Protein AF-G0QLZ5-F1 (afdb_monomer)

Mean predicted aligned error: 9.9 Å

Radius of gyration: 41.42 Å; Cα contacts (8 Å, |Δi|>4): 580; chains: 1; bounding box: 99×79×148 Å

Sequence (522 aa):
TGVYIGIKDYPNKMINDEDEDEKSHLDLKKEKLIKYIGFSQSHQLLMQNKTISSKPEESITAGVFREKQINNPDDEQNQQNQNQQQQQNYVYIPELDKELKMQYFKLPKLGSFIAFPLIFFSYLKEEFFNDLLLKKQLYLQSLEKWETEKKTKEKEILQEIEKLKEQPQLANEKEIELQNFLNEYSQPPQDPEPLFELKEYVLCADTMGQDRPLKQEEITYLEDYVILFANSWEEMERKILLKDVDLQIKYLQELPIDLIEKYDTQEAYIEEETKQQIDEMKEGNEKNYQFQIDNIKLQKLKLQICEDEDLKKHIFYLKNFRIIKFPKILQNIFYLLGYKRESINIENTHILDWKKTKEFINENDFFQKILNYQHQGPKSFPVEIYALINRIQSKLEKFNLQEVYNYNIGLGRLFKWAMETCRLRKIDIEIRRQIIAENIQEIEKKTLELDVWNNELNNKLQEAINIAQANALAQQTSQGEENIQEIIPFNEIEWKTKFEEENIRPVVPEKLPEEEDIDYEF

Structure (mmCIF, N/CA/C/O backbone):
data_AF-G0QLZ5-F1
#
_entry.id   AF-G0QLZ5-F1
#
loop_
_atom_site.group_PDB
_atom_site.id
_atom_site.type_symbol
_atom_site.label_atom_id
_atom_site.label_alt_id
_atom_site.label_comp_id
_atom_site.label_asym_id
_atom_site.label_entity_id
_atom_site.label_seq_id
_atom_site.pdbx_PDB_ins_code
_atom_site.Cartn_x
_atom_site.Cartn_y
_atom_site.Cartn_z
_atom_site.occupancy
_atom_site.B_iso_or_equiv
_atom_site.auth_seq_id
_atom_site.auth_comp_id
_atom_site.auth_asym_id
_atom_site.auth_atom_id
_atom_site.pdbx_PDB_model_num
ATOM 1 N N . THR A 1 1 ? -24.313 -30.927 18.750 1.00 82.00 1 THR A N 1
ATOM 2 C CA . THR A 1 1 ? -24.582 -29.500 18.548 1.00 82.00 1 THR A CA 1
ATOM 3 C C . THR A 1 1 ? -23.679 -28.992 17.457 1.00 82.00 1 THR A C 1
ATOM 5 O O . THR A 1 1 ? -22.472 -29.210 17.545 1.00 82.00 1 THR A O 1
ATOM 8 N N . GLY A 1 2 ? -24.252 -28.429 16.401 1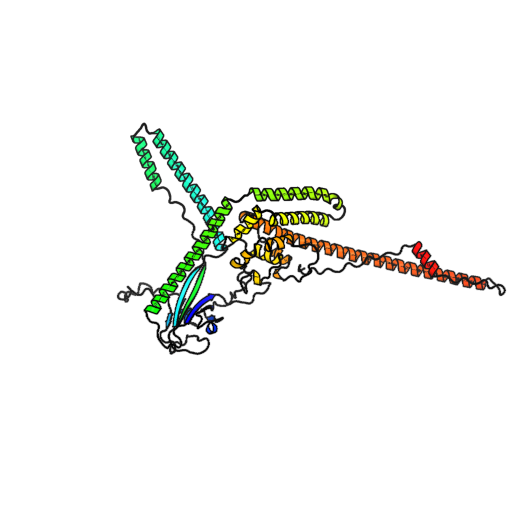.00 89.94 2 GLY A N 1
ATOM 9 C CA . GLY A 1 2 ? -23.504 -27.666 15.408 1.00 89.94 2 GLY A CA 1
ATOM 10 C C . GLY A 1 2 ? -23.402 -26.217 15.858 1.00 89.94 2 GLY A C 1
ATOM 11 O O . GLY A 1 2 ? -24.360 -25.688 16.406 1.00 89.94 2 GLY A O 1
ATOM 12 N N . VAL A 1 3 ? -22.241 -25.596 15.665 1.00 93.00 3 VAL A N 1
ATOM 13 C CA . VAL A 1 3 ? -22.059 -24.145 15.825 1.00 93.00 3 VAL A CA 1
ATOM 14 C C . VAL A 1 3 ? -21.376 -23.622 14.574 1.00 93.00 3 VAL A C 1
ATOM 16 O O . VAL A 1 3 ? -20.441 -24.261 14.079 1.00 93.00 3 VAL A O 1
ATOM 19 N N . TYR A 1 4 ? -21.852 -22.505 14.036 1.00 94.12 4 TYR A N 1
ATOM 20 C CA . TYR A 1 4 ? -21.303 -21.889 12.830 1.00 94.12 4 TYR A CA 1
ATOM 21 C C . TYR A 1 4 ? -21.540 -20.382 12.804 1.00 94.12 4 TYR A C 1
ATOM 23 O O . TYR A 1 4 ? -22.482 -19.874 13.401 1.00 94.12 4 TYR A O 1
ATOM 31 N N . ILE A 1 5 ? -20.657 -19.671 12.108 1.00 95.38 5 ILE A N 1
ATOM 32 C CA . ILE A 1 5 ? -20.644 -18.214 11.991 1.00 95.38 5 ILE A CA 1
ATOM 33 C C . ILE A 1 5 ? -20.822 -17.848 10.523 1.00 95.38 5 ILE A C 1
ATOM 35 O O . ILE A 1 5 ? -20.082 -18.329 9.659 1.00 95.38 5 ILE A O 1
ATOM 39 N N . GLY A 1 6 ? -21.807 -16.997 10.255 1.00 95.44 6 GLY A N 1
ATOM 40 C CA . GLY A 1 6 ? -22.038 -16.378 8.959 1.00 95.44 6 GLY A CA 1
ATOM 41 C C . GLY A 1 6 ? -21.641 -14.909 8.963 1.00 95.44 6 GLY A C 1
ATOM 42 O O . GLY A 1 6 ? -21.922 -14.208 9.928 1.00 95.44 6 GLY A O 1
ATOM 43 N N . ILE A 1 7 ? -21.014 -14.439 7.888 1.00 95.56 7 ILE A N 1
ATOM 44 C CA . ILE A 1 7 ? -20.831 -13.010 7.608 1.00 95.56 7 ILE A CA 1
ATOM 45 C C . ILE A 1 7 ? -21.935 -12.543 6.662 1.00 95.56 7 ILE A C 1
ATOM 47 O O . ILE A 1 7 ? -22.209 -13.220 5.670 1.00 95.56 7 ILE A O 1
ATOM 51 N N . LYS A 1 8 ? -22.578 -11.412 6.962 1.00 94.94 8 LYS A N 1
ATOM 52 C CA . LYS A 1 8 ? -23.552 -10.769 6.075 1.00 94.94 8 LYS A CA 1
ATOM 53 C C . LYS A 1 8 ? -22.815 -9.776 5.179 1.00 94.94 8 LYS A C 1
ATOM 55 O O . LYS A 1 8 ? -22.491 -8.670 5.604 1.00 94.94 8 LYS A O 1
ATOM 60 N N . ASP A 1 9 ? -22.560 -10.172 3.938 1.00 93.19 9 ASP A N 1
ATOM 61 C CA . ASP A 1 9 ? -21.786 -9.370 2.986 1.00 93.19 9 ASP A CA 1
ATOM 62 C C . ASP A 1 9 ? -22.300 -9.527 1.549 1.00 93.19 9 ASP A C 1
ATOM 64 O O . ASP A 1 9 ? -23.140 -10.382 1.257 1.00 93.19 9 ASP A O 1
ATOM 68 N N . TYR A 1 10 ? -21.820 -8.682 0.643 1.00 92.75 10 TYR A N 1
ATOM 69 C CA . TYR A 1 10 ? -22.105 -8.807 -0.780 1.00 92.75 10 TYR A CA 1
ATOM 70 C C . TYR A 1 10 ? -21.489 -10.092 -1.354 1.00 92.75 10 TYR A C 1
ATOM 72 O O . TYR A 1 10 ? -20.423 -10.528 -0.914 1.00 92.75 10 TYR A O 1
ATOM 80 N N . PRO A 1 11 ? -22.140 -10.729 -2.343 1.00 90.69 11 PRO A N 1
ATOM 81 C CA . PRO A 1 11 ? -21.578 -11.906 -2.982 1.00 90.69 11 PRO A CA 1
ATOM 82 C C . PRO A 1 11 ? -20.279 -11.562 -3.713 1.00 90.69 11 PRO A C 1
ATOM 84 O O . PRO A 1 11 ? -20.170 -10.518 -4.357 1.00 90.69 11 PRO A O 1
ATOM 87 N N . ASN A 1 12 ? -19.315 -12.481 -3.656 1.00 88.06 12 ASN A N 1
ATOM 88 C CA . ASN A 1 12 ? -18.064 -12.321 -4.385 1.00 88.06 12 ASN A CA 1
ATOM 89 C C . ASN A 1 12 ? -18.305 -12.472 -5.895 1.00 88.06 12 ASN A C 1
ATOM 91 O O . ASN A 1 12 ? -19.018 -13.389 -6.319 1.00 88.06 12 ASN A O 1
ATOM 95 N N . LYS A 1 13 ? -17.656 -11.634 -6.704 1.00 89.44 13 LYS A N 1
ATOM 96 C CA . LYS A 1 13 ? -17.527 -11.827 -8.155 1.00 89.44 13 LYS A CA 1
ATOM 97 C C . LYS A 1 13 ? -16.079 -12.150 -8.522 1.00 89.44 13 LYS A C 1
ATOM 99 O O . LYS A 1 13 ? -15.159 -11.829 -7.772 1.00 89.44 13 LYS A O 1
ATOM 104 N N . MET A 1 14 ? -15.883 -12.811 -9.663 1.00 85.94 14 MET A N 1
ATOM 105 C CA . MET A 1 14 ? -14.539 -12.951 -10.223 1.00 85.94 14 MET A CA 1
ATOM 106 C C . MET A 1 14 ? -14.023 -11.564 -10.604 1.00 85.94 14 MET A C 1
ATOM 108 O O . MET A 1 14 ? -14.761 -10.774 -11.192 1.00 85.94 14 MET A O 1
ATOM 112 N N . ILE A 1 15 ? -12.783 -11.291 -10.212 1.00 86.00 15 ILE A N 1
ATOM 113 C CA . ILE A 1 15 ? -12.066 -10.065 -10.544 1.00 86.00 15 ILE A CA 1
ATOM 114 C C . ILE A 1 15 ? -11.232 -10.301 -11.793 1.00 86.00 15 ILE A C 1
ATOM 116 O O . ILE A 1 15 ? -10.522 -11.303 -11.888 1.00 86.00 15 ILE A O 1
ATOM 120 N N . ASN A 1 16 ? -11.306 -9.364 -12.727 1.00 83.44 16 ASN A N 1
ATOM 121 C CA . ASN A 1 16 ? -10.407 -9.317 -13.869 1.00 83.44 16 ASN A CA 1
ATOM 122 C C . ASN A 1 16 ? -9.214 -8.408 -13.546 1.00 83.44 16 ASN A C 1
ATOM 124 O O . ASN A 1 16 ? -9.212 -7.679 -12.550 1.00 83.44 16 ASN A O 1
ATOM 128 N N . ASP A 1 17 ? -8.184 -8.423 -14.390 1.00 74.69 17 ASP A N 1
ATOM 129 C CA . ASP A 1 17 ? -7.018 -7.554 -14.190 1.00 74.69 17 ASP A CA 1
ATOM 130 C C . ASP A 1 17 ? -7.354 -6.070 -14.413 1.00 74.69 17 ASP A C 1
ATOM 132 O O . ASP A 1 17 ? -6.693 -5.192 -13.864 1.00 74.69 17 ASP A O 1
ATOM 136 N N . GLU A 1 18 ? -8.424 -5.764 -15.145 1.00 75.50 18 GLU A N 1
ATOM 137 C CA . GLU A 1 18 ? -8.934 -4.399 -15.350 1.00 75.50 18 GLU A CA 1
ATOM 138 C C . GLU A 1 18 ? -9.660 -3.821 -14.124 1.00 75.50 18 GLU A C 1
ATOM 140 O O . GLU A 1 18 ? -9.784 -2.605 -13.996 1.00 75.50 18 GLU A O 1
ATOM 145 N N . ASP A 1 19 ? -10.116 -4.667 -13.198 1.00 79.12 19 ASP A N 1
ATOM 146 C CA . ASP A 1 19 ? -10.831 -4.232 -12.002 1.00 79.12 19 ASP A CA 1
ATOM 147 C C . ASP A 1 19 ? -9.859 -3.571 -11.002 1.00 79.12 19 ASP A C 1
ATOM 149 O O . ASP A 1 19 ? -9.014 -4.234 -10.398 1.00 79.12 19 ASP A O 1
ATOM 153 N N . GLU A 1 20 ? -9.959 -2.252 -10.813 1.00 69.69 20 GLU A N 1
ATOM 154 C CA . GLU A 1 20 ? -8.987 -1.492 -10.005 1.00 69.69 20 GLU A CA 1
ATOM 155 C C . GLU A 1 20 ? -9.457 -1.133 -8.587 1.00 69.69 20 GLU A C 1
ATOM 157 O O . GLU A 1 20 ? -8.625 -0.830 -7.728 1.00 69.69 20 GLU A O 1
ATOM 162 N N . ASP A 1 21 ? -10.768 -1.163 -8.328 1.00 80.06 21 ASP A N 1
ATOM 163 C CA . ASP A 1 21 ? -11.355 -0.802 -7.032 1.00 80.06 21 ASP A CA 1
ATOM 164 C C . ASP A 1 21 ? -11.112 -1.920 -5.999 1.00 80.06 21 ASP A C 1
ATOM 166 O O . ASP A 1 21 ? -11.206 -3.112 -6.306 1.00 80.06 21 ASP A O 1
ATOM 170 N N . GLU A 1 22 ? -10.836 -1.552 -4.750 1.00 79.56 22 GLU A N 1
ATOM 171 C CA . GLU A 1 22 ? -10.727 -2.484 -3.626 1.00 79.56 22 GLU A CA 1
ATOM 172 C C . GLU A 1 22 ? -12.004 -3.303 -3.451 1.00 79.56 22 GLU A C 1
ATOM 174 O O . GLU A 1 22 ? -11.938 -4.492 -3.143 1.00 79.56 22 GLU A O 1
ATOM 179 N N . LYS A 1 23 ? -13.167 -2.709 -3.741 1.00 85.56 23 LYS A N 1
ATOM 180 C CA . LYS A 1 23 ? -14.471 -3.383 -3.688 1.00 85.56 23 LYS A CA 1
ATOM 181 C C . LYS A 1 23 ? -14.804 -4.174 -4.948 1.00 85.56 23 LYS A C 1
ATOM 183 O O . LYS A 1 23 ? -15.877 -4.765 -5.014 1.00 85.56 23 LYS A O 1
ATOM 188 N N . SER A 1 24 ? -13.900 -4.265 -5.925 1.00 87.62 24 SER A N 1
ATOM 189 C CA . SER A 1 24 ? -14.168 -4.999 -7.169 1.00 87.62 24 SER A CA 1
ATOM 190 C C . SER A 1 24 ? -14.396 -6.489 -6.960 1.00 87.62 24 SER A C 1
ATOM 192 O O . SER A 1 24 ? -14.976 -7.139 -7.812 1.00 87.62 24 SER A O 1
ATOM 194 N N . HIS A 1 25 ? -13.981 -7.064 -5.837 1.00 86.06 25 HIS A N 1
ATOM 195 C CA . HIS A 1 25 ? -14.296 -8.457 -5.532 1.00 86.06 25 HIS A CA 1
ATOM 196 C C . HIS A 1 25 ? -15.753 -8.660 -5.085 1.00 86.06 25 HIS A C 1
ATOM 198 O O . HIS A 1 25 ? -16.200 -9.801 -5.010 1.00 86.06 25 HIS A O 1
ATOM 204 N N . LEU A 1 26 ? -16.505 -7.583 -4.828 1.00 89.81 26 LEU A N 1
ATOM 205 C CA . LEU A 1 26 ? -17.891 -7.604 -4.363 1.00 89.81 26 LEU A CA 1
ATOM 206 C C . LEU A 1 26 ? -18.862 -7.221 -5.488 1.00 89.81 26 LEU A C 1
ATOM 208 O O . LEU A 1 26 ? -18.652 -6.266 -6.238 1.00 89.81 26 LEU A O 1
ATOM 212 N N . ASP A 1 27 ? -19.975 -7.942 -5.586 1.00 90.50 27 ASP A N 1
ATOM 213 C CA . ASP A 1 27 ? -21.078 -7.604 -6.483 1.00 90.50 27 ASP A CA 1
ATOM 214 C C . ASP A 1 27 ? -22.083 -6.693 -5.766 1.00 90.50 27 ASP A C 1
ATOM 216 O O . ASP A 1 27 ? -23.110 -7.135 -5.250 1.00 90.50 27 ASP A O 1
ATOM 220 N N . LEU A 1 28 ? -21.770 -5.393 -5.741 1.00 90.19 28 LEU A N 1
ATOM 221 C CA . LEU A 1 28 ? -22.580 -4.356 -5.086 1.00 90.19 28 LEU A CA 1
ATOM 222 C C . LEU A 1 28 ? -23.977 -4.168 -5.709 1.00 90.19 28 LEU A C 1
ATOM 224 O O . LEU A 1 28 ? -24.817 -3.486 -5.128 1.00 90.19 28 LEU A O 1
ATOM 228 N N . LYS A 1 29 ? -24.229 -4.731 -6.901 1.00 90.94 29 LYS A N 1
ATOM 229 C CA . LYS A 1 29 ? -25.546 -4.678 -7.556 1.00 90.94 29 LYS A CA 1
ATOM 230 C C . LYS A 1 29 ? -26.493 -5.749 -7.021 1.00 90.94 29 LYS A C 1
ATOM 232 O O . LYS A 1 29 ? -27.704 -5.616 -7.181 1.00 90.94 29 LYS A O 1
ATOM 237 N N . LYS A 1 30 ? -25.951 -6.819 -6.437 1.00 91.06 30 LYS A N 1
ATOM 238 C CA . LYS A 1 30 ? -26.733 -7.887 -5.819 1.00 91.06 30 LYS A CA 1
ATOM 239 C C . LYS A 1 30 ? -26.994 -7.582 -4.355 1.00 91.06 30 LYS A C 1
ATOM 241 O O . LYS A 1 30 ? -26.277 -6.832 -3.702 1.00 91.06 30 LYS A O 1
ATOM 246 N N . GLU A 1 31 ? -28.040 -8.204 -3.838 1.00 91.12 31 GLU A N 1
ATOM 247 C CA . GLU A 1 31 ? -28.352 -8.153 -2.418 1.00 91.12 31 GLU A CA 1
ATOM 248 C C . GLU A 1 31 ? -27.286 -8.893 -1.604 1.00 91.12 31 GLU A C 1
ATOM 250 O O . GLU A 1 31 ? -26.649 -9.837 -2.087 1.00 91.12 31 GLU A O 1
ATOM 255 N N . LYS A 1 32 ? -27.102 -8.463 -0.352 1.00 93.38 32 LYS A N 1
ATOM 256 C CA . LYS A 1 32 ? -26.213 -9.149 0.584 1.00 93.38 32 LYS A CA 1
ATOM 257 C C . LYS A 1 32 ? -26.694 -10.582 0.822 1.00 93.38 32 LYS A C 1
ATOM 259 O O . LYS A 1 32 ? -27.880 -10.898 0.765 1.00 93.38 32 LYS A O 1
ATOM 264 N N . LEU A 1 33 ? -25.749 -11.453 1.132 1.00 94.69 33 LEU A N 1
ATOM 265 C CA . LEU A 1 33 ? -25.985 -12.837 1.513 1.00 94.69 33 LEU A CA 1
ATOM 266 C C . LEU A 1 33 ? -25.287 -13.105 2.841 1.00 94.69 33 LEU A C 1
ATOM 268 O O . LEU A 1 33 ? -24.310 -12.448 3.194 1.00 94.69 33 LEU A O 1
ATOM 272 N N . ILE A 1 34 ? -25.769 -14.102 3.575 1.00 95.12 34 ILE A N 1
ATOM 273 C CA . ILE A 1 34 ? -25.045 -14.620 4.734 1.00 95.12 34 ILE A CA 1
ATOM 274 C C . ILE A 1 34 ? -24.182 -15.779 4.244 1.00 95.12 34 ILE A C 1
ATOM 276 O O . ILE A 1 34 ? -24.704 -16.820 3.840 1.00 95.12 34 ILE A O 1
ATOM 280 N N . LYS A 1 35 ? -22.861 -15.598 4.261 1.00 94.25 35 LYS A N 1
ATOM 281 C CA . LYS A 1 35 ? -21.866 -16.608 3.886 1.00 94.25 35 LYS A CA 1
ATOM 282 C C . LYS A 1 35 ? -21.278 -17.238 5.139 1.00 94.25 35 LYS A C 1
ATOM 284 O O . LYS A 1 35 ? -20.718 -16.535 5.975 1.00 94.25 35 LYS A O 1
ATOM 289 N N . TYR A 1 36 ? -21.360 -18.557 5.269 1.00 94.25 36 TYR A N 1
ATOM 290 C CA . TYR A 1 36 ? -20.776 -19.248 6.419 1.00 94.25 36 TYR A CA 1
ATOM 291 C C . TYR A 1 36 ? -19.256 -19.352 6.286 1.00 94.25 36 TYR A C 1
ATOM 293 O O . TYR A 1 36 ? -18.741 -19.917 5.321 1.00 94.25 36 TYR A O 1
ATOM 301 N N . ILE A 1 37 ? -18.548 -18.785 7.265 1.00 93.06 37 ILE A N 1
ATOM 302 C CA . ILE A 1 37 ? -17.082 -18.654 7.286 1.00 93.06 37 ILE A CA 1
ATOM 303 C C . ILE A 1 37 ? -16.429 -19.387 8.462 1.00 93.06 37 ILE A C 1
ATOM 305 O O . ILE A 1 37 ? -15.236 -19.667 8.421 1.00 93.06 37 ILE A O 1
ATOM 309 N N . GLY A 1 38 ? -17.202 -19.714 9.499 1.00 92.62 38 GLY A N 1
ATOM 310 C CA . GLY A 1 38 ? -16.736 -20.459 10.663 1.00 92.62 38 GLY A CA 1
ATOM 311 C C . GLY A 1 38 ? -17.695 -21.593 10.986 1.00 92.62 38 GLY A C 1
ATOM 312 O O . GLY A 1 38 ? -18.906 -21.448 10.835 1.00 92.62 38 GLY A O 1
ATOM 313 N N . PHE A 1 39 ? -17.170 -22.733 11.418 1.00 93.50 39 PHE A N 1
ATOM 314 C CA . PHE A 1 39 ? -17.978 -23.901 11.754 1.00 93.50 39 PHE A CA 1
ATOM 315 C C . PHE A 1 39 ? -17.234 -24.827 12.715 1.00 93.50 39 PHE A C 1
ATOM 317 O O . PHE A 1 39 ? -16.010 -24.943 12.692 1.00 93.50 39 PHE A O 1
ATOM 324 N N . SER A 1 40 ? -17.998 -25.529 13.546 1.00 91.88 40 SER A N 1
ATOM 325 C CA . SER A 1 40 ? -17.507 -26.655 14.339 1.00 91.88 40 SER A CA 1
ATOM 326 C C . SER A 1 40 ? -16.970 -27.773 13.434 1.00 91.88 40 SER A C 1
ATOM 328 O O . SER A 1 40 ? -17.495 -27.998 12.340 1.00 91.88 40 SER A O 1
ATOM 330 N N . GLN A 1 41 ? -15.962 -28.519 13.902 1.00 87.94 41 GLN A N 1
ATOM 331 C CA . GLN A 1 41 ? -15.334 -29.612 13.138 1.00 87.94 41 GLN A CA 1
ATOM 332 C C . GLN A 1 41 ? -16.356 -30.628 12.600 1.00 87.94 41 GLN A C 1
ATOM 334 O O . GLN A 1 41 ? -16.242 -31.095 11.471 1.00 87.94 41 GLN A O 1
ATOM 339 N N . SER A 1 42 ? -17.406 -30.918 13.373 1.00 84.25 42 SER A N 1
ATOM 340 C CA . SER A 1 42 ? -18.475 -31.846 12.985 1.00 84.25 42 SER A CA 1
ATOM 341 C C . SER A 1 42 ? -19.360 -31.348 11.832 1.00 84.25 42 SER A C 1
ATOM 343 O O . SER A 1 42 ? -20.060 -32.152 11.222 1.00 84.25 42 SER A O 1
ATOM 345 N N . HIS A 1 43 ? -19.333 -30.048 11.516 1.00 85.25 43 HIS A N 1
ATOM 346 C CA . HIS A 1 43 ? -20.204 -29.408 10.520 1.00 85.25 43 HIS A CA 1
ATOM 347 C C . HIS A 1 43 ? -19.441 -28.769 9.353 1.00 85.25 43 HIS A C 1
ATOM 349 O O . HIS A 1 43 ? -20.072 -28.243 8.437 1.00 85.25 43 HIS A O 1
ATOM 355 N N . GLN A 1 44 ? -18.109 -28.868 9.330 1.00 86.25 44 GLN A N 1
ATOM 356 C CA . GLN A 1 44 ? -17.259 -28.291 8.286 1.00 86.25 44 GLN A CA 1
ATOM 357 C C . GLN A 1 44 ? -17.703 -28.667 6.871 1.00 86.25 44 GLN A C 1
ATOM 359 O O . GLN A 1 44 ? -18.010 -27.790 6.070 1.00 86.25 44 GLN A O 1
ATOM 364 N N . LEU A 1 45 ? -17.830 -29.964 6.580 1.00 85.94 45 LEU A N 1
ATOM 365 C CA . LEU A 1 45 ? -18.221 -30.441 5.247 1.00 85.94 45 LEU A CA 1
ATOM 366 C C . LEU A 1 45 ? -19.635 -30.006 4.830 1.00 85.94 45 LEU A C 1
ATOM 368 O O . LEU A 1 45 ? -19.941 -29.966 3.641 1.00 85.94 45 LEU A O 1
ATOM 372 N N . LEU A 1 46 ? -20.513 -29.719 5.796 1.00 85.81 46 LEU A N 1
ATOM 373 C CA . LEU A 1 46 ? -21.891 -29.309 5.528 1.00 85.81 46 LEU A CA 1
ATOM 374 C C . LEU A 1 46 ? -21.983 -27.808 5.230 1.00 85.81 46 LEU A C 1
ATOM 376 O O . LEU A 1 46 ? -22.730 -27.418 4.335 1.00 85.81 46 LEU A O 1
ATOM 380 N N . MET A 1 47 ? -21.243 -26.997 5.993 1.00 88.00 47 MET A N 1
ATOM 381 C CA . MET A 1 47 ? -21.370 -25.536 6.021 1.00 88.00 47 MET A CA 1
ATOM 382 C C . MET A 1 47 ? -20.372 -24.818 5.111 1.00 88.00 47 MET A C 1
ATOM 384 O O . MET A 1 47 ? -20.608 -23.671 4.733 1.00 88.00 47 MET A O 1
ATOM 388 N N . GLN A 1 48 ? -19.267 -25.467 4.739 1.00 87.75 48 GLN A N 1
ATOM 389 C CA . GLN A 1 48 ? -18.246 -24.855 3.896 1.00 87.75 48 GLN A CA 1
ATOM 390 C C . GLN A 1 48 ? -18.837 -24.392 2.556 1.00 87.75 48 GLN A C 1
ATOM 392 O O . GLN A 1 48 ? -19.531 -25.142 1.865 1.00 87.75 48 GLN A O 1
ATOM 397 N N . ASN A 1 49 ? -18.541 -23.140 2.193 1.00 86.31 49 ASN A N 1
ATOM 398 C CA . ASN A 1 49 ? -19.009 -22.478 0.971 1.00 86.31 49 ASN A CA 1
ATOM 399 C C . ASN A 1 49 ? -20.540 -22.378 0.840 1.00 86.31 49 ASN A C 1
ATOM 401 O O . ASN A 1 49 ? -21.050 -22.198 -0.266 1.00 86.31 49 ASN A O 1
ATOM 405 N N . LYS A 1 50 ? -21.290 -22.497 1.942 1.00 92.06 50 LYS A N 1
ATOM 406 C CA . LYS A 1 50 ? -22.741 -22.300 1.934 1.00 92.06 50 LYS A CA 1
ATOM 407 C C . LYS A 1 50 ? -23.107 -20.837 2.145 1.00 92.06 50 LYS A C 1
ATOM 409 O O . LYS A 1 50 ? -22.493 -20.129 2.945 1.00 92.06 50 LYS A O 1
ATOM 414 N N . THR A 1 51 ? -24.146 -20.417 1.434 1.00 93.12 51 THR A N 1
ATOM 415 C CA . THR A 1 51 ? -24.718 -19.074 1.495 1.00 93.12 51 THR A CA 1
ATOM 416 C C . THR A 1 51 ? -26.230 -19.157 1.610 1.00 93.12 51 THR A C 1
ATOM 418 O O . THR A 1 51 ? -26.843 -20.058 1.034 1.00 93.12 51 THR A O 1
ATOM 421 N N . ILE A 1 52 ? -26.827 -18.199 2.305 1.00 93.62 52 ILE A N 1
ATOM 422 C CA . ILE A 1 52 ? -28.281 -18.045 2.431 1.00 93.62 52 ILE A CA 1
ATOM 423 C C . ILE A 1 52 ? -28.672 -16.581 2.218 1.00 93.62 52 ILE A C 1
ATOM 425 O O . ILE A 1 52 ? -27.826 -15.687 2.318 1.00 93.62 52 ILE A O 1
ATOM 429 N N . SER A 1 53 ? -29.949 -16.338 1.928 1.00 91.38 53 SER A N 1
ATOM 430 C CA . SER A 1 53 ? -30.481 -14.981 1.767 1.00 91.38 53 SER A CA 1
ATOM 431 C C . SER A 1 53 ? -30.295 -14.162 3.047 1.00 91.38 53 SER A C 1
ATOM 433 O O . SER A 1 53 ? -30.501 -14.679 4.150 1.00 91.38 53 SER A O 1
ATOM 435 N N . SER A 1 54 ? -29.914 -12.886 2.913 1.00 90.50 54 SER A N 1
ATOM 436 C CA . SER A 1 54 ? -29.900 -11.948 4.042 1.00 90.50 54 SER A CA 1
ATOM 437 C C . SER A 1 54 ? -31.264 -11.301 4.293 1.00 90.50 54 SER A C 1
ATOM 439 O O . SER A 1 54 ? -31.359 -10.439 5.168 1.00 90.50 54 SER A O 1
ATOM 441 N N . LYS A 1 55 ? -32.299 -11.656 3.519 1.00 89.25 55 LYS A N 1
ATOM 442 C CA . LYS A 1 55 ? -33.657 -11.146 3.703 1.00 89.25 55 LYS A CA 1
ATOM 443 C C . LYS A 1 55 ? -34.352 -11.863 4.853 1.00 89.25 55 LYS A C 1
ATOM 445 O O . LYS A 1 55 ? -34.488 -13.091 4.814 1.00 89.25 55 LYS A O 1
ATOM 450 N N . PRO A 1 56 ? -34.844 -11.126 5.858 1.00 86.12 56 PRO A N 1
ATOM 451 C CA . PRO A 1 56 ? -35.529 -11.744 6.978 1.00 86.12 56 PRO A CA 1
ATOM 452 C C . PRO A 1 56 ? -36.825 -12.469 6.602 1.00 86.12 56 PRO A C 1
ATOM 454 O O . PRO A 1 56 ? -37.277 -13.317 7.371 1.00 86.12 56 PRO A O 1
ATOM 457 N N . GLU A 1 57 ? -37.477 -12.136 5.484 1.00 86.00 57 GLU A N 1
ATOM 458 C CA . GLU A 1 57 ? -38.688 -12.842 5.044 1.00 86.00 57 GLU A CA 1
ATOM 459 C C . GLU A 1 57 ? -38.380 -14.252 4.530 1.00 86.00 57 GLU A C 1
ATOM 461 O O . GLU A 1 57 ? -39.193 -15.160 4.730 1.00 86.00 57 GLU A O 1
ATOM 466 N N . GLU A 1 58 ? -37.207 -14.414 3.913 1.00 86.69 58 GLU A N 1
ATOM 467 C CA . GLU A 1 58 ? -36.765 -15.611 3.190 1.00 86.69 58 GLU A CA 1
ATOM 468 C C . GLU A 1 58 ? -35.918 -16.556 4.050 1.00 86.69 58 GLU A C 1
ATOM 470 O O . GLU A 1 58 ? -35.824 -17.742 3.745 1.00 86.69 58 GLU A O 1
ATOM 475 N N . SER A 1 59 ? -35.296 -16.049 5.119 1.00 88.75 59 SER A N 1
ATOM 476 C CA . SER A 1 59 ? -34.371 -16.815 5.955 1.00 88.75 59 SER A CA 1
ATOM 477 C C . SER A 1 59 ? -34.579 -16.539 7.441 1.00 88.75 59 SER A C 1
ATOM 479 O O . SER A 1 59 ? -34.542 -15.396 7.898 1.00 88.75 59 SER A O 1
ATOM 481 N N . ILE A 1 60 ? -34.719 -17.612 8.223 1.00 89.81 60 ILE A N 1
ATOM 482 C CA . ILE A 1 60 ? -34.761 -17.550 9.694 1.00 89.81 60 ILE A CA 1
ATOM 483 C C . ILE A 1 60 ? -33.480 -16.943 10.242 1.00 89.81 60 ILE A C 1
ATOM 485 O O . ILE A 1 60 ? -33.525 -16.113 11.146 1.00 89.81 60 ILE A O 1
ATOM 489 N N . THR A 1 61 ? -32.332 -17.348 9.697 1.00 91.00 61 THR A N 1
ATOM 490 C CA . THR A 1 61 ? -31.034 -16.851 10.148 1.00 91.00 61 THR A CA 1
ATOM 491 C C . THR A 1 61 ? -30.924 -15.347 9.931 1.00 91.00 61 THR A C 1
ATOM 493 O O . THR A 1 61 ? -30.374 -14.657 10.778 1.00 91.00 61 THR A O 1
ATOM 496 N N . ALA A 1 62 ? -31.491 -14.822 8.842 1.00 91.31 62 ALA A N 1
ATOM 497 C CA . ALA A 1 62 ? -31.560 -13.383 8.604 1.00 91.31 62 ALA A CA 1
ATOM 498 C C . ALA A 1 62 ? -32.565 -12.660 9.519 1.00 91.31 62 ALA A C 1
ATOM 500 O O . ALA A 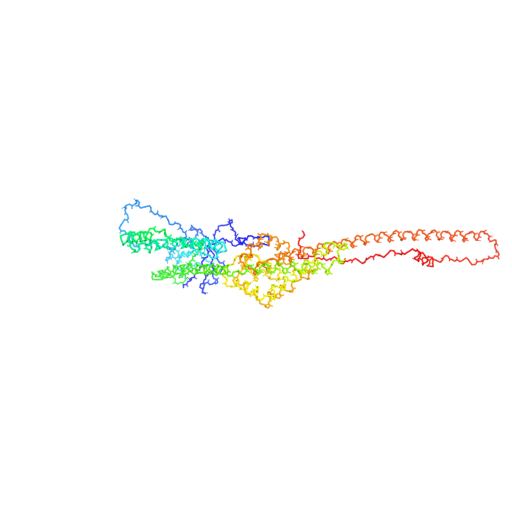1 62 ? -32.496 -11.442 9.667 1.00 91.31 62 ALA A O 1
ATOM 501 N N . GLY A 1 63 ? -33.470 -13.399 10.169 1.00 89.06 63 GLY A N 1
ATOM 502 C CA . GLY A 1 63 ? -34.438 -12.880 11.132 1.00 89.06 63 GLY A CA 1
ATOM 503 C C . GLY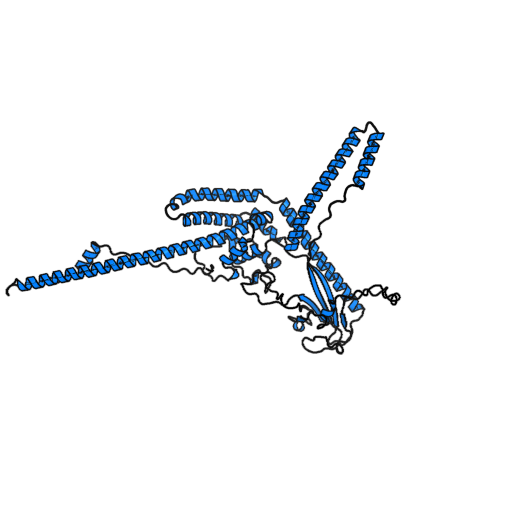 A 1 63 ? -33.810 -12.103 12.291 1.00 89.06 63 GLY A C 1
ATOM 504 O O . GLY A 1 63 ? -34.443 -11.180 12.797 1.00 89.06 63 GLY A O 1
ATOM 505 N N . VAL A 1 64 ? -32.556 -12.407 12.650 1.00 90.06 64 VAL A N 1
ATOM 506 C CA . VAL A 1 64 ? -31.805 -11.691 13.699 1.00 90.06 64 VAL A CA 1
ATOM 507 C C . VAL A 1 64 ? -31.512 -10.229 13.352 1.00 90.06 64 VAL A C 1
ATOM 509 O O . VAL A 1 64 ? -31.215 -9.443 14.243 1.00 90.06 64 VAL A O 1
ATOM 512 N N . PHE A 1 65 ? -31.596 -9.856 12.070 1.00 89.62 65 PHE A N 1
ATOM 513 C CA . PHE A 1 65 ? -31.306 -8.506 11.581 1.00 89.62 65 PHE A CA 1
ATOM 514 C C . PHE A 1 65 ? -32.566 -7.675 11.298 1.00 89.62 65 PHE A C 1
ATOM 516 O O . PHE A 1 65 ? -32.469 -6.637 10.647 1.00 89.62 65 PHE A O 1
ATOM 523 N N . ARG A 1 66 ? -33.759 -8.117 11.720 1.00 84.88 66 ARG A N 1
ATOM 524 C CA . ARG A 1 66 ? -34.972 -7.298 11.570 1.00 84.88 66 ARG A CA 1
ATOM 525 C C . ARG A 1 66 ? -34.881 -6.070 12.466 1.00 84.88 66 ARG A C 1
ATOM 527 O O . ARG A 1 66 ? -34.649 -6.202 13.666 1.00 84.88 66 ARG A O 1
ATOM 534 N N . GLU A 1 67 ? -35.130 -4.896 11.893 1.00 67.94 67 GLU A N 1
ATOM 535 C CA . GLU A 1 67 ? -35.347 -3.683 12.677 1.00 67.94 67 GLU A CA 1
ATOM 536 C C . GLU A 1 67 ? -36.532 -3.917 13.616 1.00 67.94 67 GLU A C 1
ATOM 538 O O . GLU A 1 67 ? -37.640 -4.261 13.188 1.00 67.94 67 GLU A O 1
ATOM 543 N N . LYS A 1 68 ? -36.287 -3.800 14.922 1.00 64.50 68 LYS A N 1
ATOM 544 C CA . LYS A 1 68 ? -37.346 -3.932 15.918 1.00 64.50 68 LYS A CA 1
ATOM 545 C C . LYS A 1 68 ? -38.275 -2.730 15.775 1.00 64.50 68 LYS A C 1
ATOM 547 O O . LYS A 1 68 ? -37.833 -1.593 15.912 1.00 64.50 68 LYS A O 1
ATOM 552 N N . GLN A 1 69 ? -39.561 -2.977 15.527 1.00 44.12 69 GLN A N 1
ATOM 553 C CA . GLN A 1 69 ? -40.577 -1.940 15.678 1.00 44.12 69 GLN A CA 1
ATOM 554 C C . GLN A 1 69 ? -40.587 -1.526 17.151 1.00 44.12 69 GLN A C 1
ATOM 556 O O . GLN A 1 69 ? -40.936 -2.317 18.028 1.00 44.12 69 GLN A O 1
ATOM 561 N N . ILE A 1 70 ? -40.135 -0.306 17.430 1.00 42.34 70 ILE A N 1
ATOM 562 C CA . ILE A 1 70 ? -40.310 0.314 18.738 1.00 42.34 70 ILE A CA 1
ATOM 563 C C . ILE A 1 70 ? -41.818 0.516 18.880 1.00 42.34 70 ILE A C 1
ATOM 565 O O . ILE A 1 70 ? -42.396 1.351 18.188 1.00 42.34 70 ILE A O 1
ATOM 569 N N . ASN A 1 71 ? -42.470 -0.291 19.717 1.00 39.97 71 ASN A N 1
ATOM 570 C CA . ASN A 1 71 ? -43.855 -0.029 20.087 1.00 39.97 71 ASN A CA 1
ATOM 571 C C . ASN A 1 71 ? -43.895 1.366 20.719 1.00 39.97 71 ASN A C 1
ATOM 573 O O . ASN A 1 71 ? -43.183 1.621 21.694 1.00 39.97 71 ASN A O 1
ATOM 577 N N . ASN A 1 72 ? -44.682 2.268 20.129 1.00 36.53 72 ASN A N 1
ATOM 578 C CA . ASN A 1 72 ? -44.902 3.599 20.677 1.00 36.53 72 ASN A CA 1
ATOM 579 C C . ASN A 1 72 ? -45.369 3.473 22.142 1.00 36.53 72 ASN A C 1
ATOM 581 O O . ASN A 1 72 ? -46.222 2.632 22.429 1.00 36.53 72 ASN A O 1
ATOM 585 N N . PRO A 1 73 ? -44.850 4.298 23.067 1.00 42.75 73 PRO A N 1
ATOM 586 C CA . PRO A 1 73 ? -45.211 4.237 24.484 1.00 42.75 73 PRO A CA 1
ATOM 587 C C . PRO A 1 73 ? -46.666 4.627 24.818 1.00 42.75 73 PRO A C 1
ATOM 589 O O . PRO A 1 73 ? -47.017 4.634 25.995 1.00 42.75 73 PRO A O 1
ATOM 592 N N . ASP A 1 74 ? -47.518 4.907 23.827 1.00 42.91 74 ASP A N 1
ATOM 593 C CA . ASP A 1 74 ? -48.895 5.385 24.030 1.00 42.91 74 ASP A CA 1
ATOM 594 C C . ASP A 1 74 ? -49.945 4.268 24.211 1.00 42.91 74 ASP A C 1
ATOM 596 O O . ASP A 1 74 ? -51.115 4.555 24.466 1.00 42.91 74 ASP A O 1
ATOM 600 N N . ASP A 1 75 ? -49.561 2.988 24.149 1.00 45.69 75 ASP A N 1
ATOM 601 C CA . ASP A 1 75 ? -50.469 1.883 24.483 1.00 45.69 75 ASP A CA 1
ATOM 602 C C . ASP A 1 75 ? -50.462 1.612 26.003 1.00 45.69 75 ASP A C 1
ATOM 604 O O . ASP A 1 75 ? -49.805 0.698 26.511 1.00 45.69 75 ASP A O 1
ATOM 608 N N . GLU A 1 76 ? -51.241 2.406 26.746 1.00 42.53 76 GLU A N 1
ATOM 609 C CA . GLU A 1 76 ? -51.405 2.370 28.215 1.00 42.53 76 GLU A CA 1
ATOM 610 C C . GLU A 1 76 ? -51.945 1.041 28.804 1.00 42.53 76 GLU A C 1
ATOM 612 O O . GLU A 1 76 ? -52.183 0.945 30.008 1.00 42.53 76 GLU A O 1
ATOM 617 N N . GLN A 1 77 ? -52.120 -0.028 28.020 1.00 37.84 77 GLN A N 1
ATOM 618 C CA . GLN A 1 77 ? -52.699 -1.289 28.513 1.00 37.84 77 GLN A CA 1
ATOM 619 C C . GLN A 1 77 ? -51.696 -2.402 28.861 1.00 37.84 77 GLN A C 1
ATOM 621 O O . GLN A 1 77 ? -52.122 -3.455 29.329 1.00 37.84 77 GLN A O 1
ATOM 626 N N . ASN A 1 78 ? -50.378 -2.193 28.730 1.00 39.78 78 ASN A N 1
ATOM 627 C CA . ASN A 1 78 ? -49.379 -3.255 28.969 1.00 39.78 78 ASN A CA 1
ATOM 628 C C . ASN A 1 78 ? -48.325 -2.970 30.061 1.00 39.78 78 ASN A C 1
ATOM 630 O O . ASN A 1 78 ? -47.278 -3.618 30.104 1.00 39.78 78 ASN A O 1
ATOM 634 N N . GLN A 1 79 ? -48.595 -2.064 31.005 1.00 37.47 79 GLN A N 1
ATOM 635 C CA . GLN A 1 79 ? -47.614 -1.663 32.031 1.00 37.47 79 GLN A CA 1
ATOM 636 C C . GLN A 1 79 ? -47.405 -2.642 33.206 1.00 37.47 79 GLN A C 1
ATOM 638 O O . GLN A 1 79 ? -46.587 -2.363 34.077 1.00 37.47 79 GLN A O 1
ATOM 643 N N . GLN A 1 80 ? -48.057 -3.812 33.254 1.00 37.62 80 GLN A N 1
ATOM 644 C CA . GLN A 1 80 ? -47.828 -4.777 34.351 1.00 37.62 80 GLN A CA 1
ATOM 645 C C . GLN A 1 80 ? -46.879 -5.943 34.027 1.00 37.62 80 GLN A C 1
ATOM 647 O O . GLN A 1 80 ? -46.508 -6.665 34.945 1.00 37.62 80 GLN A O 1
ATOM 652 N N . ASN A 1 81 ? -46.393 -6.085 32.786 1.00 36.91 81 ASN A N 1
ATOM 653 C CA . ASN A 1 81 ? -45.443 -7.154 32.416 1.00 36.91 81 ASN A CA 1
ATOM 654 C C . ASN A 1 81 ? -44.094 -6.664 31.847 1.00 36.91 81 ASN A C 1
ATOM 656 O O . ASN A 1 81 ? -43.270 -7.477 31.437 1.00 36.91 81 ASN A O 1
ATOM 660 N N . GLN A 1 82 ? -43.823 -5.356 31.831 1.00 36.66 82 GLN A N 1
ATOM 661 C CA . GLN A 1 82 ? -42.691 -4.777 31.085 1.00 36.66 82 GLN A CA 1
ATOM 662 C C . GLN A 1 82 ? -41.402 -4.517 31.885 1.00 36.66 82 GLN A C 1
ATOM 664 O O . GLN A 1 82 ? -40.525 -3.813 31.399 1.00 36.66 82 GLN A O 1
ATOM 669 N N . ASN A 1 83 ? -41.218 -5.119 33.064 1.00 34.75 83 ASN A N 1
ATOM 670 C CA . ASN A 1 83 ? -39.997 -4.904 33.859 1.00 34.75 83 ASN A CA 1
ATOM 671 C C . ASN A 1 83 ? -38.921 -6.003 33.764 1.00 34.75 83 ASN A C 1
ATOM 673 O O . ASN A 1 83 ? -37.926 -5.903 34.475 1.00 34.75 83 ASN A O 1
ATOM 677 N N . GLN A 1 84 ? -39.049 -7.029 32.907 1.00 36.31 84 GLN A N 1
ATOM 678 C CA . GLN A 1 84 ? -38.016 -8.088 32.812 1.00 36.31 84 GLN A CA 1
ATOM 679 C C . GLN A 1 84 ? -37.724 -8.679 31.425 1.00 36.31 84 GLN A C 1
ATOM 681 O O . GLN A 1 84 ? -36.884 -9.568 31.323 1.00 36.31 84 GLN A O 1
ATOM 686 N N . GLN A 1 85 ? -38.325 -8.197 30.338 1.00 39.16 85 GLN A N 1
ATOM 687 C CA . GLN A 1 85 ? -37.897 -8.622 29.003 1.00 39.16 85 GLN A CA 1
ATOM 688 C C . GLN A 1 85 ? -36.970 -7.564 28.411 1.00 39.16 85 GLN A C 1
ATOM 690 O O . GLN A 1 85 ? -37.387 -6.737 27.603 1.00 39.16 85 GLN A O 1
ATOM 695 N N . GLN A 1 86 ? -35.688 -7.619 28.800 1.00 44.09 86 GLN A N 1
ATOM 696 C CA . GLN A 1 86 ? -34.624 -7.257 27.861 1.00 44.09 86 GLN A CA 1
ATOM 697 C C . GLN A 1 86 ? -34.963 -7.997 26.568 1.00 44.09 86 GLN A C 1
ATOM 699 O O . GLN A 1 86 ? -34.995 -9.226 26.549 1.00 44.09 86 GLN A O 1
ATOM 704 N N . GLN A 1 87 ? -35.394 -7.257 25.549 1.00 54.38 87 GLN A N 1
ATOM 705 C CA . GLN A 1 87 ? -35.921 -7.855 24.334 1.00 54.38 87 GLN A CA 1
ATOM 706 C C . GLN A 1 87 ? -34.813 -8.699 23.713 1.00 54.38 87 GLN A C 1
ATOM 708 O O . GLN A 1 87 ? -33.869 -8.151 23.146 1.00 54.38 87 GLN A O 1
ATOM 713 N N . GLN A 1 88 ? -34.946 -10.017 23.832 1.00 64.00 88 GLN A N 1
ATOM 714 C CA . GLN A 1 88 ? -33.994 -11.000 23.335 1.00 64.00 88 GLN A CA 1
ATOM 715 C C . GLN A 1 88 ? -33.634 -10.663 21.887 1.00 64.00 88 GLN A C 1
ATOM 717 O O . GLN A 1 88 ? -34.509 -10.419 21.050 1.00 64.00 88 GLN A O 1
ATOM 722 N N . ASN A 1 89 ? -32.338 -10.535 21.610 1.00 82.25 89 ASN A N 1
ATOM 723 C CA . ASN A 1 89 ? -31.834 -10.137 20.296 1.00 82.25 89 ASN A CA 1
ATOM 724 C C . ASN A 1 89 ? -31.594 -11.353 19.393 1.00 82.25 89 ASN A C 1
ATOM 726 O O . ASN A 1 89 ? -30.877 -11.234 18.419 1.00 82.25 89 ASN A O 1
ATOM 730 N N . TYR A 1 90 ? -32.173 -12.517 19.682 1.00 91.62 90 TYR A N 1
ATOM 731 C CA . TYR A 1 90 ? -31.920 -13.760 18.953 1.00 91.62 90 TYR A CA 1
ATOM 732 C C . TYR A 1 90 ? -33.197 -14.372 18.377 1.00 91.62 90 TYR A C 1
ATOM 734 O O . TYR A 1 90 ? -34.310 -14.079 18.809 1.00 91.62 90 TYR A O 1
ATOM 742 N N . VAL A 1 91 ? -33.028 -15.260 17.398 1.00 93.56 91 VAL A N 1
ATOM 743 C CA . VAL A 1 91 ? -34.109 -16.073 16.831 1.00 93.56 91 VAL A CA 1
ATOM 744 C C . VAL A 1 91 ? -33.922 -17.504 17.308 1.00 93.56 91 VAL A C 1
ATOM 746 O O . VAL A 1 91 ? -32.921 -18.128 16.970 1.00 93.56 91 VAL A O 1
ATOM 749 N N . TYR A 1 92 ? -34.876 -18.026 18.080 1.00 94.81 92 TYR A N 1
ATOM 750 C CA . TYR A 1 92 ? -34.870 -19.406 18.564 1.00 94.81 92 TYR A CA 1
ATOM 751 C C . TYR A 1 92 ? -36.079 -20.180 18.042 1.00 94.81 92 TYR A C 1
ATOM 753 O O . TYR A 1 92 ? -37.217 -19.728 18.156 1.00 94.81 92 TYR A O 1
ATOM 761 N N . ILE A 1 93 ? -35.818 -21.365 17.498 1.00 94.56 93 ILE A N 1
ATOM 762 C CA . ILE A 1 93 ? -36.821 -22.316 17.034 1.00 94.56 93 ILE A CA 1
ATOM 763 C C . ILE A 1 93 ? -36.621 -23.617 17.806 1.00 94.56 93 ILE A C 1
ATOM 765 O O . ILE A 1 93 ? -35.643 -24.328 17.549 1.00 94.56 93 ILE A O 1
ATOM 769 N N . PRO A 1 94 ? -37.526 -23.952 18.740 1.00 93.44 94 PRO A N 1
ATOM 770 C CA . PRO A 1 94 ? -37.406 -25.165 19.540 1.00 93.44 94 PRO A CA 1
ATOM 771 C C . PRO A 1 94 ? -37.655 -26.442 18.726 1.00 93.44 94 PRO A C 1
ATOM 773 O O . PRO A 1 94 ? -37.066 -27.473 19.039 1.00 93.44 94 PRO A O 1
ATOM 776 N N . GLU A 1 95 ? -38.494 -26.370 17.688 1.00 92.88 95 GLU A N 1
ATOM 777 C CA . GLU A 1 95 ? -38.911 -27.508 16.862 1.00 92.88 95 GLU A CA 1
ATOM 778 C C . GLU A 1 95 ? -38.856 -27.134 15.374 1.00 92.88 95 GLU A C 1
ATOM 780 O O . GLU A 1 95 ? -39.629 -26.311 14.883 1.00 92.88 95 GLU A O 1
ATOM 785 N N . LEU A 1 96 ? -37.891 -27.713 14.663 1.00 91.44 96 LEU A N 1
ATOM 786 C CA . LEU A 1 96 ? -37.576 -27.379 13.272 1.00 91.44 96 LEU A CA 1
ATOM 787 C C . LEU A 1 96 ? -38.523 -27.985 12.220 1.00 91.44 96 LEU A C 1
ATOM 789 O O . LEU A 1 96 ? -38.544 -27.524 11.080 1.00 91.44 96 LEU A O 1
ATOM 793 N N . ASP A 1 97 ? -39.289 -29.016 12.568 1.00 86.88 97 ASP A N 1
ATOM 794 C CA . ASP A 1 97 ? -40.229 -29.702 11.669 1.00 86.88 97 ASP A CA 1
ATOM 795 C C . ASP A 1 97 ? -41.433 -28.829 11.281 1.00 86.88 97 ASP A C 1
ATOM 797 O O . ASP A 1 97 ? -42.018 -29.009 10.212 1.00 86.88 97 ASP A O 1
ATOM 801 N N . LYS A 1 98 ? -41.774 -27.856 12.130 1.00 85.06 98 LYS A N 1
ATOM 802 C CA . LYS A 1 98 ? -42.890 -26.922 11.929 1.00 85.06 98 LYS A CA 1
ATOM 803 C C . LYS A 1 98 ? -42.508 -25.661 11.159 1.00 85.06 98 LYS A C 1
ATOM 805 O O . LYS A 1 98 ? -43.400 -24.943 10.708 1.00 85.06 98 LYS A O 1
ATOM 810 N N . GLU A 1 99 ? -41.217 -25.378 10.997 1.00 88.56 99 GLU A N 1
ATOM 811 C CA . GLU A 1 99 ? -40.761 -24.125 10.400 1.00 88.56 99 GLU A CA 1
ATOM 812 C C . GLU A 1 99 ? -40.392 -24.286 8.917 1.00 88.56 99 GLU A C 1
ATOM 814 O O . GLU A 1 99 ? -39.327 -24.788 8.553 1.00 88.56 99 GLU A O 1
ATOM 819 N N . LEU A 1 100 ? -41.266 -23.781 8.041 1.00 86.25 100 LEU A N 1
ATOM 820 C CA . LEU A 1 100 ? -41.110 -23.868 6.584 1.00 86.25 100 LEU A CA 1
ATOM 821 C C . LEU A 1 100 ? -39.970 -23.001 6.036 1.00 86.25 100 LEU A C 1
ATOM 823 O O . LEU A 1 100 ? -39.464 -23.276 4.950 1.00 86.25 100 LEU A O 1
ATOM 827 N N . LYS A 1 101 ? -39.559 -21.957 6.766 1.00 86.94 101 LYS A N 1
ATOM 828 C CA . LYS A 1 101 ? -38.469 -21.061 6.349 1.00 86.94 101 LYS A CA 1
ATOM 829 C C . LYS A 1 101 ? -37.080 -21.626 6.649 1.00 86.94 101 LYS A C 1
ATOM 831 O O . LYS A 1 101 ? -36.078 -20.962 6.379 1.00 86.94 101 LYS A O 1
ATOM 836 N N . MET A 1 102 ? -36.997 -22.825 7.230 1.00 89.69 102 MET A N 1
ATOM 837 C CA . MET A 1 102 ? -35.720 -23.441 7.568 1.00 89.69 102 MET A CA 1
ATOM 838 C C . MET A 1 102 ? -35.064 -24.023 6.328 1.00 89.69 102 MET A C 1
ATOM 840 O O . MET A 1 102 ? -35.569 -24.952 5.699 1.00 89.69 102 MET A O 1
ATOM 844 N N . GLN A 1 103 ? -33.888 -23.495 5.999 1.00 88.06 103 GLN A N 1
ATOM 845 C CA . GLN A 1 103 ? -33.095 -23.990 4.890 1.00 88.06 103 GLN A CA 1
ATOM 846 C C . GLN A 1 103 ? -32.121 -25.071 5.370 1.00 88.06 103 GLN A C 1
ATOM 848 O O . GLN A 1 103 ? -31.217 -24.817 6.163 1.00 88.06 103 GLN A O 1
ATOM 853 N N . TYR A 1 104 ? -32.274 -26.282 4.835 1.00 88.25 104 TYR A N 1
ATOM 854 C CA . TYR A 1 104 ? -31.367 -27.401 5.085 1.00 88.25 104 TYR A CA 1
ATOM 855 C C . TYR A 1 104 ? -30.402 -27.574 3.907 1.00 88.25 104 TYR A C 1
ATOM 857 O O . TYR A 1 104 ? -30.824 -27.645 2.757 1.00 88.25 104 TYR A O 1
ATOM 865 N N . PHE A 1 105 ? -29.098 -27.709 4.167 1.00 87.38 105 PHE A N 1
ATOM 866 C CA . PHE A 1 105 ? -28.099 -27.828 3.090 1.00 87.38 105 PHE A CA 1
ATOM 867 C C . PHE A 1 105 ? -27.999 -29.212 2.443 1.00 87.38 105 PHE A C 1
ATOM 869 O O . PHE A 1 105 ? -27.385 -29.337 1.382 1.00 87.38 105 PHE A O 1
ATOM 876 N N . LYS A 1 106 ? -28.537 -30.257 3.083 1.00 85.69 106 LYS A N 1
ATOM 877 C CA . LYS A 1 106 ? -28.466 -31.632 2.565 1.00 85.69 106 LYS A CA 1
ATOM 878 C C . LYS A 1 106 ? -29.782 -32.381 2.717 1.00 85.69 106 LYS A C 1
ATOM 880 O O . LYS A 1 106 ? -30.360 -32.800 1.725 1.00 85.69 106 LYS A O 1
ATOM 885 N N . LEU A 1 107 ? -30.228 -32.574 3.954 1.00 87.12 107 LEU A N 1
ATOM 886 C CA . LEU A 1 107 ? -31.459 -33.287 4.284 1.00 87.12 107 LEU A CA 1
ATOM 887 C C . LEU A 1 107 ? -32.151 -32.569 5.449 1.00 87.12 107 LEU A C 1
ATOM 889 O O . LEU A 1 107 ? -31.431 -32.056 6.316 1.00 87.12 107 LEU A O 1
ATOM 893 N N . PRO A 1 108 ? -33.495 -32.559 5.494 1.00 88.19 108 PRO A N 1
ATOM 894 C CA . PRO A 1 108 ? -34.245 -32.129 6.670 1.00 88.19 108 PRO A CA 1
ATOM 895 C C . PRO A 1 108 ? -33.827 -32.918 7.913 1.00 88.19 108 PRO A C 1
ATOM 897 O O . PRO A 1 108 ? -33.567 -34.122 7.835 1.00 88.19 108 PRO A O 1
ATOM 900 N N . LYS A 1 109 ? -33.740 -32.240 9.059 1.00 90.44 109 LYS A N 1
ATOM 901 C CA . LYS A 1 109 ? -33.351 -32.835 10.343 1.00 90.44 109 LYS A CA 1
ATOM 902 C C . LYS A 1 109 ? -34.244 -32.317 11.464 1.00 90.44 109 LYS A C 1
ATOM 904 O O . LYS A 1 109 ? -34.620 -31.153 11.456 1.00 90.44 109 LYS A O 1
ATOM 909 N N . LEU A 1 110 ? -34.501 -33.178 12.445 1.00 92.94 110 LEU A N 1
ATOM 910 C CA . LEU A 1 110 ? -35.218 -32.830 13.671 1.00 92.94 110 LEU A CA 1
ATOM 911 C C . LEU A 1 110 ? -34.273 -32.224 14.714 1.00 92.94 110 LEU A C 1
ATOM 913 O O . LEU A 1 110 ? -33.081 -32.549 14.740 1.00 92.94 110 LEU A O 1
ATOM 917 N N . GLY A 1 111 ? -34.808 -31.366 15.578 1.00 94.25 111 GLY A N 1
ATOM 918 C CA . GLY A 1 111 ? -34.077 -30.662 16.629 1.00 94.25 111 GLY A CA 1
ATOM 919 C C . GLY A 1 111 ? -34.485 -29.196 16.725 1.00 94.25 111 GLY A C 1
ATOM 920 O O . GLY A 1 111 ? -35.548 -28.805 16.245 1.00 94.25 111 GLY A O 1
ATOM 921 N N . SER A 1 112 ? -33.604 -28.396 17.319 1.00 95.50 112 SER A N 1
ATOM 922 C CA . SER A 1 112 ? -33.783 -26.956 17.512 1.00 95.50 112 SER A CA 1
ATOM 923 C C . SER A 1 112 ? -32.668 -26.157 16.845 1.00 95.50 112 SER A C 1
ATOM 925 O O . SER A 1 112 ? -31.570 -26.679 16.624 1.00 95.50 112 SER A O 1
ATOM 927 N N . PHE A 1 113 ? -32.949 -24.894 16.540 1.00 95.81 113 PHE A N 1
ATOM 928 C CA . PHE A 1 113 ? -32.022 -23.948 15.924 1.00 95.81 113 PHE A CA 1
ATOM 929 C C . PHE A 1 113 ? -32.089 -22.606 16.651 1.00 95.81 113 PHE A C 1
ATOM 931 O O . PHE A 1 113 ? -33.175 -22.128 16.974 1.00 95.81 113 PHE A O 1
ATOM 938 N N . ILE A 1 114 ? -30.939 -21.983 16.881 1.00 96.31 114 ILE A N 1
ATOM 939 C CA . ILE A 1 114 ? -30.834 -20.629 17.413 1.00 96.31 114 ILE A CA 1
ATOM 940 C C . ILE A 1 114 ? -29.848 -19.807 16.587 1.00 96.31 114 ILE A C 1
ATOM 942 O O . ILE A 1 114 ? -28.820 -20.320 16.144 1.00 96.31 114 ILE A O 1
ATOM 946 N N . ALA A 1 115 ? -30.151 -18.527 16.397 1.00 96.31 115 ALA A N 1
ATOM 947 C CA . ALA A 1 115 ? -29.272 -17.563 15.755 1.00 96.31 115 ALA A CA 1
ATOM 948 C C . ALA A 1 115 ? -29.182 -16.277 16.581 1.00 96.31 115 ALA A C 1
ATOM 950 O O . ALA A 1 115 ? -30.204 -15.720 16.976 1.00 96.31 115 ALA A O 1
ATOM 951 N N . PHE A 1 116 ? -27.960 -15.791 16.781 1.00 95.81 116 PHE A N 1
ATOM 952 C CA . PHE A 1 116 ? -27.632 -14.546 17.464 1.00 95.81 116 PHE A CA 1
ATOM 953 C C . PHE A 1 116 ? -26.964 -13.573 16.484 1.00 95.81 116 PHE A C 1
ATOM 955 O O . PHE A 1 116 ? -26.063 -13.987 15.746 1.00 95.81 116 PHE A O 1
ATOM 962 N N . PRO A 1 117 ? -27.342 -12.287 16.478 1.00 95.38 117 PRO A N 1
ATOM 963 C CA . PRO A 1 117 ? -26.634 -11.260 15.744 1.00 95.38 117 PRO A CA 1
ATOM 964 C C . PRO A 1 117 ? -25.307 -11.004 16.455 1.00 95.38 117 PRO A C 1
ATOM 966 O O . PRO A 1 117 ? -25.266 -10.671 17.637 1.00 95.38 117 PRO A O 1
ATOM 969 N N . LEU A 1 118 ? -24.216 -11.169 15.722 1.00 95.06 118 LEU A N 1
ATOM 970 C CA . LEU A 1 118 ? -22.881 -10.806 16.164 1.00 95.06 118 LEU A CA 1
ATOM 971 C C . LEU A 1 118 ? -22.491 -9.536 15.406 1.00 95.06 118 LEU A C 1
ATOM 973 O O . LEU A 1 118 ? -22.036 -9.596 14.267 1.00 95.06 118 LEU A O 1
ATOM 977 N N . ILE A 1 119 ? -22.740 -8.383 16.017 1.00 93.88 119 ILE A N 1
ATOM 978 C CA . ILE A 1 119 ? -22.529 -7.073 15.400 1.00 93.88 119 ILE A CA 1
ATOM 979 C C . ILE A 1 119 ? -21.503 -6.317 16.237 1.00 93.88 119 ILE A C 1
ATOM 981 O O . ILE A 1 119 ? -21.632 -6.275 17.457 1.00 93.88 119 ILE A O 1
ATOM 985 N N . PHE A 1 120 ? -20.493 -5.741 15.590 1.00 94.44 120 PHE A N 1
ATOM 986 C CA . PHE A 1 120 ? -19.479 -4.922 16.257 1.00 94.44 120 PHE A CA 1
ATOM 987 C C . PHE A 1 120 ? -18.987 -3.801 15.340 1.00 94.44 120 PHE A C 1
ATOM 989 O O . PHE A 1 120 ? -19.136 -3.869 14.111 1.00 94.44 120 PHE A O 1
ATOM 996 N N . PHE A 1 121 ? -18.391 -2.772 15.937 1.00 96.06 121 PHE A N 1
ATOM 997 C CA . PHE A 1 121 ? -17.738 -1.695 15.202 1.00 96.06 121 PHE A CA 1
ATOM 998 C C . PHE A 1 121 ? -16.305 -2.086 14.833 1.00 96.06 121 PHE A C 1
ATOM 1000 O O . PHE A 1 121 ? -15.483 -2.404 15.689 1.00 96.06 121 PHE A O 1
ATOM 1007 N N . SER A 1 122 ? -15.996 -2.082 13.537 1.00 94.94 122 SER A N 1
ATOM 1008 C CA . SER A 1 122 ? -14.647 -2.340 13.042 1.00 94.94 122 SER A CA 1
ATOM 1009 C C . SER A 1 122 ? -13.885 -1.041 12.822 1.00 94.94 122 SER A C 1
ATOM 1011 O O . SER A 1 122 ? -14.407 -0.103 12.215 1.00 94.94 122 SER A O 1
ATOM 1013 N N . TYR A 1 123 ? -12.634 -1.014 13.279 1.00 95.56 123 TYR A N 1
ATOM 1014 C CA . TYR A 1 123 ? -11.766 0.171 13.270 1.00 95.56 123 TYR A CA 1
ATOM 1015 C C . TYR A 1 123 ? -10.563 0.029 12.329 1.00 95.56 123 TYR A C 1
ATOM 1017 O O . TYR A 1 123 ? -9.829 0.990 12.097 1.00 95.56 123 TYR A O 1
ATOM 1025 N N . LEU A 1 124 ? -10.331 -1.161 11.769 1.00 91.50 124 LEU A N 1
ATOM 1026 C CA . LEU A 1 124 ? -9.101 -1.469 11.039 1.00 91.50 124 LEU A CA 1
ATOM 1027 C C . LEU A 1 124 ? -9.186 -1.139 9.539 1.00 91.50 124 LEU A C 1
ATOM 1029 O O . LEU A 1 124 ? -9.105 -2.030 8.694 1.00 91.50 124 LEU A O 1
ATOM 1033 N N . LYS A 1 125 ? -9.327 0.149 9.200 1.00 92.00 125 LYS A N 1
ATOM 1034 C CA . LYS A 1 125 ? -9.236 0.650 7.814 1.00 92.00 125 LYS A CA 1
ATOM 1035 C C . LYS A 1 125 ? -8.197 1.754 7.667 1.00 92.00 125 LYS A C 1
ATOM 1037 O O . LYS A 1 125 ? -7.991 2.541 8.587 1.00 92.00 125 LYS A O 1
ATOM 1042 N N . GLU A 1 126 ? -7.612 1.858 6.473 1.00 92.38 126 GLU A N 1
ATOM 1043 C CA . GLU A 1 126 ? -6.682 2.942 6.123 1.00 92.38 126 GLU A CA 1
ATOM 1044 C C . GLU A 1 126 ? -7.327 4.325 6.306 1.00 92.38 126 GLU A C 1
ATOM 1046 O O . GLU A 1 126 ? -6.724 5.215 6.902 1.00 92.38 126 GLU A O 1
ATOM 1051 N N . GLU A 1 127 ? -8.574 4.496 5.860 1.00 93.75 127 GLU A N 1
ATOM 1052 C CA . GLU A 1 127 ? -9.322 5.753 6.006 1.00 93.75 127 GLU A CA 1
ATOM 1053 C C . GLU A 1 127 ? -9.463 6.174 7.477 1.00 93.75 127 GLU A C 1
ATOM 1055 O O . GLU A 1 127 ? -9.278 7.343 7.809 1.00 93.75 127 GLU A O 1
ATOM 1060 N N . PHE A 1 128 ? -9.732 5.215 8.370 1.00 95.31 128 PHE A N 1
ATOM 1061 C CA . PHE A 1 128 ? -9.928 5.471 9.800 1.00 95.31 128 PHE A CA 1
ATOM 1062 C C . PHE A 1 128 ? -8.609 5.797 10.500 1.00 95.31 128 PHE A C 1
ATOM 1064 O O . PHE A 1 128 ? -8.566 6.682 11.352 1.00 95.31 128 PHE A O 1
ATOM 1071 N N . PHE A 1 129 ? -7.522 5.131 10.101 1.00 95.94 129 PHE A N 1
ATOM 1072 C CA . PHE A 1 129 ? -6.172 5.462 10.548 1.00 95.94 129 PHE A CA 1
ATOM 1073 C C . PHE A 1 129 ? -5.772 6.885 10.147 1.00 95.94 129 PHE A C 1
ATOM 1075 O O . PHE A 1 129 ? -5.309 7.651 10.990 1.00 95.94 129 PHE A O 1
ATOM 1082 N N . ASN A 1 130 ? -5.998 7.264 8.887 1.00 94.06 130 ASN A N 1
ATOM 1083 C CA . ASN A 1 130 ? -5.648 8.590 8.379 1.00 94.06 130 ASN A CA 1
ATOM 1084 C C . ASN A 1 130 ? -6.445 9.708 9.064 1.00 94.06 130 ASN A C 1
ATOM 1086 O O . ASN A 1 130 ? -5.864 10.721 9.459 1.00 94.06 130 ASN A O 1
ATOM 1090 N N . ASP A 1 131 ? -7.757 9.519 9.223 1.00 96.06 131 ASP A N 1
ATOM 1091 C CA . ASP A 1 131 ? -8.629 10.475 9.909 1.00 96.06 131 ASP A CA 1
ATOM 1092 C C . ASP A 1 131 ? -8.239 10.638 11.385 1.00 96.06 131 ASP A C 1
ATOM 1094 O O . ASP A 1 131 ? -8.057 11.764 11.858 1.00 96.06 131 ASP A O 1
ATOM 1098 N N . LEU A 1 132 ? -8.035 9.528 12.104 1.00 96.50 132 LEU A N 1
ATOM 1099 C CA . LEU A 1 132 ? -7.665 9.581 13.515 1.00 96.50 132 LEU A CA 1
ATOM 1100 C C . LEU A 1 132 ? -6.282 10.204 13.717 1.00 96.50 132 LEU A C 1
ATOM 1102 O O . LEU A 1 132 ? -6.119 11.011 14.628 1.00 96.50 132 LEU A O 1
ATOM 1106 N N . LEU A 1 133 ? -5.305 9.884 12.863 1.00 95.88 133 LEU A N 1
ATOM 1107 C CA . LEU A 1 133 ? -3.973 10.486 12.914 1.00 95.88 133 LEU A CA 1
ATOM 1108 C C . LEU A 1 133 ? -4.049 12.012 12.793 1.00 95.88 133 LEU A C 1
ATOM 1110 O O . LEU A 1 133 ? -3.473 12.721 13.621 1.00 95.88 133 LEU A O 1
ATOM 1114 N N . LEU A 1 134 ? -4.800 12.519 11.811 1.00 95.12 134 LEU A N 1
ATOM 1115 C CA . LEU A 1 134 ? -4.987 13.956 11.615 1.00 95.12 134 LEU A CA 1
ATOM 1116 C C . LEU A 1 134 ? -5.675 14.600 12.825 1.00 95.12 134 LEU A C 1
ATOM 1118 O O . LEU A 1 134 ? -5.192 15.600 13.361 1.00 95.12 134 LEU A O 1
ATOM 1122 N N . LYS A 1 135 ? -6.782 14.012 13.293 1.00 95.81 135 LYS A N 1
ATOM 1123 C CA . LYS A 1 135 ? -7.510 14.511 14.467 1.00 95.81 135 LYS A CA 1
ATOM 1124 C C . LYS A 1 135 ? -6.631 14.527 15.714 1.00 95.81 135 LYS A C 1
ATOM 1126 O O . LYS A 1 135 ? -6.676 15.492 16.471 1.00 95.81 135 LYS A O 1
ATOM 1131 N N . LYS A 1 136 ? -5.810 13.496 15.919 1.00 95.94 136 LYS A N 1
ATOM 1132 C CA . LYS A 1 136 ? -4.920 13.381 17.077 1.00 95.94 136 LYS A CA 1
ATOM 1133 C C . LYS A 1 136 ? -3.786 14.408 17.025 1.00 95.94 136 LYS A C 1
ATOM 1135 O O . LYS A 1 136 ? -3.460 14.997 18.050 1.00 95.94 136 LYS A O 1
ATOM 1140 N N . GLN A 1 137 ? -3.234 14.698 15.847 1.00 94.25 137 GLN A N 1
ATOM 1141 C CA . GLN A 1 137 ? -2.259 15.783 15.678 1.00 94.25 137 GLN A CA 1
ATOM 1142 C C . GLN A 1 137 ? -2.859 17.152 16.018 1.00 94.25 137 GLN A C 1
ATOM 1144 O O . GLN A 1 137 ? -2.257 17.915 16.774 1.00 94.25 137 GLN A O 1
ATOM 1149 N N . LEU A 1 138 ? -4.060 17.446 15.508 1.00 95.44 138 LEU A N 1
ATOM 1150 C CA . LEU A 1 138 ? -4.778 18.684 15.831 1.00 95.44 138 LEU A CA 1
ATOM 1151 C C . LEU A 1 138 ? -5.090 18.772 17.329 1.00 95.44 138 LEU A C 1
ATOM 1153 O O . LEU A 1 138 ? -4.870 19.812 17.944 1.00 95.44 138 LEU A O 1
ATOM 1157 N N . TYR A 1 139 ? -5.530 17.663 17.923 1.00 96.12 139 TYR A N 1
ATOM 1158 C CA . TYR A 1 139 ? -5.776 17.548 19.355 1.00 96.12 139 TYR A CA 1
ATOM 1159 C C . TYR A 1 139 ? -4.532 17.883 20.185 1.00 96.12 139 TYR A C 1
ATOM 1161 O O . TYR A 1 139 ? -4.621 18.703 21.095 1.00 96.12 139 TYR A O 1
ATOM 1169 N N . LEU A 1 140 ? -3.368 17.316 19.852 1.00 94.69 140 LEU A N 1
ATOM 1170 C CA . LEU A 1 140 ? -2.119 17.587 20.570 1.00 94.69 140 LEU A CA 1
ATOM 1171 C C . LEU A 1 140 ? -1.707 19.062 20.473 1.00 94.69 140 LEU A C 1
ATOM 1173 O O . LEU A 1 140 ? -1.321 19.651 21.479 1.00 94.69 140 LEU A O 1
ATOM 1177 N N . GLN A 1 141 ? -1.860 19.687 19.301 1.00 94.00 141 GLN A N 1
ATOM 1178 C CA . GLN A 1 141 ? -1.602 21.122 19.133 1.00 94.00 141 GLN A CA 1
ATOM 1179 C C . GLN A 1 141 ? -2.567 21.983 19.959 1.00 94.00 141 GLN A C 1
ATOM 1181 O O . GLN A 1 141 ? -2.165 22.982 20.555 1.00 94.00 141 GLN A O 1
ATOM 1186 N N . SER A 1 142 ? -3.852 21.619 19.997 1.00 94.69 142 SER A N 1
ATOM 1187 C CA . SER A 1 142 ? -4.846 22.304 20.827 1.00 94.69 142 SER A CA 1
ATOM 1188 C C . SER A 1 142 ? -4.571 22.121 22.318 1.00 94.69 142 SER A C 1
ATOM 1190 O O . SER A 1 142 ? -4.724 23.074 23.078 1.00 94.69 142 SER A O 1
ATOM 1192 N N . LEU A 1 143 ? -4.136 20.930 22.732 1.00 94.56 143 LEU A N 1
ATOM 1193 C CA . LEU A 1 143 ? -3.788 20.622 24.115 1.00 94.56 143 LEU A CA 1
ATOM 1194 C C . LEU A 1 143 ? -2.564 21.424 24.569 1.00 94.56 143 LEU A C 1
ATOM 1196 O O . LEU A 1 143 ? -2.599 22.032 25.634 1.00 94.56 143 LEU A O 1
ATOM 1200 N N . GLU A 1 144 ? -1.520 21.503 23.743 1.00 94.19 144 GLU A N 1
ATOM 1201 C CA . GLU A 1 144 ? -0.327 22.304 24.034 1.00 94.19 144 GLU A CA 1
ATOM 1202 C C . GLU A 1 144 ? -0.663 23.798 24.165 1.00 94.19 144 GLU A C 1
ATOM 1204 O O . GLU A 1 144 ? -0.229 24.460 25.112 1.00 94.19 144 GLU A O 1
ATOM 1209 N N . LYS A 1 145 ? -1.495 24.339 23.264 1.00 94.12 145 LYS A N 1
ATOM 1210 C CA . LYS A 1 145 ? -1.978 25.729 23.359 1.00 94.12 145 LYS A CA 1
ATOM 1211 C C . LYS A 1 145 ? -2.776 25.969 24.638 1.00 94.12 145 LYS A C 1
ATOM 1213 O O . LYS A 1 145 ? -2.500 26.915 25.366 1.00 94.12 145 LYS A O 1
ATOM 1218 N N . TRP A 1 146 ? -3.710 25.077 24.951 1.00 94.25 146 TRP A N 1
ATOM 1219 C CA . TRP A 1 146 ? -4.503 25.157 26.174 1.00 94.25 146 TRP A CA 1
ATOM 1220 C C . TRP A 1 146 ? -3.620 25.112 27.432 1.00 94.25 146 TRP A C 1
ATOM 1222 O O . TRP A 1 146 ? -3.786 25.920 28.344 1.00 94.25 146 TRP A O 1
ATOM 1232 N N . GLU A 1 147 ? -2.628 24.218 27.476 1.00 93.31 147 GLU A N 1
ATOM 1233 C CA . GLU A 1 147 ? -1.704 24.121 28.607 1.00 93.31 147 GLU A CA 1
ATOM 1234 C C . GLU A 1 147 ? -0.804 25.349 28.748 1.00 93.31 147 GLU A C 1
ATOM 1236 O O . GLU A 1 147 ? -0.554 25.804 29.866 1.00 93.31 147 GLU A O 1
ATOM 1241 N N . THR A 1 148 ? -0.283 25.873 27.638 1.00 93.94 148 THR A N 1
ATOM 1242 C CA . THR A 1 148 ? 0.604 27.043 27.646 1.00 93.94 148 THR A CA 1
ATOM 1243 C C . THR A 1 148 ? -0.147 28.305 28.048 1.00 93.94 148 THR A C 1
ATOM 1245 O O . THR A 1 148 ? 0.348 29.048 28.897 1.00 93.94 148 THR A O 1
ATOM 1248 N N . GLU A 1 149 ? -1.360 28.521 27.540 1.00 92.06 149 GLU A N 1
ATOM 1249 C CA . GLU A 1 149 ? -2.223 29.628 27.955 1.00 92.06 149 GLU A CA 1
ATOM 1250 C C . GLU A 1 149 ? -2.586 29.532 29.439 1.00 92.06 149 GLU A C 1
ATOM 1252 O O . GLU A 1 149 ? -2.447 30.518 30.171 1.00 92.06 149 GLU A O 1
ATOM 1257 N N . LYS A 1 150 ? -2.979 28.339 29.907 1.00 92.44 150 LYS A N 1
ATOM 1258 C CA . LYS A 1 150 ? -3.295 28.101 31.319 1.00 92.44 150 LYS A CA 1
ATOM 1259 C C . LYS A 1 150 ? -2.100 28.411 32.218 1.00 92.44 150 LYS A C 1
ATOM 1261 O O . LYS A 1 150 ? -2.228 29.201 33.151 1.00 92.44 150 LYS A O 1
ATOM 1266 N N . LYS A 1 151 ? -0.928 27.842 31.908 1.00 93.12 151 LYS A N 1
ATOM 1267 C CA . LYS A 1 151 ? 0.316 28.048 32.672 1.00 93.12 151 LYS A CA 1
ATOM 1268 C C . LYS A 1 151 ? 0.779 29.505 32.644 1.00 93.12 151 LYS A C 1
ATOM 1270 O O . LYS A 1 151 ? 1.360 29.968 33.620 1.00 93.12 151 LYS A O 1
ATOM 1275 N N . THR A 1 152 ? 0.570 30.220 31.539 1.00 93.25 152 THR A N 1
ATOM 1276 C CA . THR A 1 152 ? 0.976 31.629 31.415 1.00 93.25 152 THR A CA 1
ATOM 1277 C C . THR A 1 152 ? 0.120 32.512 32.313 1.00 93.25 152 THR A C 1
ATOM 1279 O O . THR A 1 152 ? 0.673 33.228 33.141 1.00 93.25 152 THR A O 1
ATOM 1282 N N . LYS A 1 153 ? -1.209 32.369 32.251 1.00 91.06 153 LYS A N 1
ATOM 1283 C CA . LYS A 1 153 ? -2.133 33.111 33.122 1.00 91.06 153 LYS A CA 1
ATOM 1284 C C . LYS A 1 153 ? -1.938 32.776 34.598 1.00 91.06 153 LYS A C 1
ATOM 1286 O O . LYS A 1 153 ? -1.907 33.668 35.436 1.00 91.06 153 LYS A O 1
ATOM 1291 N N . GLU A 1 154 ? -1.732 31.499 34.918 1.00 91.56 154 GLU A N 1
ATOM 1292 C CA . GLU A 1 154 ? -1.412 31.070 36.281 1.00 91.56 154 GLU A CA 1
ATOM 1293 C C . GLU A 1 154 ? -0.128 31.743 36.793 1.00 91.56 154 GLU A C 1
ATOM 1295 O O . GLU A 1 154 ? -0.109 32.287 37.895 1.00 91.56 154 GLU A O 1
ATOM 1300 N N . LYS A 1 155 ? 0.936 31.783 35.980 1.00 92.56 155 LYS A N 1
ATOM 1301 C CA . LYS A 1 155 ? 2.186 32.469 36.338 1.00 92.56 155 LYS A CA 1
ATOM 1302 C C . LYS A 1 155 ? 2.021 33.979 36.475 1.00 92.56 155 LYS A C 1
ATOM 1304 O O . LYS A 1 155 ? 2.632 34.550 37.372 1.00 92.56 155 LYS A O 1
ATOM 1309 N N . GLU A 1 156 ? 1.243 34.622 35.610 1.00 92.69 156 GLU A N 1
ATOM 1310 C CA . GLU A 1 156 ? 0.960 36.060 35.690 1.00 92.69 156 GLU A CA 1
ATOM 1311 C C . GLU A 1 156 ? 0.267 36.405 37.012 1.00 92.69 156 GLU A C 1
ATOM 1313 O O . GLU A 1 156 ? 0.758 37.260 37.751 1.00 92.69 156 GLU A O 1
ATOM 1318 N N . ILE A 1 157 ? -0.789 35.666 37.372 1.00 90.69 157 ILE A N 1
ATOM 1319 C CA . ILE A 1 157 ? -1.511 35.862 38.636 1.00 90.69 157 ILE A CA 1
ATOM 1320 C C . ILE A 1 157 ? -0.588 35.583 39.834 1.00 90.69 157 ILE A C 1
ATOM 1322 O O . ILE A 1 157 ? -0.548 36.369 40.779 1.00 90.69 157 ILE A O 1
ATOM 1326 N N . LEU A 1 158 ? 0.226 34.521 39.790 1.00 91.19 158 LEU A N 1
ATOM 1327 C CA . LEU A 1 158 ? 1.197 34.217 40.852 1.00 91.19 158 LEU A CA 1
ATOM 1328 C C . LEU A 1 158 ? 2.271 35.304 41.013 1.00 91.19 158 LEU A C 1
ATOM 1330 O O . LEU A 1 158 ? 2.644 35.637 42.139 1.00 91.19 158 LEU A O 1
ATOM 1334 N N . GLN A 1 159 ? 2.761 35.886 39.916 1.00 91.81 159 GLN A N 1
ATOM 1335 C CA . GLN A 1 159 ? 3.709 37.003 39.965 1.00 91.81 159 GLN A CA 1
ATOM 1336 C C . GLN A 1 159 ? 3.067 38.277 40.524 1.00 91.81 159 GLN A C 1
ATOM 1338 O O . GLN A 1 159 ? 3.738 39.045 41.214 1.00 91.81 159 GLN A O 1
ATOM 1343 N N . GLU A 1 160 ? 1.786 38.523 40.242 1.00 89.00 160 GLU A N 1
ATOM 1344 C CA . GLU A 1 160 ? 1.034 39.624 40.852 1.00 89.00 160 GLU A CA 1
ATOM 1345 C C . GLU A 1 160 ? 0.851 39.417 42.357 1.00 89.00 160 GLU A C 1
ATOM 1347 O O . GLU A 1 160 ? 1.141 40.334 43.126 1.00 89.00 160 GLU A O 1
ATOM 1352 N N . ILE A 1 161 ? 0.476 38.207 42.788 1.00 88.12 161 ILE A N 1
ATOM 1353 C CA . ILE A 1 161 ? 0.406 37.836 44.211 1.00 88.12 161 ILE A CA 1
ATOM 1354 C C . ILE A 1 161 ? 1.761 38.079 44.883 1.00 88.12 161 ILE A C 1
ATOM 1356 O O . ILE A 1 161 ? 1.832 38.673 45.958 1.00 88.12 161 ILE A O 1
ATOM 1360 N N . GLU A 1 162 ? 2.858 37.677 44.235 1.00 89.44 162 GLU A N 1
ATOM 1361 C CA . GLU A 1 162 ? 4.203 37.863 44.771 1.00 89.44 162 GLU A CA 1
ATOM 1362 C C . GLU A 1 162 ? 4.601 39.339 44.914 1.00 89.44 162 GLU A C 1
ATOM 1364 O O . GLU A 1 162 ? 5.145 39.724 45.951 1.00 89.44 162 GLU A O 1
ATOM 1369 N N . LYS A 1 163 ? 4.284 40.181 43.924 1.00 90.50 163 LYS A N 1
ATOM 1370 C CA . LYS A 1 163 ? 4.506 41.636 43.998 1.00 90.50 163 LYS A CA 1
ATOM 1371 C C . LYS A 1 163 ? 3.653 42.304 45.080 1.00 90.50 163 LYS A C 1
ATOM 1373 O O . LYS A 1 163 ? 4.056 43.331 45.619 1.00 90.50 163 LYS A O 1
ATOM 1378 N N . LEU A 1 164 ? 2.496 41.728 45.404 1.00 88.81 164 LEU A N 1
ATOM 1379 C CA . LEU A 1 164 ? 1.549 42.240 46.397 1.00 88.81 164 LEU A CA 1
ATOM 1380 C C . LEU A 1 164 ? 1.742 41.641 47.800 1.00 88.81 164 LEU A C 1
ATOM 1382 O O . LEU A 1 164 ? 0.958 41.952 48.693 1.00 88.81 164 LEU A O 1
ATOM 1386 N N . LYS A 1 165 ? 2.800 40.850 48.049 1.00 79.56 165 LYS A N 1
ATOM 1387 C CA . LYS A 1 165 ? 3.084 40.228 49.364 1.00 79.56 165 LYS A CA 1
ATOM 1388 C C . LYS A 1 165 ? 3.138 41.221 50.534 1.00 79.56 165 LYS A C 1
ATOM 1390 O O . LYS A 1 165 ? 2.820 40.849 51.660 1.00 79.56 165 LYS A O 1
ATOM 1395 N N . GLU A 1 166 ? 3.514 42.475 50.287 1.00 85.12 166 GLU A N 1
ATOM 1396 C CA . GLU A 1 166 ? 3.552 43.536 51.309 1.00 85.12 166 GLU A CA 1
ATOM 1397 C C . GLU A 1 166 ? 2.163 44.144 51.611 1.00 85.12 166 GLU A C 1
ATOM 1399 O O . GLU A 1 166 ? 2.008 44.899 52.571 1.00 85.12 166 GLU A O 1
ATOM 1404 N N . GLN A 1 167 ? 1.138 43.802 50.822 1.00 88.44 167 GLN A N 1
ATOM 1405 C CA . GLN A 1 167 ? -0.240 44.292 50.923 1.00 88.44 167 GLN A CA 1
ATOM 1406 C C . GLN A 1 167 ? -1.220 43.109 51.061 1.00 88.44 167 GLN A C 1
ATOM 1408 O O . GLN A 1 167 ? -1.871 42.710 50.093 1.00 88.44 167 GLN A O 1
ATOM 1413 N N . PRO A 1 168 ? -1.373 42.543 52.273 1.00 81.62 168 PRO A N 1
ATOM 1414 C CA . PRO A 1 168 ? -2.028 41.247 52.485 1.00 81.62 168 PRO A CA 1
ATOM 1415 C C . PRO A 1 168 ? -3.503 41.183 52.058 1.00 81.62 168 PRO A C 1
ATOM 1417 O O . PRO A 1 168 ? -3.987 40.108 51.722 1.00 81.62 168 PRO A O 1
ATOM 1420 N N . GLN A 1 169 ? -4.225 42.309 52.040 1.00 82.56 169 GLN A N 1
ATOM 1421 C CA . GLN A 1 169 ? -5.610 42.351 51.549 1.00 82.56 169 GLN A CA 1
ATOM 1422 C C . GLN A 1 169 ? -5.686 42.158 50.025 1.00 82.56 169 GLN A C 1
ATOM 1424 O O . GLN A 1 169 ? -6.479 41.350 49.557 1.00 82.56 169 GLN A O 1
ATOM 1429 N N . LEU A 1 170 ? -4.812 42.830 49.270 1.00 82.62 170 LEU A N 1
ATOM 1430 C CA . LEU A 1 170 ? -4.756 42.754 47.805 1.00 82.62 170 LEU A CA 1
ATOM 1431 C C . LEU A 1 170 ? -4.155 41.428 47.318 1.00 82.62 170 LEU A C 1
ATOM 1433 O O . LEU A 1 170 ? -4.593 40.888 46.306 1.00 82.62 170 LEU A O 1
ATOM 1437 N N . ALA A 1 171 ? -3.195 40.867 48.059 1.00 80.94 171 ALA A N 1
ATOM 1438 C CA . ALA A 1 171 ? -2.682 39.527 47.779 1.00 80.94 171 ALA A CA 1
ATOM 1439 C C . ALA A 1 171 ? -3.780 38.457 47.920 1.00 80.94 171 ALA A C 1
ATOM 1441 O O . ALA A 1 171 ? -3.907 37.595 47.055 1.00 80.94 171 ALA A O 1
ATOM 1442 N N . ASN A 1 172 ? -4.619 38.554 48.958 1.00 87.25 172 ASN A N 1
ATOM 1443 C CA . ASN A 1 172 ? -5.725 37.619 49.186 1.00 87.25 172 ASN A CA 1
ATOM 1444 C C . ASN A 1 172 ? -6.819 37.732 48.103 1.00 87.25 172 ASN A C 1
ATOM 1446 O O . ASN A 1 172 ? -7.367 36.726 47.663 1.00 87.25 172 ASN A O 1
ATOM 1450 N N . GLU A 1 173 ? -7.107 38.942 47.609 1.00 87.12 173 GLU A N 1
ATOM 1451 C CA . GLU A 1 173 ? -8.010 39.137 46.461 1.00 87.12 173 GLU A CA 1
ATOM 1452 C C . GLU A 1 173 ? -7.488 38.438 45.196 1.00 87.12 173 GLU A C 1
ATOM 1454 O O . GLU A 1 173 ? -8.253 37.771 44.497 1.00 87.12 173 GLU A O 1
ATOM 1459 N N . LYS A 1 174 ? -6.179 38.521 44.933 1.00 87.06 174 LYS A N 1
ATOM 1460 C CA . LYS A 1 174 ? -5.538 37.834 43.803 1.00 87.06 174 LYS A CA 1
ATOM 1461 C C . LYS A 1 174 ? -5.448 36.315 43.976 1.00 87.06 174 LYS A C 1
ATOM 1463 O O . LYS A 1 174 ? -5.554 35.586 42.993 1.00 87.06 174 LYS A O 1
ATOM 1468 N N . GLU A 1 175 ? -5.324 35.813 45.202 1.00 85.81 175 GLU A N 1
ATOM 1469 C CA . GLU A 1 175 ? -5.434 34.374 45.486 1.00 85.81 175 GLU A CA 1
ATOM 1470 C C . GLU A 1 175 ? -6.849 33.837 45.205 1.00 85.81 175 GLU A C 1
ATOM 1472 O O . GLU A 1 175 ? -6.997 32.752 44.636 1.00 85.81 175 GLU A O 1
ATOM 1477 N N . ILE A 1 176 ? -7.891 34.608 45.535 1.00 89.31 176 ILE A N 1
ATOM 1478 C CA . ILE A 1 176 ? -9.282 34.278 45.184 1.00 89.31 176 ILE A CA 1
ATOM 1479 C C . ILE A 1 176 ? -9.475 34.317 43.659 1.00 89.31 176 ILE A C 1
ATOM 1481 O O . ILE A 1 176 ? -10.113 33.422 43.102 1.00 89.31 176 ILE A O 1
ATOM 1485 N N . GLU A 1 177 ? -8.890 35.304 42.970 1.00 88.38 177 GLU A N 1
ATOM 1486 C CA . GLU A 1 177 ? -8.891 35.382 41.501 1.00 88.38 177 GLU A CA 1
ATOM 1487 C C . GLU A 1 177 ? -8.253 34.137 40.867 1.00 88.38 177 GLU A C 1
ATOM 1489 O O . GLU A 1 177 ? -8.826 33.564 39.940 1.00 88.38 177 GLU A O 1
ATOM 1494 N N . LEU A 1 178 ? -7.126 33.657 41.407 1.00 89.19 178 LEU A N 1
ATOM 1495 C CA . LEU A 1 178 ? -6.476 32.432 40.941 1.00 89.19 178 LEU A CA 1
ATOM 1496 C C . LEU A 1 178 ? -7.376 31.201 41.103 1.00 89.19 178 LEU A C 1
ATOM 1498 O O . LEU A 1 178 ? -7.485 30.393 40.180 1.00 89.19 178 LEU A O 1
ATOM 1502 N N . GLN A 1 179 ? -8.033 31.045 42.256 1.00 87.44 179 GLN A N 1
ATOM 1503 C CA . GLN A 1 179 ? -8.940 29.914 42.470 1.00 87.44 179 GLN A CA 1
ATOM 1504 C C . GLN A 1 179 ? -10.153 29.959 41.540 1.00 87.44 179 GLN A C 1
ATOM 1506 O O . GLN A 1 179 ? -10.520 28.931 40.970 1.00 87.44 179 GLN A O 1
ATOM 1511 N N . ASN A 1 180 ? -10.747 31.136 41.343 1.00 90.62 180 ASN A N 1
ATOM 1512 C CA . ASN A 1 180 ? -11.860 31.303 40.412 1.00 90.62 180 ASN A CA 1
ATOM 1513 C C . ASN A 1 180 ? -11.420 31.009 38.976 1.00 90.62 180 ASN A C 1
ATOM 1515 O O . ASN A 1 180 ? -12.085 30.242 38.287 1.00 90.62 180 ASN A O 1
ATOM 1519 N N . PHE A 1 181 ? -10.256 31.514 38.560 1.00 90.75 181 PHE A N 1
ATOM 1520 C CA . PHE A 1 181 ? -9.673 31.205 37.258 1.00 90.75 181 PHE A CA 1
ATOM 1521 C C . PHE A 1 181 ? -9.496 29.698 37.061 1.00 90.75 181 PHE A C 1
ATOM 1523 O O . PHE A 1 181 ? -9.913 29.174 36.036 1.00 90.75 181 PHE A O 1
ATOM 1530 N N . LEU A 1 182 ? -8.928 28.979 38.033 1.00 87.81 182 LEU A N 1
ATOM 1531 C CA . LEU A 1 182 ? -8.719 27.531 37.924 1.00 87.81 182 LEU A CA 1
ATOM 1532 C C . LEU A 1 182 ? -10.031 26.735 37.861 1.00 87.81 182 LEU A C 1
ATOM 1534 O O . LEU A 1 182 ? -10.076 25.716 37.172 1.00 87.81 182 LEU A O 1
ATOM 1538 N N . ASN A 1 183 ? -11.078 27.196 38.550 1.00 87.25 183 ASN A N 1
ATOM 1539 C CA . ASN A 1 183 ? -12.396 26.557 38.554 1.00 87.25 183 ASN A CA 1
ATOM 1540 C C . ASN A 1 183 ? -13.204 26.849 37.279 1.00 87.25 183 ASN A C 1
ATOM 1542 O O . ASN A 1 183 ? -13.947 25.985 36.816 1.00 87.25 183 ASN A O 1
ATOM 1546 N N . GLU A 1 184 ? -13.068 28.053 36.719 1.00 88.25 184 GLU A N 1
ATOM 1547 C CA . GLU A 1 184 ? -13.812 28.513 35.539 1.00 88.25 184 GLU A CA 1
ATOM 1548 C C . GLU A 1 184 ? -13.055 28.306 34.221 1.00 88.25 184 GLU A C 1
ATOM 1550 O O . GLU A 1 184 ? -13.635 28.478 33.145 1.00 88.25 184 GLU A O 1
ATOM 1555 N N . TYR A 1 185 ? -11.769 27.934 34.268 1.00 87.38 185 TYR A N 1
ATOM 1556 C CA . TYR A 1 185 ? -10.997 27.698 33.054 1.00 87.38 185 TYR A CA 1
ATOM 1557 C C . TYR A 1 185 ? -11.647 26.598 32.217 1.00 87.38 185 TYR A C 1
ATOM 1559 O O . TYR A 1 185 ? -12.049 25.550 32.728 1.00 87.38 185 TYR A O 1
ATOM 1567 N N . SER A 1 186 ? -11.728 26.835 30.907 1.00 86.94 186 SER A N 1
ATOM 1568 C CA . SER A 1 186 ? -12.332 25.894 29.964 1.00 86.94 186 SER A CA 1
ATOM 1569 C C . SER A 1 186 ? -11.748 24.493 30.131 1.00 86.94 186 SER A C 1
ATOM 1571 O O . SER A 1 186 ? -10.535 24.351 30.302 1.00 86.94 186 SER A O 1
ATOM 1573 N N . GLN A 1 187 ? -12.600 23.470 30.043 1.00 88.62 187 GLN A N 1
ATOM 1574 C CA . GLN A 1 187 ? -12.174 22.070 30.073 1.00 88.62 187 GLN A CA 1
ATOM 1575 C C . GLN A 1 187 ? -11.098 21.810 29.004 1.00 88.62 187 GLN A C 1
ATOM 1577 O O . GLN A 1 187 ? -11.129 22.454 27.948 1.00 88.62 187 GLN A O 1
ATOM 1582 N N . PRO A 1 188 ? -10.146 20.894 29.260 1.00 89.88 188 PRO A N 1
ATOM 1583 C CA . PRO A 1 188 ? -9.165 20.523 28.253 1.00 89.88 188 PRO A CA 1
ATOM 1584 C C . PRO A 1 188 ? -9.876 19.991 27.001 1.00 89.88 188 PRO A C 1
ATOM 1586 O O . PRO A 1 188 ? -10.984 19.447 27.104 1.00 89.88 188 PRO A O 1
ATOM 1589 N N . PRO A 1 189 ? -9.257 20.131 25.815 1.00 91.69 189 PRO A N 1
ATOM 1590 C CA . PRO A 1 189 ? -9.798 19.519 24.611 1.00 91.69 189 PRO A CA 1
ATOM 1591 C C . PRO A 1 189 ? -10.014 18.015 24.838 1.00 91.69 189 PRO A C 1
ATOM 1593 O O . PRO A 1 189 ? -9.288 17.377 25.606 1.00 91.69 189 PRO A O 1
ATOM 1596 N N . GLN A 1 190 ? -11.032 17.453 24.189 1.00 91.31 190 GLN A N 1
ATOM 1597 C CA . GLN A 1 190 ? -11.339 16.025 24.275 1.00 91.31 190 GLN A CA 1
ATOM 1598 C C . GLN A 1 190 ? -10.535 15.235 23.246 1.00 91.31 190 GLN A C 1
ATOM 1600 O O . GLN A 1 190 ? -10.302 15.708 22.133 1.00 91.31 190 GLN A O 1
ATOM 1605 N N . ASP A 1 191 ? -10.128 14.028 23.634 1.00 91.44 191 ASP A N 1
ATOM 1606 C CA . ASP A 1 191 ? -9.454 13.097 22.736 1.00 91.44 191 ASP A CA 1
ATOM 1607 C C . ASP A 1 191 ? -10.419 12.683 21.607 1.00 91.44 191 ASP A C 1
ATOM 1609 O O . ASP A 1 191 ? -11.562 12.316 21.901 1.00 91.44 191 ASP A O 1
ATOM 1613 N N . PRO A 1 192 ? -10.030 12.774 20.325 1.00 93.88 192 PRO A N 1
ATOM 1614 C CA . PRO A 1 192 ? -10.900 12.390 19.221 1.00 93.88 192 PRO A CA 1
ATOM 1615 C C . PRO A 1 192 ? -11.293 10.910 19.243 1.00 93.88 192 PRO A C 1
ATOM 1617 O O . PRO A 1 192 ? -10.451 10.024 19.382 1.00 93.88 192 PRO A O 1
ATOM 1620 N N . GLU A 1 193 ? -12.572 10.640 18.981 1.00 93.69 193 GLU A N 1
ATOM 1621 C CA . GLU A 1 193 ? -13.052 9.278 18.742 1.00 93.69 193 GLU A CA 1
ATOM 1622 C C . GLU A 1 193 ? -12.763 8.823 17.297 1.00 93.69 193 GLU A C 1
ATOM 1624 O O . GLU A 1 193 ? -12.909 9.613 16.348 1.00 93.69 193 GLU A O 1
ATOM 1629 N N . PRO A 1 194 ? -12.370 7.550 17.104 1.00 95.00 194 PRO A N 1
ATOM 1630 C CA . PRO A 1 194 ? -12.103 6.993 15.789 1.00 95.00 194 PRO A CA 1
ATOM 1631 C C . PRO A 1 194 ? -13.389 6.742 14.998 1.00 95.00 194 PRO A C 1
ATOM 1633 O O . PRO A 1 194 ? -14.441 6.411 15.549 1.00 95.00 194 PRO A O 1
ATOM 1636 N N . LEU A 1 195 ? -13.277 6.837 13.673 1.00 95.56 195 LEU A N 1
ATOM 1637 C CA . LEU A 1 195 ? -14.306 6.354 12.756 1.00 95.56 195 LEU A CA 1
ATOM 1638 C C . LEU A 1 195 ? -14.391 4.825 12.786 1.00 95.56 195 LEU A C 1
ATOM 1640 O O . LEU A 1 195 ? -13.412 4.141 13.085 1.00 95.56 195 LEU A O 1
ATOM 1644 N N . PHE A 1 196 ? -15.562 4.299 12.433 1.00 95.31 196 PHE A N 1
ATOM 1645 C CA . PHE A 1 196 ? -15.816 2.865 12.404 1.00 95.31 196 PHE A CA 1
ATOM 1646 C C . PHE A 1 196 ? -16.742 2.452 11.259 1.00 95.31 196 PHE A C 1
ATOM 1648 O O . PHE A 1 196 ? -17.504 3.250 10.713 1.00 95.31 196 PHE A O 1
ATOM 1655 N N . GLU A 1 197 ? -16.702 1.164 10.923 1.00 94.50 197 GLU A N 1
ATOM 1656 C CA . GLU A 1 197 ? -17.665 0.501 10.047 1.00 94.50 197 GLU A CA 1
ATOM 1657 C C . GLU A 1 197 ? -18.401 -0.591 10.823 1.00 94.50 197 GLU A C 1
ATOM 1659 O O . GLU A 1 197 ? -17.778 -1.421 11.482 1.00 94.50 197 GLU A O 1
ATOM 1664 N N . LEU A 1 198 ? -19.726 -0.639 10.701 1.00 94.50 198 LEU A N 1
ATOM 1665 C CA . LEU A 1 198 ? -20.521 -1.718 11.277 1.00 94.50 198 LEU A CA 1
ATOM 1666 C C . LEU A 1 198 ? -20.267 -3.032 10.525 1.00 94.50 198 LEU A C 1
ATOM 1668 O O . LEU A 1 198 ? -20.515 -3.116 9.317 1.00 94.50 198 LEU A O 1
ATOM 1672 N N . LYS A 1 199 ? -19.822 -4.073 11.233 1.00 94.44 199 LYS A N 1
ATOM 1673 C CA . LYS A 1 199 ? -19.731 -5.430 10.686 1.00 94.44 199 LYS A CA 1
ATOM 1674 C C . LYS A 1 199 ? -20.856 -6.298 11.225 1.00 94.44 199 LYS A C 1
ATOM 1676 O O . LYS A 1 199 ? -21.058 -6.398 12.430 1.00 94.44 199 LYS A O 1
ATOM 1681 N N . GLU A 1 200 ? -21.570 -6.941 10.308 1.00 95.06 200 GLU A N 1
ATOM 1682 C CA . GLU A 1 200 ? -22.730 -7.775 10.609 1.00 95.06 200 GLU A CA 1
ATOM 1683 C C . GLU A 1 200 ? -22.377 -9.258 10.420 1.00 95.06 200 GLU A C 1
ATOM 1685 O O . GLU A 1 200 ? -22.152 -9.729 9.301 1.00 95.06 200 GLU A O 1
ATOM 1690 N N . TYR A 1 201 ? -22.364 -10.011 11.515 1.00 96.25 201 TYR A N 1
ATOM 1691 C CA . TYR A 1 201 ? -22.239 -11.465 11.530 1.00 96.25 201 TYR A CA 1
ATOM 1692 C C . TYR A 1 201 ? -23.439 -12.096 12.231 1.00 96.25 201 TYR A C 1
ATOM 1694 O O . TYR A 1 201 ? -24.229 -11.438 12.908 1.00 96.25 201 TYR A O 1
ATOM 1702 N N . VAL A 1 202 ? -23.573 -13.406 12.077 1.00 95.75 202 VAL A N 1
ATOM 1703 C CA . VAL A 1 202 ? -24.563 -14.214 12.781 1.00 95.75 202 VAL A CA 1
ATOM 1704 C C . VAL A 1 202 ? -23.897 -15.465 13.331 1.00 95.75 202 VAL A C 1
ATOM 1706 O O . VAL A 1 202 ? -23.283 -16.230 12.584 1.00 95.75 202 VAL A O 1
ATOM 1709 N N . LEU A 1 203 ? -24.015 -15.682 14.638 1.00 96.00 203 LEU A N 1
ATOM 1710 C CA . LEU A 1 203 ? -23.667 -16.952 15.264 1.00 96.00 203 LEU A CA 1
ATOM 1711 C C . LEU A 1 203 ? -24.913 -17.827 15.267 1.00 96.00 203 LEU A C 1
ATOM 1713 O O . LEU A 1 203 ? -25.948 -17.438 15.792 1.00 96.00 203 LEU A O 1
ATOM 1717 N N . CYS A 1 204 ? -24.810 -19.022 14.713 1.00 95.12 204 CYS A N 1
ATOM 1718 C CA . CYS A 1 204 ? -25.873 -20.009 14.742 1.00 95.12 204 CYS A CA 1
ATOM 1719 C C . CYS A 1 204 ? -25.434 -21.215 15.567 1.00 95.12 204 CYS A C 1
ATOM 1721 O O . CYS A 1 204 ? -24.279 -21.646 15.481 1.00 95.12 204 CYS A O 1
ATOM 1723 N N . ALA A 1 205 ? -26.369 -21.796 16.309 1.00 95.25 205 ALA A N 1
ATOM 1724 C CA . ALA A 1 205 ? -26.189 -23.079 16.962 1.00 95.25 205 ALA A CA 1
ATOM 1725 C C . ALA A 1 205 ? -27.425 -23.959 16.761 1.00 95.25 205 ALA A C 1
ATOM 1727 O O . ALA A 1 205 ? -28.550 -23.471 16.694 1.00 95.25 205 ALA A O 1
ATOM 1728 N N . ASP A 1 206 ? -27.224 -25.269 16.667 1.00 93.88 206 ASP A N 1
ATOM 1729 C CA . ASP A 1 206 ? -28.329 -26.208 16.511 1.00 93.88 206 ASP A CA 1
ATOM 1730 C C . ASP A 1 206 ? -28.079 -27.552 17.192 1.00 93.88 206 ASP A C 1
ATOM 1732 O O . ASP A 1 206 ? -26.944 -27.975 17.438 1.00 93.88 206 ASP A O 1
ATOM 1736 N N . THR A 1 207 ? -29.175 -28.244 17.477 1.00 94.56 207 THR A N 1
ATOM 1737 C CA . THR A 1 207 ? -29.207 -29.616 17.996 1.00 94.56 207 THR A CA 1
ATOM 1738 C C . THR A 1 207 ? -29.708 -30.598 16.933 1.00 94.56 207 THR A C 1
ATOM 1740 O O . THR A 1 207 ? -30.243 -31.657 17.266 1.00 94.56 207 THR A O 1
ATOM 1743 N N . MET A 1 208 ? -29.542 -30.277 15.644 1.00 90.50 208 MET A N 1
ATOM 1744 C CA . MET A 1 208 ? -30.092 -31.077 14.552 1.00 90.50 208 MET A CA 1
ATOM 1745 C C . MET A 1 208 ? -29.528 -32.501 14.553 1.00 90.50 208 MET A C 1
ATOM 1747 O O . MET A 1 208 ? -28.315 -32.724 14.562 1.00 90.50 208 MET A O 1
ATOM 1751 N N . GLY A 1 209 ? -30.424 -33.486 14.502 1.00 87.88 209 GLY A N 1
ATOM 1752 C CA . GLY A 1 209 ? -30.102 -34.910 14.615 1.00 87.88 209 GLY A CA 1
ATOM 1753 C C . GLY A 1 209 ? -29.986 -35.425 16.054 1.00 87.88 209 GLY A C 1
ATOM 1754 O O . GLY A 1 209 ? -29.786 -36.621 16.234 1.00 87.88 209 GLY A O 1
ATOM 1755 N N . GLN A 1 210 ? -30.117 -34.555 17.064 1.00 91.12 210 GLN A N 1
ATOM 1756 C CA . GLN A 1 210 ? -30.274 -34.951 18.472 1.00 91.12 210 GLN A CA 1
ATOM 1757 C C . GLN A 1 210 ? -31.732 -34.905 18.941 1.00 91.12 210 GLN A C 1
ATOM 1759 O O . GLN A 1 210 ? -32.011 -35.409 20.022 1.00 91.12 210 GLN A O 1
ATOM 1764 N N . ASP A 1 211 ? -32.618 -34.280 18.156 1.00 91.50 211 ASP A N 1
ATOM 1765 C CA . ASP A 1 211 ? -34.058 -34.178 18.423 1.00 91.50 211 ASP A CA 1
ATOM 1766 C C . ASP A 1 211 ? -34.391 -33.686 19.844 1.00 91.50 211 ASP A C 1
ATOM 1768 O O . ASP A 1 211 ? -35.172 -34.274 20.588 1.00 91.50 211 ASP A O 1
ATOM 1772 N N . ARG A 1 212 ? -33.716 -32.608 20.261 1.00 94.44 212 ARG A N 1
ATOM 1773 C CA . ARG A 1 212 ? -33.948 -31.961 21.557 1.00 94.44 212 ARG A CA 1
ATOM 1774 C C . ARG A 1 212 ? -33.964 -30.441 21.426 1.00 94.44 212 ARG A C 1
ATOM 1776 O O . ARG A 1 212 ? -33.187 -29.920 20.622 1.00 94.44 212 ARG A O 1
ATOM 1783 N N . PRO A 1 213 ? -34.728 -29.722 22.258 1.00 94.94 213 PRO A N 1
ATOM 1784 C CA . PRO A 1 213 ? -34.578 -28.281 22.400 1.00 94.94 213 PRO A CA 1
ATOM 1785 C C . PRO A 1 213 ? -33.258 -27.913 23.099 1.00 94.94 213 PRO A C 1
ATOM 1787 O O . PRO A 1 213 ? -32.660 -28.721 23.827 1.00 94.94 213 PRO A O 1
ATOM 1790 N N . LEU A 1 214 ? -32.810 -26.675 22.888 1.00 94.19 214 LEU A N 1
ATOM 1791 C CA . LEU A 1 214 ? -31.782 -26.046 23.715 1.00 94.19 214 LEU A CA 1
ATOM 1792 C C . LEU A 1 214 ? -32.386 -25.663 25.071 1.00 94.19 214 LEU A C 1
ATOM 1794 O O . LEU A 1 214 ? -33.515 -25.174 25.153 1.00 94.19 214 LEU A O 1
ATOM 1798 N N . LYS A 1 215 ? -31.636 -25.900 26.147 1.00 95.44 215 LYS A N 1
ATOM 1799 C CA . LYS A 1 215 ? -32.011 -25.473 27.499 1.00 95.44 215 LYS A CA 1
ATOM 1800 C C . LYS A 1 215 ? -31.801 -23.969 27.646 1.00 95.44 215 LYS A C 1
ATOM 1802 O O . LYS A 1 215 ? -30.897 -23.411 27.033 1.00 95.44 215 LYS A O 1
ATOM 1807 N N . GLN A 1 216 ? -32.554 -23.333 28.544 1.00 94.19 216 GLN A N 1
ATOM 1808 C CA . GLN A 1 216 ? -32.402 -21.900 28.813 1.00 94.19 216 GLN A CA 1
ATOM 1809 C C . GLN A 1 216 ? -30.972 -21.528 29.239 1.00 94.19 216 GLN A C 1
ATOM 1811 O O . GLN A 1 216 ? -30.445 -20.522 28.784 1.00 94.19 216 GLN A O 1
ATOM 1816 N N . GLU A 1 217 ? -30.320 -22.376 30.040 1.00 94.94 217 GLU A N 1
ATOM 1817 C CA . GLU A 1 217 ? -28.915 -22.205 30.438 1.00 94.94 217 GLU A CA 1
ATOM 1818 C C . GLU A 1 217 ? -27.961 -22.202 29.231 1.00 94.94 217 GLU A C 1
ATOM 1820 O O . GLU A 1 217 ? -27.033 -21.401 29.186 1.00 94.94 217 GLU A O 1
ATOM 1825 N N . GLU A 1 218 ? -28.202 -23.062 28.232 1.00 93.88 218 GLU A N 1
ATOM 1826 C CA . GLU A 1 218 ? -27.401 -23.115 27.000 1.00 93.88 218 GLU A CA 1
ATOM 1827 C C . GLU A 1 218 ? -27.614 -21.847 26.156 1.00 93.88 218 GLU A C 1
ATOM 1829 O O . GLU A 1 218 ? -26.662 -21.327 25.580 1.00 93.88 218 GLU A O 1
ATOM 1834 N N . ILE A 1 219 ? -28.851 -21.341 26.100 1.00 94.44 219 ILE A N 1
ATOM 1835 C CA . ILE A 1 219 ? -29.210 -20.128 25.355 1.00 94.44 219 ILE A CA 1
ATOM 1836 C C . ILE A 1 219 ? -28.555 -18.895 25.981 1.00 94.44 219 ILE A C 1
ATOM 1838 O O . ILE A 1 219 ? -27.873 -18.158 25.275 1.00 94.44 219 ILE A O 1
ATOM 1842 N N . THR A 1 220 ? -28.714 -18.699 27.293 1.00 94.31 220 THR A N 1
ATOM 1843 C CA . THR A 1 220 ? -28.107 -17.571 28.016 1.00 94.31 220 THR A CA 1
ATOM 1844 C C . THR A 1 220 ? -26.584 -17.619 27.927 1.00 94.31 220 THR A C 1
ATOM 1846 O O . THR A 1 220 ? -25.958 -16.606 27.640 1.00 94.31 220 THR A O 1
ATOM 1849 N N . TYR A 1 221 ? -25.982 -18.806 28.053 1.00 94.25 221 TYR A N 1
ATOM 1850 C CA . TYR A 1 221 ? -24.540 -18.968 27.874 1.00 94.25 221 TYR A CA 1
ATOM 1851 C C . TYR A 1 221 ? -24.061 -18.539 26.477 1.00 94.25 221 TYR A C 1
ATOM 1853 O O . TYR A 1 221 ? -23.027 -17.883 26.353 1.00 94.25 221 TYR A O 1
ATOM 1861 N N . LEU A 1 222 ? -24.797 -18.898 25.419 1.00 93.75 222 LEU A N 1
ATOM 1862 C CA . LEU A 1 222 ? -24.466 -18.485 24.052 1.00 93.75 222 LEU A CA 1
ATOM 1863 C C . LEU A 1 222 ? -24.647 -16.976 23.846 1.00 93.75 222 LEU A C 1
ATOM 1865 O O . LEU A 1 222 ? -23.796 -16.359 23.210 1.00 93.75 222 LEU A O 1
ATOM 1869 N N . GLU A 1 223 ? -25.714 -16.389 24.388 1.00 93.81 223 GLU A N 1
ATOM 1870 C CA . GLU A 1 223 ? -25.978 -14.947 24.320 1.00 93.81 223 GLU A CA 1
ATOM 1871 C C . GLU A 1 223 ? -24.849 -14.141 24.974 1.00 93.81 223 GLU A C 1
ATOM 1873 O O . GLU A 1 223 ? -24.246 -13.281 24.327 1.00 93.81 223 GLU A O 1
ATOM 1878 N N . ASP A 1 224 ? -24.493 -14.494 26.213 1.00 94.25 224 ASP A N 1
ATOM 1879 C CA . ASP A 1 224 ? -23.410 -13.858 26.965 1.00 94.25 224 ASP A CA 1
ATOM 1880 C C . ASP A 1 224 ? -22.077 -13.965 26.215 1.00 94.25 224 ASP A C 1
ATOM 1882 O O . ASP A 1 224 ? -21.307 -13.004 26.150 1.00 94.25 224 ASP A O 1
ATOM 1886 N N . TYR A 1 225 ? -21.807 -15.121 25.601 1.00 93.88 225 TYR A N 1
ATOM 1887 C CA . TYR A 1 225 ? -20.576 -15.338 24.846 1.00 93.88 225 TYR A CA 1
ATOM 1888 C C . TYR A 1 225 ? -20.522 -14.511 23.557 1.00 93.88 225 TYR A C 1
ATOM 1890 O O . TYR A 1 225 ? -19.462 -13.989 23.216 1.00 93.88 225 TYR A O 1
ATOM 1898 N N . VAL A 1 226 ? -21.644 -14.357 22.844 1.00 94.38 226 VAL A N 1
ATOM 1899 C CA . VAL A 1 226 ? -21.728 -13.511 21.640 1.00 94.38 226 VAL A CA 1
ATOM 1900 C C . VAL A 1 226 ? -21.472 -12.050 21.992 1.00 94.38 226 VAL A C 1
ATOM 1902 O O . VAL A 1 226 ? -20.670 -11.400 21.321 1.00 94.38 226 VA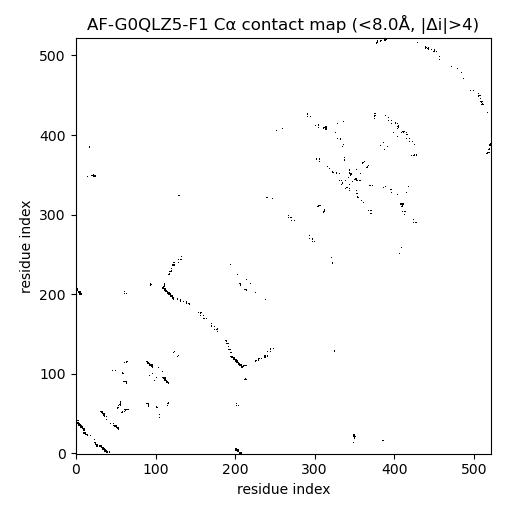L A O 1
ATOM 1905 N N . ILE A 1 227 ? -22.097 -11.555 23.063 1.00 93.44 227 ILE A N 1
ATOM 1906 C CA . ILE A 1 227 ? -21.915 -10.180 23.543 1.00 93.44 227 ILE A CA 1
ATOM 1907 C C . ILE A 1 227 ? -20.464 -9.959 23.981 1.00 93.44 227 ILE A C 1
ATOM 1909 O O . ILE A 1 227 ? -19.825 -8.993 23.562 1.00 93.44 227 ILE A O 1
ATOM 1913 N N . LEU A 1 228 ? -19.916 -10.876 24.785 1.00 95.56 228 LEU A N 1
ATOM 1914 C CA . LEU A 1 228 ? -18.531 -10.801 25.241 1.00 95.56 228 LEU A CA 1
ATOM 1915 C C . LEU A 1 228 ? -17.555 -10.806 24.062 1.00 95.56 228 LEU A C 1
ATOM 1917 O O . LEU A 1 228 ? -16.608 -10.020 24.054 1.00 95.56 228 LEU A O 1
ATOM 1921 N N . PHE A 1 229 ? -17.780 -11.672 23.072 1.00 95.06 229 PHE A N 1
ATOM 1922 C CA . PHE A 1 229 ? -16.933 -11.761 21.889 1.00 95.06 229 PHE A CA 1
ATOM 1923 C C . PHE A 1 229 ? -16.984 -10.473 21.063 1.00 95.06 229 PHE A C 1
ATOM 1925 O O . PHE A 1 229 ? -15.924 -9.954 20.721 1.00 95.06 229 PHE A O 1
ATOM 1932 N N . ALA A 1 230 ? -18.178 -9.933 20.788 1.00 94.69 230 ALA A N 1
ATOM 1933 C CA . ALA A 1 230 ? -18.345 -8.674 20.058 1.00 94.69 230 ALA A CA 1
ATOM 1934 C C . ALA A 1 230 ? -17.587 -7.525 20.738 1.00 94.69 230 ALA A C 1
ATOM 1936 O O . ALA A 1 230 ? -16.735 -6.896 20.113 1.00 94.69 230 ALA A O 1
ATOM 1937 N N . ASN A 1 231 ? -17.819 -7.330 22.041 1.00 95.38 231 ASN A N 1
ATOM 1938 C CA . ASN A 1 231 ? -17.185 -6.266 22.820 1.00 95.38 231 ASN A CA 1
ATOM 1939 C C . ASN A 1 231 ? -15.660 -6.434 22.888 1.00 95.38 231 ASN A C 1
ATOM 1941 O O . ASN A 1 231 ? -14.914 -5.473 22.715 1.00 95.38 231 ASN A O 1
ATOM 1945 N N . SER A 1 232 ? -15.183 -7.663 23.110 1.00 96.50 232 SER A N 1
ATOM 1946 C CA . SER A 1 232 ? -13.744 -7.948 23.191 1.00 96.50 232 SER A CA 1
ATOM 1947 C C . SER A 1 232 ? -13.047 -7.725 21.849 1.00 96.50 232 SER A C 1
ATOM 1949 O O . SER A 1 232 ? -11.913 -7.245 21.813 1.00 96.50 232 SER A O 1
ATOM 1951 N N . TRP A 1 233 ? -13.710 -8.074 20.743 1.00 95.44 233 TRP A N 1
ATOM 1952 C CA . TRP A 1 233 ? -13.181 -7.870 19.398 1.00 95.44 233 TRP A CA 1
ATOM 1953 C C . TRP A 1 233 ? -13.105 -6.383 19.050 1.00 95.44 233 TRP A C 1
ATOM 1955 O O . TRP A 1 233 ? -12.065 -5.908 18.594 1.00 95.44 233 TRP A O 1
ATOM 1965 N N . GLU A 1 234 ? -14.178 -5.644 19.330 1.00 95.88 234 GLU A N 1
ATOM 1966 C CA . GLU A 1 234 ? -14.260 -4.197 19.141 1.00 95.88 234 GLU A CA 1
ATOM 1967 C C . GLU A 1 234 ? -13.164 -3.461 19.927 1.00 95.88 234 GLU A C 1
ATOM 1969 O O . GLU A 1 234 ? -12.391 -2.681 19.363 1.00 95.88 234 GLU A O 1
ATOM 1974 N N . GLU A 1 235 ? -13.025 -3.768 21.220 1.00 96.50 235 GLU A N 1
ATOM 1975 C CA . GLU A 1 235 ? -12.008 -3.163 22.079 1.00 96.50 235 GLU A CA 1
ATOM 1976 C C . GLU A 1 235 ? -10.587 -3.502 21.601 1.00 96.50 235 GLU A C 1
ATOM 1978 O O . GLU A 1 235 ? -9.692 -2.651 21.637 1.00 96.50 235 GLU A O 1
ATOM 1983 N N . MET A 1 236 ? -10.365 -4.731 21.121 1.00 96.50 236 MET A N 1
ATOM 1984 C CA . MET A 1 236 ? -9.085 -5.142 20.547 1.00 96.50 236 MET A CA 1
ATOM 1985 C C . MET A 1 236 ? -8.751 -4.334 19.287 1.00 96.50 236 MET A C 1
ATOM 1987 O O . MET A 1 236 ? -7.638 -3.812 19.191 1.00 96.50 236 MET A O 1
ATOM 1991 N N . GLU A 1 237 ? -9.679 -4.217 18.332 1.00 96.25 237 GLU A N 1
ATOM 1992 C CA . GLU A 1 237 ? -9.458 -3.439 17.106 1.00 96.25 237 GLU A CA 1
ATOM 1993 C C . GLU A 1 237 ? -9.203 -1.962 17.419 1.00 96.25 237 GLU A C 1
ATOM 1995 O O . GLU A 1 237 ? -8.243 -1.386 16.901 1.00 96.25 237 GLU A O 1
ATOM 2000 N N . ARG A 1 238 ? -9.984 -1.374 18.334 1.00 96.19 238 ARG A N 1
ATOM 2001 C CA . ARG A 1 238 ? -9.795 0.011 18.786 1.00 96.19 238 ARG A CA 1
ATOM 2002 C C . ARG A 1 238 ? -8.412 0.216 19.402 1.00 96.19 238 ARG A C 1
ATOM 2004 O O . ARG A 1 238 ? -7.714 1.161 19.043 1.00 96.19 238 ARG A O 1
ATOM 2011 N N . LYS A 1 239 ? -7.975 -0.685 20.290 1.00 96.38 239 LYS A N 1
ATOM 2012 C CA . LYS A 1 239 ? -6.633 -0.634 20.904 1.00 96.38 239 LYS A CA 1
ATOM 2013 C C . LYS A 1 239 ? -5.517 -0.749 19.870 1.00 96.38 239 LYS A C 1
ATOM 2015 O O . LYS A 1 239 ? -4.502 -0.070 20.001 1.00 96.38 239 LYS A O 1
ATOM 2020 N N . ILE A 1 240 ? -5.684 -1.606 18.864 1.00 96.19 240 ILE A N 1
ATOM 2021 C CA . ILE A 1 240 ? -4.708 -1.762 17.780 1.00 96.19 240 ILE A CA 1
ATOM 2022 C C . ILE A 1 240 ? -4.599 -0.470 16.968 1.00 96.19 240 ILE A C 1
ATOM 2024 O O . ILE A 1 240 ? -3.485 0.002 16.758 1.00 96.19 240 ILE A O 1
ATOM 2028 N N . LEU A 1 241 ? -5.731 0.115 16.563 1.00 96.44 241 LEU A N 1
ATOM 2029 C CA . LEU A 1 241 ? -5.753 1.369 15.811 1.00 96.44 241 LEU A CA 1
ATOM 2030 C C . LEU A 1 241 ? -5.071 2.501 16.590 1.00 96.44 241 LEU A C 1
ATOM 2032 O O . LEU A 1 241 ? -4.196 3.173 16.051 1.00 96.44 241 LEU A O 1
ATOM 2036 N N . LEU A 1 242 ? -5.441 2.682 17.863 1.00 96.31 242 LEU A N 1
ATOM 2037 C CA . LEU A 1 242 ? -4.856 3.713 18.725 1.00 96.31 242 LEU A CA 1
ATOM 2038 C C . LEU A 1 242 ? -3.345 3.532 18.865 1.00 96.31 242 LEU A C 1
ATOM 2040 O O . LEU A 1 242 ? -2.593 4.484 18.687 1.00 96.31 242 LEU A O 1
ATOM 2044 N N . LYS A 1 243 ? -2.891 2.295 19.094 1.00 96.75 243 LYS A N 1
ATOM 2045 C CA . LYS A 1 243 ? -1.464 1.981 19.176 1.00 96.75 243 LYS A CA 1
ATOM 2046 C C . LYS A 1 243 ? -0.725 2.335 17.885 1.00 96.75 243 LYS A C 1
ATOM 2048 O O . LYS A 1 243 ? 0.366 2.893 17.957 1.00 96.75 243 LYS A O 1
ATOM 2053 N N . ASP A 1 244 ? -1.282 1.994 16.727 1.00 97.00 244 ASP A N 1
ATOM 2054 C CA . ASP A 1 244 ? -0.673 2.318 15.436 1.00 97.00 244 ASP A CA 1
ATOM 2055 C C . ASP A 1 244 ? -0.606 3.843 15.228 1.00 97.00 244 ASP A C 1
ATOM 2057 O O . ASP A 1 244 ? 0.421 4.354 14.789 1.00 97.00 244 ASP A O 1
ATOM 2061 N N . VAL A 1 245 ? -1.653 4.592 15.591 1.00 97.00 245 VAL A N 1
ATOM 2062 C CA . VAL A 1 245 ? -1.647 6.065 15.509 1.00 97.00 245 VAL A CA 1
ATOM 2063 C C . VAL A 1 245 ? -0.610 6.675 16.451 1.00 97.00 245 VAL A C 1
ATOM 2065 O O . VAL A 1 245 ? 0.163 7.532 16.025 1.00 97.00 245 VAL A O 1
ATOM 2068 N N . ASP A 1 246 ? -0.529 6.208 17.696 1.00 96.31 246 ASP A N 1
ATOM 2069 C CA . ASP A 1 246 ? 0.454 6.690 18.671 1.00 96.31 246 ASP A CA 1
ATOM 2070 C C . ASP A 1 246 ? 1.893 6.404 18.212 1.00 96.31 246 ASP A C 1
ATOM 2072 O O . ASP A 1 246 ? 2.774 7.260 18.334 1.00 96.31 246 ASP A O 1
ATOM 2076 N N . LEU A 1 247 ? 2.137 5.222 17.630 1.00 96.50 247 LEU A N 1
ATOM 2077 C CA . LEU A 1 247 ? 3.423 4.885 17.013 1.00 96.50 247 LEU A CA 1
ATOM 2078 C C . LEU A 1 247 ? 3.759 5.844 15.869 1.00 96.50 247 LEU A C 1
ATOM 2080 O O . LEU A 1 247 ? 4.884 6.335 15.796 1.00 96.50 247 LEU A O 1
ATOM 2084 N N . GLN A 1 248 ? 2.788 6.151 15.008 1.00 96.81 248 GLN A N 1
ATOM 2085 C CA . GLN A 1 248 ? 3.001 7.083 13.908 1.00 96.81 248 GLN A CA 1
ATOM 2086 C C . GLN A 1 248 ? 3.293 8.497 14.414 1.00 96.81 248 GLN A C 1
ATOM 2088 O O . GLN A 1 248 ? 4.208 9.141 13.915 1.00 96.81 248 GLN A O 1
ATOM 2093 N N . ILE A 1 249 ? 2.566 8.988 15.417 1.00 95.88 249 ILE A N 1
ATOM 2094 C CA . ILE A 1 249 ? 2.824 10.310 16.005 1.00 95.88 249 ILE A CA 1
ATOM 2095 C C . ILE A 1 249 ? 4.232 10.372 16.582 1.00 95.88 249 ILE A C 1
ATOM 2097 O O . ILE A 1 249 ? 4.960 11.324 16.303 1.00 95.88 249 ILE A O 1
ATOM 2101 N N . LYS A 1 250 ? 4.640 9.340 17.327 1.00 96.00 250 LYS A N 1
ATOM 2102 C CA . LYS A 1 250 ? 5.996 9.250 17.868 1.00 96.00 250 LYS A CA 1
ATOM 2103 C C . LYS A 1 250 ? 7.045 9.285 16.755 1.00 96.00 250 LYS A C 1
ATOM 2105 O O . LYS A 1 250 ? 8.008 10.039 16.845 1.00 96.00 250 LYS A O 1
ATOM 2110 N N . TYR A 1 251 ? 6.837 8.513 15.691 1.00 95.06 251 TYR A N 1
ATOM 2111 C CA . TYR A 1 251 ? 7.719 8.518 14.526 1.00 95.06 251 TYR A CA 1
ATOM 2112 C C . TYR A 1 251 ? 7.847 9.908 13.895 1.00 95.06 251 TYR A C 1
ATOM 2114 O O . TYR A 1 251 ? 8.950 10.327 13.563 1.00 95.06 251 TYR A O 1
ATOM 2122 N N . LEU A 1 252 ? 6.737 10.638 13.764 1.00 93.56 252 LEU A N 1
ATOM 2123 C CA . LEU A 1 252 ? 6.728 11.982 13.184 1.00 93.56 252 LEU A CA 1
ATOM 2124 C C . LEU A 1 252 ? 7.411 13.027 14.075 1.00 93.56 252 LEU A C 1
ATOM 2126 O O . LEU A 1 252 ? 7.993 13.973 13.556 1.00 93.56 252 LEU A O 1
ATOM 2130 N N . GLN A 1 253 ? 7.365 12.858 15.397 1.00 92.38 253 GLN A N 1
ATOM 2131 C CA . GLN A 1 253 ? 8.085 13.716 16.346 1.00 92.38 253 GLN A CA 1
ATOM 2132 C C . GLN A 1 253 ? 9.600 13.478 16.315 1.00 92.38 253 GLN A C 1
ATOM 2134 O O . GLN A 1 253 ? 10.374 14.408 16.519 1.00 92.38 253 GLN A O 1
ATOM 2139 N N . GLU A 1 254 ? 10.018 12.239 16.054 1.00 91.12 254 GLU A N 1
ATOM 2140 C CA . GLU A 1 254 ? 11.424 11.823 15.967 1.00 91.12 254 GLU A CA 1
ATOM 2141 C C . GLU A 1 254 ? 11.960 11.857 14.520 1.00 91.12 254 GLU A C 1
ATOM 2143 O O . GLU A 1 254 ? 13.063 11.377 14.254 1.00 91.12 254 GLU A O 1
ATOM 2148 N N . LEU A 1 255 ? 11.185 12.396 13.571 1.00 87.25 255 LEU A N 1
ATOM 2149 C CA . LEU A 1 255 ? 11.491 12.341 12.145 1.00 87.25 255 LEU A CA 1
ATOM 2150 C C . LEU A 1 255 ? 12.738 13.179 11.810 1.00 87.25 255 LEU A C 1
ATOM 2152 O O . LEU A 1 255 ? 12.718 14.397 12.003 1.00 87.25 255 LEU A O 1
ATOM 2156 N N . PRO A 1 256 ? 13.805 12.584 11.244 1.00 86.19 256 PRO A N 1
ATOM 2157 C CA . PRO A 1 256 ? 14.982 13.341 10.840 1.00 86.19 256 PRO A CA 1
ATOM 2158 C C . PRO A 1 256 ? 14.725 14.022 9.488 1.00 86.19 256 PRO A C 1
ATOM 2160 O O . PRO A 1 256 ? 15.073 13.486 8.438 1.00 86.19 256 PRO A O 1
ATOM 2163 N N . ILE A 1 257 ? 14.098 15.202 9.504 1.00 81.62 257 ILE A N 1
ATOM 2164 C CA . ILE A 1 257 ? 13.768 15.973 8.287 1.00 81.62 257 ILE A CA 1
ATOM 2165 C C . ILE A 1 257 ? 15.033 16.254 7.456 1.00 81.62 257 ILE A C 1
ATOM 2167 O O . ILE A 1 257 ? 15.023 16.073 6.237 1.00 81.62 257 ILE A O 1
ATOM 2171 N N . ASP A 1 258 ? 16.144 16.561 8.127 1.00 88.06 258 ASP A N 1
ATOM 2172 C CA . ASP A 1 258 ? 17.457 16.817 7.520 1.00 88.06 258 ASP A CA 1
ATOM 2173 C C . ASP A 1 258 ? 17.978 15.635 6.685 1.00 88.06 258 ASP A C 1
ATOM 2175 O O . ASP A 1 258 ? 18.818 15.802 5.800 1.00 88.06 258 ASP A O 1
ATOM 2179 N N . LEU A 1 259 ? 17.489 14.416 6.942 1.00 87.50 259 LEU A N 1
ATOM 2180 C CA . LEU A 1 259 ? 17.898 13.231 6.197 1.00 87.50 259 LEU A CA 1
ATOM 2181 C C . LEU A 1 259 ? 17.418 13.294 4.739 1.00 87.50 259 LEU A C 1
ATOM 2183 O O . LEU A 1 259 ? 18.140 12.865 3.841 1.00 87.50 259 LEU A O 1
ATOM 2187 N N . ILE A 1 260 ? 16.233 13.862 4.487 1.00 86.50 260 ILE A N 1
ATOM 2188 C CA . ILE A 1 260 ? 15.711 14.036 3.124 1.00 86.50 260 ILE A CA 1
ATOM 2189 C C . ILE A 1 260 ? 16.611 15.007 2.354 1.00 86.50 260 ILE A C 1
ATOM 2191 O O . ILE A 1 260 ? 17.090 14.660 1.274 1.00 86.50 260 ILE A O 1
ATOM 2195 N N . GLU A 1 261 ? 16.897 16.168 2.947 1.00 88.81 261 GLU A N 1
ATOM 2196 C CA . GLU A 1 261 ? 17.747 17.206 2.355 1.00 88.81 261 GLU A CA 1
ATOM 2197 C C . GLU A 1 261 ? 19.174 16.699 2.112 1.00 88.81 261 GLU A C 1
ATOM 2199 O O . GLU A 1 261 ? 19.751 16.931 1.046 1.00 88.81 261 GLU A O 1
ATOM 2204 N N . LYS A 1 262 ? 19.728 15.927 3.056 1.00 91.25 262 LYS A N 1
ATOM 2205 C CA . LYS A 1 262 ? 21.030 15.265 2.905 1.00 91.25 262 LYS A CA 1
ATOM 2206 C C . LYS A 1 262 ? 21.068 14.391 1.654 1.00 91.25 262 LYS A C 1
ATOM 2208 O O . LYS A 1 262 ? 22.025 14.470 0.886 1.00 91.25 262 LYS A O 1
ATOM 2213 N N . TYR A 1 263 ? 20.062 13.545 1.448 1.00 89.00 263 TYR A N 1
ATOM 2214 C CA . TYR A 1 263 ? 20.027 12.665 0.283 1.00 89.00 263 TYR A CA 1
ATOM 2215 C C . TYR A 1 263 ? 19.806 13.432 -1.024 1.00 89.00 263 TYR A C 1
ATOM 2217 O O . TYR A 1 263 ? 20.450 13.107 -2.017 1.00 89.00 263 TYR A O 1
ATOM 2225 N N . ASP A 1 264 ? 18.958 14.461 -1.031 1.00 88.06 264 ASP A N 1
ATOM 2226 C CA . ASP A 1 264 ? 18.742 15.281 -2.230 1.00 88.06 264 ASP A CA 1
ATOM 2227 C C . ASP A 1 264 ? 20.007 16.075 -2.604 1.00 88.06 264 ASP A C 1
ATOM 2229 O O . ASP A 1 264 ? 20.371 16.149 -3.777 1.00 88.06 264 ASP A O 1
ATOM 2233 N N . THR A 1 265 ? 20.757 16.564 -1.612 1.00 91.19 265 THR A N 1
ATOM 2234 C CA . THR A 1 265 ? 22.068 17.203 -1.826 1.00 91.19 265 THR A CA 1
ATOM 2235 C C . THR A 1 265 ? 23.090 16.218 -2.400 1.00 91.19 265 THR A C 1
ATOM 2237 O O . THR A 1 265 ? 23.847 16.560 -3.308 1.00 91.19 265 THR A O 1
ATOM 2240 N N . GLN A 1 266 ? 23.112 14.976 -1.903 1.00 88.50 266 GLN A N 1
ATOM 2241 C CA . GLN A 1 266 ? 23.985 13.929 -2.442 1.00 88.50 266 GLN A CA 1
ATOM 2242 C C . GLN A 1 266 ? 23.653 13.592 -3.898 1.00 88.50 266 GLN A C 1
ATOM 2244 O O . GLN A 1 266 ? 24.561 13.384 -4.697 1.00 88.50 266 GLN A O 1
ATOM 2249 N N . GLU A 1 267 ? 22.370 13.536 -4.253 1.00 87.31 267 GLU A N 1
ATOM 2250 C CA . GLU A 1 267 ? 21.948 13.304 -5.634 1.00 87.31 267 GLU A CA 1
ATOM 2251 C C . GLU A 1 267 ? 22.349 14.451 -6.565 1.00 87.31 267 GLU A C 1
ATOM 2253 O O . GLU A 1 267 ? 22.843 14.189 -7.661 1.00 87.31 267 GLU A O 1
ATOM 2258 N N . ALA A 1 268 ? 22.188 15.703 -6.125 1.00 89.44 268 ALA A N 1
ATOM 2259 C CA . ALA A 1 268 ? 22.612 16.874 -6.891 1.00 89.44 268 ALA A CA 1
ATOM 2260 C C . ALA A 1 268 ? 24.132 16.877 -7.130 1.00 89.44 268 ALA A C 1
ATOM 2262 O O . ALA A 1 268 ? 24.583 17.114 -8.247 1.00 89.44 268 ALA A O 1
ATOM 2263 N N . TYR A 1 269 ? 24.922 16.529 -6.110 1.00 90.56 269 TYR A N 1
ATOM 2264 C CA . TYR A 1 269 ? 26.374 16.397 -6.250 1.00 90.56 269 TYR A CA 1
ATOM 2265 C C . TYR A 1 269 ? 26.764 15.313 -7.265 1.00 90.56 269 TYR A C 1
ATOM 2267 O O . TYR A 1 269 ? 27.610 15.538 -8.127 1.00 90.56 269 TYR A O 1
ATOM 2275 N N . ILE A 1 270 ? 26.116 14.146 -7.203 1.00 87.50 270 ILE A N 1
ATOM 2276 C CA . ILE A 1 270 ? 26.370 13.044 -8.142 1.00 87.50 270 ILE A CA 1
ATOM 2277 C C . ILE A 1 270 ? 25.990 13.439 -9.562 1.00 87.50 270 ILE A C 1
ATOM 2279 O O . ILE A 1 270 ? 26.680 13.067 -10.507 1.00 87.50 270 ILE A O 1
ATOM 2283 N N . GLU A 1 271 ? 24.908 14.195 -9.728 1.00 86.50 271 GLU A N 1
ATOM 2284 C CA . GLU A 1 271 ? 24.529 14.736 -11.025 1.00 86.50 271 GLU A CA 1
ATOM 2285 C C . GLU A 1 271 ? 25.624 15.637 -11.605 1.00 86.50 271 GLU A C 1
ATOM 2287 O O . GLU A 1 271 ? 25.973 15.484 -12.773 1.00 86.50 271 GLU A O 1
ATOM 2292 N N . GLU A 1 272 ? 26.178 16.550 -10.808 1.00 88.25 272 GLU A N 1
ATOM 2293 C CA . GLU A 1 272 ? 27.259 17.438 -11.243 1.00 88.25 272 GLU A CA 1
ATOM 2294 C C . GLU A 1 272 ? 28.546 16.673 -11.574 1.00 88.25 272 GLU A C 1
ATOM 2296 O O . GLU A 1 272 ? 29.140 16.907 -12.627 1.00 88.25 272 GLU A O 1
ATOM 2301 N N . GLU A 1 273 ? 28.951 15.726 -10.724 1.00 87.31 273 GLU A N 1
ATOM 2302 C CA . GLU A 1 273 ? 30.135 14.888 -10.947 1.00 87.31 273 GLU A CA 1
ATOM 2303 C C . GLU A 1 273 ? 29.985 14.028 -12.213 1.00 87.31 273 GLU A C 1
ATOM 2305 O O . GLU A 1 273 ? 30.897 13.938 -13.035 1.00 87.31 273 GLU A O 1
ATOM 2310 N N . THR A 1 274 ? 28.806 13.439 -12.414 1.00 83.25 274 THR A N 1
ATOM 2311 C CA . THR A 1 274 ? 28.511 12.595 -13.578 1.00 83.25 274 THR A CA 1
ATOM 2312 C C . THR A 1 274 ? 28.497 13.403 -14.871 1.00 83.25 274 THR A C 1
ATOM 2314 O O . THR A 1 274 ? 29.029 12.945 -15.883 1.00 83.25 274 THR A O 1
ATOM 2317 N N . LYS A 1 275 ? 27.924 14.615 -14.850 1.00 85.94 275 LYS A N 1
ATOM 2318 C CA . LYS A 1 275 ? 27.944 15.521 -16.008 1.00 85.94 275 LYS A CA 1
ATOM 2319 C C . LYS A 1 275 ? 29.378 15.780 -16.462 1.00 85.94 275 LYS A C 1
ATOM 2321 O O . LYS A 1 275 ? 29.679 15.578 -17.631 1.00 85.94 275 LYS A O 1
ATOM 2326 N N . GLN A 1 276 ? 30.283 16.079 -15.528 1.00 82.81 276 GLN A N 1
ATOM 2327 C CA . GLN A 1 276 ? 31.700 16.304 -15.841 1.00 82.81 276 GLN A CA 1
ATOM 2328 C C . GLN A 1 276 ? 32.384 15.085 -16.481 1.00 82.81 276 GLN A C 1
ATOM 2330 O O . GLN A 1 276 ? 33.265 15.253 -17.318 1.00 82.81 276 GLN A O 1
ATOM 2335 N N . GLN A 1 277 ? 31.992 13.862 -16.107 1.00 80.25 277 GLN A N 1
ATOM 2336 C CA . GLN A 1 277 ? 32.576 12.626 -16.647 1.00 80.25 277 GLN A CA 1
ATOM 2337 C C . GLN A 1 277 ? 32.027 12.241 -18.028 1.00 80.25 277 GLN A C 1
ATOM 2339 O O . GLN A 1 277 ? 32.712 11.563 -18.790 1.00 80.25 277 GLN A O 1
ATOM 2344 N N . ILE A 1 278 ? 30.788 12.630 -18.337 1.00 80.56 278 ILE A N 1
ATOM 2345 C CA . ILE A 1 278 ? 30.046 12.176 -19.525 1.00 80.56 278 ILE A CA 1
ATOM 2346 C C . ILE A 1 278 ? 29.882 13.307 -20.559 1.00 80.56 278 ILE A C 1
ATOM 2348 O O . ILE A 1 278 ? 29.341 13.080 -21.638 1.00 80.56 278 ILE A O 1
ATOM 2352 N N . ASP A 1 279 ? 30.377 14.517 -20.281 1.00 78.62 279 ASP A N 1
ATOM 2353 C CA . ASP A 1 279 ? 30.208 15.711 -21.127 1.00 78.62 279 ASP A CA 1
ATOM 2354 C C . ASP A 1 279 ? 30.661 15.524 -22.586 1.00 78.62 279 ASP A C 1
ATOM 2356 O O . ASP A 1 279 ? 30.072 16.117 -23.489 1.00 78.62 279 ASP A O 1
ATOM 2360 N N . GLU A 1 280 ? 31.622 14.636 -22.848 1.00 70.62 280 GLU A N 1
ATOM 2361 C CA . GLU A 1 280 ? 32.055 14.273 -24.206 1.00 70.62 280 GLU A CA 1
ATOM 2362 C C . GLU A 1 280 ? 30.952 13.568 -25.026 1.00 70.62 280 GLU A C 1
ATOM 2364 O O . GLU A 1 280 ? 30.927 13.669 -26.249 1.00 70.62 280 GLU A O 1
ATOM 2369 N N . MET A 1 281 ? 29.990 12.899 -24.376 1.00 66.00 281 MET A N 1
ATOM 2370 C CA . MET A 1 281 ? 28.858 12.218 -25.029 1.00 66.00 281 MET A CA 1
ATOM 2371 C C . MET A 1 281 ? 27.694 13.158 -25.375 1.00 66.00 281 MET A C 1
ATOM 2373 O O . MET A 1 281 ? 26.686 12.720 -25.934 1.00 66.00 281 MET A O 1
ATOM 2377 N N . LYS A 1 282 ? 27.791 14.446 -25.024 1.00 74.31 282 LYS A N 1
ATOM 2378 C CA . LYS A 1 282 ? 26.730 15.430 -25.270 1.00 74.31 282 LYS A CA 1
ATOM 2379 C C . LYS A 1 282 ? 26.580 15.769 -26.757 1.00 74.31 282 LYS A C 1
ATOM 2381 O O . LYS A 1 282 ? 25.483 16.109 -27.205 1.00 74.31 282 LYS A O 1
ATOM 2386 N N . GLU A 1 283 ? 27.657 15.661 -27.534 1.00 65.44 283 GLU A N 1
ATOM 2387 C CA . GLU A 1 283 ? 27.655 15.954 -28.968 1.00 65.44 283 GLU A CA 1
ATOM 2388 C C . GLU A 1 283 ? 26.998 14.812 -29.764 1.00 65.44 283 GLU A C 1
ATOM 2390 O O . GLU A 1 283 ? 27.642 13.853 -30.176 1.00 65.44 283 GLU A O 1
ATOM 2395 N N . GLY A 1 284 ? 25.683 14.916 -29.984 1.00 66.00 284 GLY A N 1
ATOM 2396 C CA . GLY A 1 284 ? 24.955 14.109 -30.973 1.00 66.00 284 GLY A CA 1
ATOM 2397 C C . GLY A 1 284 ? 23.744 13.330 -30.456 1.00 66.00 284 GLY A C 1
ATOM 2398 O O . GLY A 1 284 ? 22.904 12.951 -31.268 1.00 66.00 284 GLY A O 1
ATOM 2399 N N . ASN A 1 285 ? 23.590 13.119 -29.139 1.00 77.38 285 ASN A N 1
ATOM 2400 C CA . ASN A 1 285 ? 22.425 12.408 -28.585 1.00 77.38 285 ASN A CA 1
ATOM 2401 C C . ASN A 1 285 ? 22.073 12.846 -27.146 1.00 77.38 285 ASN A C 1
ATOM 2403 O O . ASN A 1 285 ? 22.309 12.128 -26.173 1.00 77.38 285 ASN A O 1
ATOM 2407 N N . GLU A 1 286 ? 21.468 14.033 -27.015 1.00 84.44 286 GLU A N 1
ATOM 2408 C CA . GLU A 1 286 ? 21.058 14.630 -25.729 1.00 84.44 286 GLU A CA 1
ATOM 2409 C C . GLU A 1 286 ? 20.117 13.722 -24.915 1.00 84.44 286 GLU A C 1
ATOM 2411 O O . GLU A 1 286 ? 20.222 13.647 -23.689 1.00 84.44 286 GLU A O 1
ATOM 2416 N N . LYS A 1 287 ? 19.240 12.967 -25.592 1.00 86.38 287 LYS A N 1
ATOM 2417 C CA . LYS A 1 287 ? 18.312 12.030 -24.942 1.00 86.38 287 LYS A CA 1
ATOM 2418 C C . LYS A 1 287 ? 19.056 10.874 -24.268 1.00 86.38 287 LYS A C 1
ATOM 2420 O O . LYS A 1 287 ? 18.769 10.559 -23.114 1.00 86.38 287 LYS A O 1
ATOM 2425 N N . ASN A 1 288 ? 20.026 10.265 -24.955 1.00 86.25 288 ASN A N 1
ATOM 2426 C CA . ASN A 1 288 ? 20.853 9.207 -24.373 1.00 86.25 288 ASN A CA 1
ATOM 2427 C C . ASN A 1 288 ? 21.769 9.755 -23.266 1.00 86.25 288 ASN A C 1
ATOM 2429 O O . ASN A 1 288 ? 21.902 9.124 -22.223 1.00 86.25 288 ASN A O 1
ATOM 2433 N N . TYR A 1 289 ? 22.334 10.952 -23.447 1.00 87.88 289 TYR A N 1
ATOM 2434 C CA . TYR A 1 289 ? 23.130 11.626 -22.416 1.00 87.88 289 TYR A CA 1
ATOM 2435 C C . TYR A 1 289 ? 22.342 11.791 -21.105 1.00 87.88 289 TYR A C 1
ATOM 2437 O O . TYR A 1 289 ? 22.785 11.330 -20.051 1.00 87.88 289 TYR A O 1
ATOM 2445 N N . GLN A 1 290 ? 21.129 12.357 -21.169 1.00 90.00 290 GLN A N 1
ATOM 2446 C CA . GLN A 1 290 ? 20.284 12.525 -19.983 1.00 90.00 290 GLN A CA 1
ATOM 2447 C C . GLN A 1 290 ? 19.874 11.179 -19.371 1.00 90.00 290 GLN A C 1
ATOM 2449 O O . GLN A 1 290 ? 19.862 11.027 -18.148 1.00 90.00 290 GLN A O 1
ATOM 2454 N N . PHE A 1 291 ? 19.585 10.182 -20.211 1.00 92.06 291 PHE A N 1
ATOM 2455 C CA . PHE A 1 291 ? 19.272 8.831 -19.757 1.00 92.06 291 PHE A CA 1
ATOM 2456 C C . PHE A 1 291 ? 20.417 8.213 -18.941 1.00 92.06 291 PHE A C 1
ATOM 2458 O O . PHE A 1 291 ? 20.157 7.619 -17.896 1.00 92.06 291 PHE A O 1
ATOM 2465 N N . GLN A 1 292 ? 21.680 8.383 -19.351 1.00 90.62 292 GLN A N 1
ATOM 2466 C CA . GLN A 1 292 ? 22.830 7.872 -18.592 1.00 90.62 292 GLN A CA 1
ATOM 2467 C C . GLN A 1 292 ? 23.003 8.559 -17.233 1.00 90.62 292 GLN A C 1
ATOM 2469 O O . GLN A 1 292 ? 23.236 7.875 -16.234 1.00 90.62 292 GLN A O 1
ATOM 2474 N N . ILE A 1 293 ? 22.824 9.882 -17.169 1.00 90.38 293 ILE A N 1
ATOM 2475 C CA . ILE A 1 293 ? 22.849 10.623 -15.897 1.00 90.38 293 ILE A CA 1
ATOM 2476 C C . ILE A 1 293 ? 21.789 10.066 -14.945 1.00 90.38 293 ILE A C 1
ATOM 2478 O O . ILE A 1 293 ? 22.076 9.743 -13.790 1.00 90.38 293 ILE A O 1
ATOM 2482 N N . ASP A 1 294 ? 20.564 9.912 -15.437 1.00 93.06 294 ASP A N 1
ATOM 2483 C CA . ASP A 1 294 ? 19.460 9.424 -14.623 1.00 93.06 294 ASP A CA 1
ATOM 2484 C C . ASP A 1 294 ? 19.646 7.955 -14.204 1.00 93.06 294 ASP A C 1
ATOM 2486 O O . ASP A 1 294 ? 19.276 7.581 -13.090 1.00 93.06 294 ASP A O 1
ATOM 2490 N N . ASN A 1 295 ? 20.281 7.124 -15.039 1.00 93.25 295 ASN A N 1
ATOM 2491 C CA . ASN A 1 295 ? 20.650 5.757 -14.665 1.00 93.25 295 ASN A CA 1
ATOM 2492 C C . ASN A 1 295 ? 21.599 5.743 -13.469 1.00 93.25 295 ASN A C 1
ATOM 2494 O O . ASN A 1 295 ? 21.388 4.970 -12.535 1.00 93.25 295 ASN A O 1
ATOM 2498 N N . ILE A 1 296 ? 22.618 6.603 -13.468 1.00 91.88 296 ILE A N 1
ATOM 2499 C CA . ILE A 1 296 ? 23.581 6.695 -12.366 1.00 91.88 296 ILE A CA 1
ATOM 2500 C C . ILE A 1 296 ? 22.887 7.168 -11.085 1.00 91.88 296 ILE A C 1
ATOM 2502 O O . ILE A 1 296 ? 23.079 6.562 -10.026 1.00 91.88 296 ILE A O 1
ATOM 2506 N N . LYS A 1 297 ? 21.998 8.167 -11.181 1.00 92.19 297 LYS A N 1
ATOM 2507 C CA . LYS A 1 297 ? 21.152 8.595 -10.053 1.00 92.19 297 LYS A CA 1
ATOM 2508 C C . LYS A 1 297 ? 20.312 7.444 -9.503 1.00 92.19 297 LYS A C 1
ATOM 2510 O O . LYS A 1 297 ? 20.300 7.219 -8.293 1.00 92.19 297 LYS A O 1
ATOM 2515 N N . LEU A 1 298 ? 19.650 6.679 -10.374 1.00 95.19 298 LEU A N 1
ATOM 2516 C CA . LEU A 1 298 ? 18.840 5.535 -9.960 1.00 95.19 298 LEU A CA 1
ATOM 2517 C C . LEU A 1 298 ? 19.691 4.450 -9.283 1.00 95.19 298 LEU A C 1
ATOM 2519 O O . LEU A 1 298 ? 19.258 3.873 -8.285 1.00 95.19 298 LEU A O 1
ATOM 2523 N N . GLN A 1 299 ? 20.901 4.180 -9.784 1.00 94.06 299 GLN A N 1
ATOM 2524 C CA . GLN A 1 299 ? 21.821 3.232 -9.146 1.00 94.06 299 GLN A CA 1
ATOM 2525 C C . GLN A 1 299 ? 22.251 3.712 -7.762 1.00 94.06 299 GLN A C 1
ATOM 2527 O O . GLN A 1 299 ? 22.233 2.929 -6.812 1.00 94.06 299 GLN A O 1
ATOM 2532 N N . LYS A 1 300 ? 22.550 5.006 -7.595 1.00 92.62 300 LYS A N 1
ATOM 2533 C CA . LYS A 1 300 ? 22.837 5.542 -6.263 1.00 92.62 300 LYS A CA 1
ATOM 2534 C C . LYS A 1 300 ? 21.642 5.401 -5.328 1.00 92.62 300 LYS A C 1
ATOM 2536 O O . LYS A 1 300 ? 21.824 4.985 -4.186 1.00 92.62 300 LYS A O 1
ATOM 2541 N N . LEU A 1 301 ? 20.440 5.714 -5.802 1.00 94.69 301 LEU A N 1
ATOM 2542 C CA . LEU A 1 301 ? 19.219 5.591 -5.013 1.00 94.69 301 LEU A CA 1
ATOM 2543 C C . LEU A 1 301 ? 18.983 4.139 -4.562 1.00 94.69 301 LEU A C 1
ATOM 2545 O O . LEU A 1 301 ? 18.631 3.909 -3.406 1.00 94.69 301 LEU A O 1
ATOM 2549 N N . LYS A 1 302 ? 19.247 3.150 -5.430 1.00 95.06 302 LYS A N 1
ATOM 2550 C CA . LYS A 1 302 ? 19.227 1.723 -5.056 1.00 95.06 302 LYS A CA 1
ATOM 2551 C C . LYS A 1 302 ? 20.216 1.419 -3.935 1.00 95.06 302 LYS A C 1
ATOM 2553 O O . LYS A 1 302 ? 19.825 0.792 -2.953 1.00 95.06 302 LYS A O 1
ATOM 2558 N N . LEU A 1 303 ? 21.464 1.878 -4.062 1.00 94.19 303 LEU A N 1
ATOM 2559 C CA . LEU A 1 303 ? 22.494 1.678 -3.038 1.00 94.19 303 LEU A CA 1
ATOM 2560 C C . LEU A 1 303 ? 22.100 2.340 -1.715 1.00 94.19 303 LEU A C 1
ATOM 2562 O O . LEU A 1 303 ? 22.188 1.701 -0.678 1.00 94.19 303 LEU A O 1
ATOM 2566 N N . GLN A 1 304 ? 21.567 3.565 -1.733 1.00 93.25 304 GLN A N 1
ATOM 2567 C CA . GLN A 1 304 ? 21.051 4.219 -0.524 1.00 93.25 304 GLN A CA 1
ATOM 2568 C C . GLN A 1 304 ? 19.975 3.362 0.157 1.00 93.25 304 GLN A C 1
ATOM 2570 O O . GLN A 1 304 ? 20.073 3.090 1.346 1.00 93.25 304 GLN A O 1
ATOM 2575 N N . ILE A 1 305 ? 18.982 2.872 -0.590 1.00 95.25 305 ILE A N 1
ATOM 2576 C CA . ILE A 1 305 ? 17.912 2.018 -0.046 1.00 95.25 305 ILE A CA 1
ATOM 2577 C C . ILE A 1 305 ? 18.458 0.697 0.522 1.00 95.25 305 ILE A C 1
ATOM 2579 O O . ILE A 1 305 ? 17.945 0.206 1.528 1.00 95.25 305 ILE A O 1
ATOM 2583 N N . CYS A 1 306 ? 19.473 0.109 -0.116 1.00 94.75 306 CYS A N 1
ATOM 2584 C CA . CYS A 1 306 ? 19.955 -1.240 0.196 1.00 94.75 306 CYS A CA 1
ATOM 2585 C C . CYS A 1 306 ? 21.166 -1.290 1.139 1.00 94.75 306 CYS A C 1
ATOM 2587 O O . CYS A 1 306 ? 21.420 -2.344 1.722 1.00 94.75 306 CYS A O 1
ATOM 2589 N N . GLU A 1 307 ? 21.906 -0.198 1.310 1.00 93.19 307 GLU A N 1
ATOM 2590 C CA . GLU A 1 307 ? 23.145 -0.140 2.102 1.00 93.19 307 GLU A CA 1
ATOM 2591 C C . GLU A 1 307 ? 23.050 0.826 3.289 1.00 93.19 307 GLU A C 1
ATOM 2593 O O . GLU A 1 307 ? 23.729 0.609 4.289 1.00 93.19 307 GLU A O 1
ATOM 2598 N N . ASP A 1 308 ? 22.207 1.865 3.224 1.00 94.19 308 ASP A N 1
ATOM 2599 C CA . ASP A 1 308 ? 22.052 2.812 4.331 1.00 94.19 308 ASP A CA 1
ATOM 2600 C C . ASP A 1 308 ? 21.182 2.212 5.447 1.00 94.19 308 ASP A C 1
ATOM 2602 O O . ASP A 1 308 ? 19.959 2.076 5.334 1.00 94.19 308 ASP A O 1
ATOM 2606 N N . GLU A 1 309 ? 21.830 1.859 6.555 1.00 94.12 309 GLU A N 1
ATOM 2607 C CA . GLU A 1 309 ? 21.183 1.266 7.724 1.00 94.12 309 GLU A CA 1
ATOM 2608 C C . GLU A 1 309 ? 20.156 2.192 8.388 1.00 94.12 309 GLU A C 1
ATOM 2610 O O . GLU A 1 309 ? 19.165 1.708 8.939 1.00 94.12 309 GLU A O 1
ATOM 2615 N N . ASP A 1 310 ? 20.329 3.514 8.328 1.00 91.75 310 ASP A N 1
ATOM 2616 C CA . ASP A 1 310 ? 19.345 4.440 8.893 1.00 91.75 310 ASP A CA 1
ATOM 2617 C C . ASP A 1 310 ? 18.077 4.477 8.035 1.00 91.75 310 ASP A C 1
ATOM 2619 O O . ASP A 1 310 ? 16.959 4.431 8.562 1.00 91.75 310 ASP A O 1
ATOM 2623 N N . LEU A 1 311 ? 18.224 4.431 6.709 1.00 93.06 311 LEU A N 1
ATOM 2624 C CA . LEU A 1 311 ? 17.081 4.348 5.804 1.00 93.06 311 LEU A CA 1
ATOM 2625 C C . LEU A 1 311 ? 16.331 3.017 5.953 1.00 93.06 311 LEU A C 1
ATOM 2627 O O . LEU A 1 311 ? 15.096 3.001 6.029 1.00 93.06 311 LEU A O 1
ATOM 2631 N N . LYS A 1 312 ? 17.059 1.900 6.075 1.00 94.62 312 LYS A N 1
ATOM 2632 C CA . LYS A 1 312 ? 16.459 0.584 6.341 1.00 94.62 312 LYS A CA 1
ATOM 2633 C C . LYS A 1 312 ? 15.665 0.560 7.636 1.00 94.62 312 LYS A C 1
ATOM 2635 O O . LYS A 1 312 ? 14.573 -0.006 7.646 1.00 94.62 312 LYS A O 1
ATOM 2640 N N . LYS A 1 313 ? 16.148 1.194 8.713 1.00 95.00 313 LYS A N 1
ATOM 2641 C CA . LYS A 1 313 ? 15.389 1.296 9.974 1.00 95.00 313 LYS A CA 1
ATOM 2642 C C . LYS A 1 313 ? 14.022 1.932 9.746 1.00 95.00 313 LYS A C 1
ATOM 2644 O O . LYS A 1 313 ? 13.035 1.426 10.273 1.00 95.00 313 LYS A O 1
ATOM 2649 N N . HIS A 1 314 ? 13.935 2.984 8.930 1.00 95.38 314 HIS A N 1
ATOM 2650 C CA . HIS A 1 314 ? 12.654 3.618 8.604 1.00 95.38 314 HIS A CA 1
ATOM 2651 C C . HIS A 1 314 ? 11.731 2.712 7.775 1.00 95.38 314 HIS A C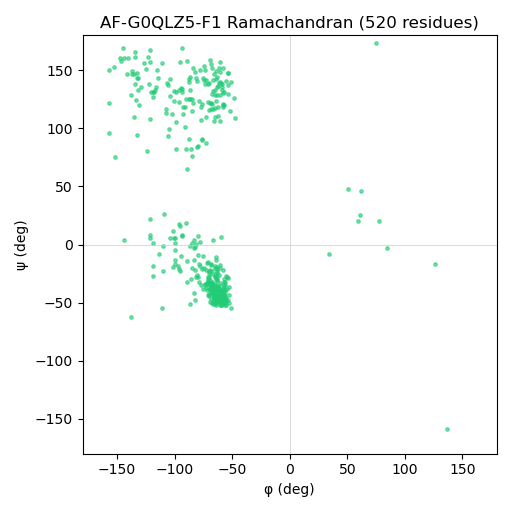 1
ATOM 2653 O O . HIS A 1 314 ? 10.523 2.701 8.020 1.00 95.38 314 HIS A O 1
ATOM 2659 N N . ILE A 1 315 ? 12.279 1.907 6.858 1.00 96.19 315 ILE A N 1
ATOM 2660 C CA . ILE A 1 315 ? 11.513 0.899 6.103 1.00 96.19 315 ILE A CA 1
ATOM 2661 C C . ILE A 1 315 ? 11.015 -0.210 7.042 1.00 96.19 315 ILE A C 1
ATOM 2663 O O . ILE A 1 315 ? 9.830 -0.542 7.045 1.00 96.19 315 ILE A O 1
ATOM 2667 N N . PHE A 1 316 ? 11.886 -0.761 7.890 1.00 96.69 316 PHE A N 1
ATOM 2668 C CA . PHE A 1 316 ? 11.519 -1.801 8.851 1.00 96.69 316 PHE A CA 1
ATOM 2669 C C . PHE A 1 316 ? 10.544 -1.313 9.913 1.00 96.69 316 PHE A C 1
ATOM 2671 O O . PHE A 1 316 ? 9.735 -2.103 10.401 1.00 96.69 316 PHE A O 1
ATOM 2678 N N . TYR A 1 317 ? 10.556 -0.018 10.229 1.00 95.75 317 TYR A N 1
ATOM 2679 C CA . TYR A 1 317 ? 9.598 0.580 11.147 1.00 95.75 317 TYR A CA 1
ATOM 2680 C C . TYR A 1 317 ? 8.146 0.348 10.701 1.00 95.75 317 TYR A C 1
ATOM 2682 O O . TYR A 1 317 ? 7.284 0.109 11.547 1.00 95.75 317 TYR A O 1
ATOM 2690 N N . LEU A 1 318 ? 7.886 0.285 9.386 1.00 96.19 318 LEU A N 1
ATOM 2691 C CA . LEU A 1 318 ? 6.563 -0.034 8.837 1.00 96.19 318 LEU A CA 1
ATOM 2692 C C . LEU A 1 318 ? 6.034 -1.390 9.337 1.00 96.19 318 LEU A C 1
ATOM 2694 O O . LEU A 1 318 ? 4.834 -1.554 9.551 1.00 96.19 318 LEU A O 1
ATOM 2698 N N . LYS A 1 319 ? 6.912 -2.370 9.594 1.00 96.62 319 LYS A N 1
ATOM 2699 C CA . LYS A 1 319 ? 6.510 -3.717 10.042 1.00 96.62 319 LYS A CA 1
ATOM 2700 C C . LYS A 1 319 ? 5.810 -3.714 11.404 1.00 96.62 319 LYS A C 1
ATOM 2702 O O . LYS A 1 319 ? 5.082 -4.667 11.713 1.00 96.62 319 LYS A O 1
ATOM 2707 N N . ASN A 1 320 ? 6.013 -2.666 12.203 1.00 96.12 320 ASN A N 1
ATOM 2708 C CA . ASN A 1 320 ? 5.402 -2.520 13.522 1.00 96.12 320 ASN A CA 1
ATOM 2709 C C . ASN A 1 320 ? 3.906 -2.195 13.450 1.00 96.12 320 ASN A C 1
ATOM 2711 O O . ASN A 1 320 ? 3.186 -2.507 14.398 1.00 96.12 320 ASN A O 1
ATOM 2715 N N . PHE A 1 321 ? 3.438 -1.651 12.326 1.00 95.56 321 PHE A N 1
ATOM 2716 C CA . PHE A 1 321 ? 2.040 -1.291 12.128 1.00 95.56 321 PHE A CA 1
ATOM 2717 C C . PHE A 1 321 ? 1.188 -2.490 11.701 1.00 95.56 321 PHE A C 1
ATOM 2719 O O . PHE A 1 321 ? 1.639 -3.414 11.002 1.00 95.56 321 PHE A O 1
ATOM 2726 N N . ARG A 1 322 ? -0.080 -2.479 12.114 1.00 94.88 322 ARG A N 1
ATOM 2727 C CA . ARG A 1 322 ? -1.134 -3.354 11.585 1.00 94.88 322 ARG A CA 1
ATOM 2728 C C . ARG A 1 322 ? -1.840 -2.721 10.395 1.00 94.88 322 ARG A C 1
ATOM 2730 O O . ARG A 1 322 ? -2.225 -3.467 9.498 1.00 94.88 322 ARG A O 1
ATOM 2737 N N . ILE A 1 323 ? -1.951 -1.397 10.372 1.00 92.81 323 ILE A N 1
ATOM 2738 C CA . ILE A 1 323 ? -2.512 -0.615 9.269 1.00 92.81 323 ILE A CA 1
ATOM 2739 C C . ILE A 1 323 ? -1.442 0.352 8.772 1.00 92.81 323 ILE A C 1
ATOM 2741 O O . ILE A 1 323 ? -0.820 1.053 9.564 1.00 92.81 323 ILE A O 1
ATOM 2745 N N . ILE A 1 324 ? -1.230 0.397 7.461 1.00 93.94 324 ILE A N 1
ATOM 2746 C CA . ILE A 1 324 ? -0.309 1.348 6.837 1.00 93.94 324 ILE A CA 1
ATOM 2747 C C . ILE A 1 324 ? -1.069 2.303 5.932 1.00 93.94 324 ILE A C 1
ATOM 2749 O O . ILE A 1 324 ? -2.084 1.935 5.340 1.00 93.94 324 ILE A O 1
ATOM 2753 N N . LYS A 1 325 ? -0.534 3.515 5.804 1.00 93.25 325 LYS A N 1
ATOM 2754 C CA . LYS A 1 325 ? -0.945 4.465 4.777 1.00 93.25 325 LYS A CA 1
ATOM 2755 C C . LYS A 1 325 ? -0.238 4.116 3.467 1.00 93.25 325 LYS A C 1
ATOM 2757 O O . LYS A 1 325 ? 0.926 3.716 3.482 1.00 93.25 325 LYS A O 1
ATOM 2762 N N . PHE A 1 326 ? -0.925 4.282 2.341 1.00 95.44 326 PHE A N 1
ATOM 2763 C CA . PHE A 1 326 ? -0.397 4.012 0.999 1.00 95.44 326 PHE A CA 1
ATOM 2764 C C . PHE A 1 326 ? 0.008 2.545 0.716 1.00 95.44 326 PHE A C 1
ATOM 2766 O O . PHE A 1 326 ? 1.051 2.300 0.095 1.00 95.44 326 PHE A O 1
ATOM 2773 N N . PRO A 1 327 ? -0.810 1.534 1.074 1.00 95.62 327 PRO A N 1
ATOM 2774 C CA . PRO A 1 327 ? -0.503 0.130 0.784 1.00 95.62 327 PRO A CA 1
ATOM 2775 C C . PRO A 1 327 ? -0.298 -0.126 -0.717 1.00 95.62 327 PRO A C 1
ATOM 2777 O O . PRO A 1 327 ? 0.499 -0.981 -1.104 1.00 95.62 327 PRO A O 1
ATOM 2780 N N . LYS A 1 328 ? -0.958 0.651 -1.585 1.00 95.69 328 LYS A N 1
ATOM 2781 C CA . LYS A 1 328 ? -0.821 0.551 -3.044 1.00 95.69 328 LYS A CA 1
ATOM 2782 C C . LYS A 1 328 ? 0.589 0.861 -3.550 1.00 95.69 328 LYS A C 1
ATOM 2784 O O . LYS A 1 328 ? 0.992 0.263 -4.545 1.00 95.69 328 LYS A O 1
ATOM 2789 N N . ILE A 1 329 ? 1.356 1.727 -2.884 1.00 97.81 329 ILE A N 1
ATOM 2790 C CA . ILE A 1 329 ? 2.752 1.992 -3.269 1.00 97.81 329 ILE A CA 1
ATOM 2791 C C . ILE A 1 329 ? 3.577 0.713 -3.101 1.00 97.81 329 ILE A C 1
ATOM 2793 O O . ILE A 1 329 ? 4.209 0.250 -4.049 1.00 97.81 329 ILE A O 1
ATOM 2797 N N . LEU A 1 330 ? 3.500 0.089 -1.921 1.00 97.75 330 LEU A N 1
ATOM 2798 C CA . LEU A 1 330 ? 4.206 -1.163 -1.643 1.00 97.75 330 LEU A CA 1
ATOM 2799 C C . LEU A 1 330 ? 3.722 -2.303 -2.538 1.00 97.75 330 LEU A C 1
ATOM 2801 O O . LEU A 1 330 ? 4.544 -3.039 -3.070 1.00 97.75 330 LEU A O 1
ATOM 2805 N N . GLN A 1 331 ? 2.411 -2.422 -2.756 1.00 97.44 331 GLN A N 1
ATOM 2806 C CA . GLN A 1 331 ? 1.838 -3.428 -3.652 1.00 97.44 331 GLN A CA 1
ATOM 2807 C C . GLN A 1 331 ? 2.466 -3.368 -5.055 1.00 97.44 331 GLN A C 1
ATOM 2809 O O . GLN A 1 331 ? 2.895 -4.392 -5.581 1.00 97.44 331 GLN A O 1
ATOM 2814 N N . ASN A 1 332 ? 2.575 -2.170 -5.635 1.00 97.75 332 ASN A N 1
ATOM 2815 C CA . ASN A 1 332 ? 3.173 -1.983 -6.957 1.00 97.75 332 ASN A CA 1
ATOM 2816 C C . ASN A 1 332 ? 4.695 -2.198 -6.958 1.00 97.75 332 ASN A C 1
ATOM 2818 O O . ASN A 1 332 ? 5.225 -2.742 -7.922 1.00 97.75 332 ASN A O 1
ATOM 2822 N N . ILE A 1 333 ? 5.394 -1.851 -5.873 1.00 98.38 333 ILE A N 1
ATOM 2823 C CA . ILE A 1 333 ? 6.812 -2.204 -5.697 1.00 98.38 333 ILE A CA 1
ATOM 2824 C C . ILE A 1 333 ? 6.994 -3.724 -5.693 1.00 98.38 333 ILE A C 1
ATOM 2826 O O . ILE A 1 333 ? 7.877 -4.236 -6.373 1.00 98.38 333 ILE A O 1
ATOM 2830 N N . PHE A 1 334 ? 6.147 -4.472 -4.984 1.00 98.12 334 PHE A N 1
ATOM 2831 C CA . PHE A 1 334 ? 6.208 -5.933 -5.005 1.00 98.12 334 PHE A CA 1
ATOM 2832 C C . PHE A 1 334 ? 5.952 -6.495 -6.409 1.00 98.12 334 PHE A C 1
ATOM 2834 O O . PHE A 1 334 ? 6.656 -7.412 -6.826 1.00 98.12 334 PHE A O 1
ATOM 2841 N N . TYR A 1 335 ? 5.015 -5.929 -7.173 1.00 96.94 335 TYR A N 1
ATOM 2842 C CA . TYR A 1 335 ? 4.822 -6.324 -8.572 1.00 96.94 335 TYR A CA 1
ATOM 2843 C C . TYR A 1 335 ? 6.060 -6.052 -9.427 1.00 96.94 335 TYR A C 1
ATOM 2845 O O . TYR A 1 335 ? 6.499 -6.950 -10.143 1.00 96.94 335 TYR A O 1
ATOM 2853 N N . LEU A 1 336 ? 6.677 -4.877 -9.277 1.00 96.19 336 LEU A N 1
ATOM 2854 C CA . LEU A 1 336 ? 7.918 -4.522 -9.967 1.00 96.19 336 LEU A CA 1
ATOM 2855 C C . LEU A 1 336 ? 9.052 -5.509 -9.637 1.00 96.19 336 LEU A C 1
ATOM 2857 O O . LEU A 1 336 ? 9.799 -5.924 -10.512 1.00 96.19 336 LEU A O 1
ATOM 2861 N N . LEU A 1 337 ? 9.142 -5.961 -8.385 1.00 96.44 337 LEU A N 1
ATOM 2862 C CA . LEU A 1 337 ? 10.139 -6.937 -7.921 1.00 96.44 337 LEU A CA 1
ATOM 2863 C C . LEU A 1 337 ? 9.798 -8.407 -8.263 1.00 96.44 337 LEU A C 1
ATOM 2865 O O . LEU A 1 337 ? 10.481 -9.333 -7.799 1.00 96.44 337 LEU A O 1
ATOM 2869 N N . GLY A 1 338 ? 8.742 -8.638 -9.049 1.00 95.38 338 GLY A N 1
ATOM 2870 C CA . GLY A 1 338 ? 8.343 -9.955 -9.546 1.00 95.38 338 GLY A CA 1
ATOM 2871 C C . GLY A 1 338 ? 7.620 -10.836 -8.524 1.00 95.38 338 GLY A C 1
ATOM 2872 O O . GLY A 1 338 ? 7.603 -12.060 -8.670 1.00 95.38 338 GLY A O 1
ATOM 2873 N N . TYR A 1 339 ? 7.042 -10.260 -7.466 1.00 96.75 339 TYR A N 1
ATOM 2874 C CA . TYR A 1 339 ? 6.190 -11.022 -6.553 1.00 96.75 339 TYR A CA 1
ATOM 2875 C C . TYR A 1 339 ? 4.849 -11.345 -7.215 1.00 96.75 339 TYR A C 1
ATOM 2877 O O . TYR A 1 339 ? 4.251 -10.530 -7.922 1.00 96.75 339 TYR A O 1
ATOM 2885 N N . LYS A 1 340 ? 4.347 -12.554 -6.949 1.00 95.62 340 LYS A N 1
ATOM 2886 C CA . LYS A 1 340 ? 3.063 -13.004 -7.491 1.00 95.62 340 LYS A CA 1
ATOM 2887 C C . LYS A 1 340 ? 1.903 -12.355 -6.758 1.00 95.62 340 LYS A C 1
ATOM 2889 O O . LYS A 1 340 ? 1.946 -12.231 -5.530 1.00 95.62 340 LYS A O 1
ATOM 2894 N N . ARG A 1 341 ? 0.830 -12.034 -7.476 1.00 94.19 341 ARG A N 1
ATOM 2895 C CA . ARG A 1 341 ? -0.395 -11.472 -6.892 1.00 94.19 341 ARG A CA 1
ATOM 2896 C C . ARG A 1 341 ? -0.921 -12.324 -5.738 1.00 94.19 341 ARG A C 1
ATOM 2898 O O . ARG A 1 341 ? -1.221 -11.790 -4.677 1.00 94.19 341 ARG A O 1
ATOM 2905 N N . GLU A 1 342 ? -0.935 -13.641 -5.900 1.00 94.44 342 GLU A N 1
ATOM 2906 C CA . GLU A 1 342 ? -1.427 -14.608 -4.908 1.00 94.44 342 GLU A CA 1
ATOM 2907 C C . GLU A 1 342 ? -0.540 -14.659 -3.651 1.00 94.44 342 GLU A C 1
ATOM 2909 O O . GLU A 1 342 ? -0.974 -15.071 -2.573 1.00 94.44 342 GLU A O 1
ATOM 2914 N N . SER A 1 343 ? 0.727 -14.245 -3.765 1.00 95.69 343 SER A N 1
ATOM 2915 C CA . SER A 1 343 ? 1.623 -14.185 -2.611 1.00 95.69 343 SER A CA 1
ATOM 2916 C C . SER A 1 343 ? 1.392 -12.953 -1.741 1.00 95.69 343 SER A C 1
ATOM 2918 O O . SER A 1 343 ? 1.539 -13.086 -0.525 1.00 95.69 343 SER A O 1
ATOM 2920 N N . ILE A 1 344 ? 0.993 -11.817 -2.324 1.00 96.62 344 ILE A N 1
ATOM 2921 C CA . ILE A 1 344 ? 0.916 -10.529 -1.615 1.00 96.62 344 ILE A CA 1
ATOM 2922 C C . ILE A 1 344 ? -0.513 -10.028 -1.368 1.00 96.62 344 ILE A C 1
ATOM 2924 O O . ILE A 1 344 ? -0.717 -9.230 -0.459 1.00 96.62 344 ILE A O 1
ATOM 2928 N N . ASN A 1 345 ? -1.508 -10.469 -2.139 1.00 95.62 345 ASN A N 1
ATOM 2929 C CA . ASN A 1 345 ? -2.893 -10.023 -1.978 1.00 95.62 345 ASN A CA 1
ATOM 2930 C C . ASN A 1 345 ? -3.714 -10.980 -1.111 1.00 95.62 345 ASN A C 1
ATOM 2932 O O . ASN A 1 345 ? -3.421 -12.175 -1.022 1.00 95.62 345 ASN A O 1
ATOM 2936 N N . ILE A 1 346 ? -4.797 -10.458 -0.530 1.00 92.88 346 ILE A N 1
ATOM 2937 C CA . ILE A 1 346 ? -5.844 -11.287 0.070 1.00 92.88 346 ILE A CA 1
ATOM 2938 C C . ILE A 1 346 ? -6.469 -12.135 -1.045 1.00 92.88 346 ILE A C 1
ATOM 2940 O O . ILE A 1 346 ? -6.742 -11.641 -2.143 1.00 92.88 346 ILE A O 1
ATOM 2944 N N . GLU A 1 347 ? -6.685 -13.416 -0.760 1.00 90.75 347 GLU A N 1
ATOM 2945 C CA . GLU A 1 347 ? -7.148 -14.410 -1.725 1.00 90.75 347 GLU A CA 1
ATOM 2946 C C . GLU A 1 347 ? -8.434 -13.961 -2.447 1.00 90.75 347 GLU A C 1
ATOM 2948 O O . GLU A 1 347 ? -9.414 -13.572 -1.811 1.00 90.75 347 GLU A O 1
ATOM 2953 N N . ASN A 1 348 ? -8.435 -14.031 -3.783 1.00 87.25 348 ASN A N 1
ATOM 2954 C CA . ASN A 1 348 ? -9.518 -13.551 -4.658 1.00 87.25 348 ASN A CA 1
ATOM 2955 C C . ASN A 1 348 ? -9.812 -12.039 -4.570 1.00 87.25 348 ASN A C 1
ATOM 2957 O O . ASN A 1 348 ? -10.928 -11.611 -4.865 1.00 87.25 348 ASN A O 1
ATOM 2961 N N . THR A 1 349 ? -8.833 -11.218 -4.180 1.00 90.38 349 THR A N 1
ATOM 2962 C CA . THR A 1 349 ? -8.963 -9.753 -4.157 1.00 90.38 349 THR A CA 1
ATOM 2963 C C . THR A 1 349 ? -7.739 -9.054 -4.768 1.00 90.38 349 THR A C 1
ATOM 2965 O O . THR A 1 349 ? -6.660 -9.636 -4.909 1.00 90.38 349 THR A O 1
ATOM 2968 N N . HIS A 1 350 ? -7.886 -7.761 -5.065 1.00 90.50 350 HIS A N 1
ATOM 2969 C CA . HIS A 1 350 ? -6.776 -6.866 -5.428 1.00 90.50 350 HIS A CA 1
ATOM 2970 C C . HIS A 1 350 ? -6.234 -6.059 -4.233 1.00 90.50 350 HIS A C 1
ATOM 2972 O O . HIS A 1 350 ? -5.537 -5.053 -4.407 1.00 90.50 350 HIS A O 1
ATOM 2978 N N . ILE A 1 351 ? -6.569 -6.469 -3.007 1.00 92.06 351 ILE A N 1
ATOM 2979 C CA . ILE A 1 351 ? -6.184 -5.786 -1.767 1.00 92.06 351 ILE A CA 1
ATOM 2980 C C . ILE A 1 351 ? -4.895 -6.413 -1.236 1.00 92.06 351 ILE A C 1
ATOM 2982 O O . ILE A 1 351 ? -4.794 -7.635 -1.138 1.00 92.06 351 ILE A O 1
ATOM 2986 N N . LEU A 1 352 ? -3.916 -5.575 -0.885 1.00 95.38 352 LEU A N 1
ATOM 2987 C CA . LEU A 1 352 ? -2.654 -6.015 -0.292 1.00 95.38 352 LEU A CA 1
ATOM 2988 C C . LEU A 1 352 ? -2.910 -6.662 1.079 1.00 95.38 352 LEU A C 1
ATOM 2990 O O . LEU A 1 352 ? -3.439 -6.018 1.984 1.00 95.38 352 LEU A O 1
ATOM 2994 N N . ASP A 1 353 ? -2.471 -7.904 1.269 1.00 96.19 353 ASP A N 1
ATOM 2995 C CA . ASP A 1 353 ? -2.431 -8.540 2.584 1.00 96.19 353 ASP A CA 1
ATOM 2996 C C . ASP A 1 353 ? -1.186 -8.051 3.328 1.00 96.19 353 ASP A C 1
ATOM 2998 O O . ASP A 1 353 ? -0.127 -8.686 3.312 1.00 96.19 353 ASP A O 1
ATOM 3002 N N . TRP A 1 354 ? -1.292 -6.886 3.970 1.00 95.62 354 TRP A N 1
ATOM 3003 C CA . TRP A 1 354 ? -0.172 -6.294 4.703 1.00 95.62 354 TRP A CA 1
ATOM 3004 C C . TRP A 1 354 ? 0.336 -7.193 5.838 1.00 95.62 354 TRP A C 1
ATOM 3006 O O . TRP A 1 354 ? 1.542 -7.272 6.083 1.00 95.62 354 TRP A O 1
ATOM 3016 N N . LYS A 1 355 ? -0.569 -7.922 6.505 1.00 94.44 355 LYS A N 1
ATOM 3017 C CA . LYS A 1 355 ? -0.228 -8.808 7.625 1.00 94.44 355 LYS A CA 1
ATOM 3018 C C . LYS A 1 355 ? 0.759 -9.890 7.194 1.00 94.44 355 LYS A C 1
ATOM 3020 O O . LYS A 1 355 ? 1.656 -10.209 7.972 1.00 94.44 355 LYS A O 1
ATOM 3025 N N . LYS A 1 356 ? 0.589 -10.430 5.987 1.00 95.50 356 LYS A N 1
ATOM 3026 C CA . LYS A 1 356 ? 1.492 -11.410 5.374 1.00 95.50 356 LYS A CA 1
ATOM 3027 C C . LYS A 1 356 ? 2.697 -10.741 4.711 1.00 95.50 356 LYS A C 1
ATOM 3029 O O . LYS A 1 356 ? 3.835 -11.145 4.927 1.00 95.50 356 LYS A O 1
ATOM 3034 N N . THR A 1 357 ? 2.450 -9.700 3.924 1.00 96.25 357 THR A N 1
ATOM 3035 C CA . THR A 1 357 ? 3.435 -9.128 2.999 1.00 96.25 357 THR A CA 1
ATOM 3036 C C . THR A 1 357 ? 4.564 -8.382 3.705 1.00 96.25 357 THR A C 1
ATOM 3038 O O . THR A 1 357 ? 5.692 -8.362 3.218 1.00 96.25 357 THR A O 1
ATOM 3041 N N . LYS A 1 358 ? 4.320 -7.823 4.894 1.00 95.94 358 LYS A N 1
ATOM 3042 C CA . LYS A 1 358 ? 5.375 -7.155 5.668 1.00 95.94 358 LYS A CA 1
ATOM 3043 C C . LYS A 1 358 ? 6.545 -8.070 6.050 1.00 95.94 358 LYS A C 1
ATOM 3045 O O . LYS A 1 358 ? 7.631 -7.574 6.334 1.00 95.94 358 LYS A O 1
ATOM 3050 N N . GLU A 1 359 ? 6.353 -9.391 6.036 1.00 96.38 359 GLU A N 1
ATOM 3051 C CA . GLU A 1 359 ? 7.436 -10.357 6.258 1.00 96.38 359 GLU A CA 1
ATOM 3052 C C . GLU A 1 359 ? 8.354 -10.524 5.041 1.00 96.38 359 GLU A C 1
ATOM 3054 O O . GLU A 1 359 ? 9.516 -10.908 5.192 1.00 96.38 359 GLU A O 1
ATOM 3059 N N . PHE A 1 360 ? 7.882 -10.166 3.843 1.00 96.38 360 PHE A N 1
ATOM 3060 C CA . PHE A 1 360 ? 8.732 -10.113 2.655 1.00 96.38 360 PHE A CA 1
ATOM 3061 C C . PHE A 1 360 ? 9.728 -8.959 2.725 1.00 96.38 360 PHE A C 1
ATOM 3063 O O . PHE A 1 360 ? 10.803 -9.078 2.158 1.00 96.38 360 PHE A O 1
ATOM 3070 N N . ILE A 1 361 ? 9.442 -7.898 3.488 1.00 96.19 361 ILE A N 1
ATOM 3071 C CA . ILE A 1 361 ? 10.397 -6.817 3.765 1.00 96.19 361 ILE A CA 1
ATOM 3072 C C . ILE A 1 361 ? 11.464 -7.338 4.741 1.00 96.19 361 ILE A C 1
ATOM 3074 O O . ILE A 1 361 ? 11.330 -7.251 5.968 1.00 96.19 361 ILE A O 1
ATOM 3078 N N . ASN A 1 362 ? 12.512 -7.933 4.179 1.00 93.88 362 ASN A N 1
ATOM 3079 C CA . ASN A 1 362 ? 13.654 -8.507 4.882 1.00 93.88 362 ASN A CA 1
ATOM 3080 C C . ASN A 1 362 ? 14.964 -8.206 4.131 1.00 93.88 362 ASN A C 1
ATOM 3082 O O . ASN A 1 362 ? 14.945 -7.887 2.943 1.00 93.88 362 ASN A O 1
ATOM 3086 N N . GLU A 1 363 ? 16.095 -8.305 4.833 1.00 86.81 363 GLU A N 1
ATOM 3087 C CA . GLU A 1 363 ? 17.427 -7.969 4.299 1.00 86.81 363 GLU A CA 1
ATOM 3088 C C . GLU A 1 363 ? 17.840 -8.831 3.100 1.00 86.81 363 GLU A C 1
ATOM 3090 O O . GLU A 1 363 ? 18.426 -8.329 2.143 1.00 86.81 363 GLU A O 1
ATOM 3095 N N . ASN A 1 364 ? 17.508 -10.122 3.138 1.00 87.44 364 ASN A N 1
ATOM 3096 C CA . ASN A 1 364 ? 18.080 -11.109 2.226 1.00 87.44 364 ASN A CA 1
ATOM 3097 C C . ASN A 1 364 ? 17.355 -11.213 0.881 1.00 87.44 364 ASN A C 1
ATOM 3099 O O . ASN A 1 364 ? 17.987 -11.568 -0.106 1.00 87.44 364 ASN A O 1
ATOM 3103 N N . ASP A 1 365 ? 16.051 -10.942 0.829 1.00 93.06 365 ASP A N 1
ATOM 3104 C CA . ASP A 1 365 ? 15.245 -11.118 -0.384 1.00 93.06 365 ASP A CA 1
ATOM 3105 C C . ASP A 1 365 ? 14.791 -9.772 -0.955 1.00 93.06 365 ASP A C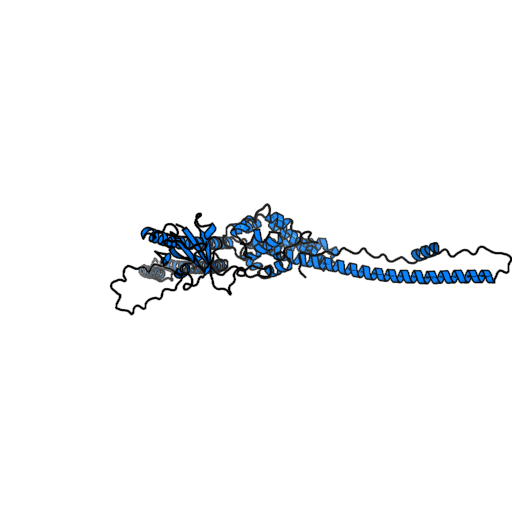 1
ATOM 3107 O O . ASP A 1 365 ? 15.094 -9.445 -2.100 1.00 93.06 365 ASP A O 1
ATOM 3111 N N . PHE A 1 366 ? 14.128 -8.931 -0.158 1.00 96.88 366 PHE A N 1
ATOM 3112 C CA . PHE A 1 366 ? 13.542 -7.685 -0.665 1.00 96.88 366 PHE A CA 1
ATOM 3113 C C . PHE A 1 366 ? 14.583 -6.686 -1.170 1.00 96.88 366 PHE A C 1
ATOM 3115 O O . PHE A 1 366 ? 14.486 -6.225 -2.307 1.00 96.88 366 PHE A O 1
ATOM 3122 N N . PHE A 1 367 ? 15.604 -6.385 -0.367 1.00 96.75 367 PHE A N 1
ATOM 3123 C CA . PHE A 1 367 ? 16.648 -5.440 -0.777 1.00 96.75 367 PHE A CA 1
ATOM 3124 C C . PHE A 1 367 ? 17.534 -6.010 -1.884 1.00 96.75 367 PHE A C 1
ATOM 3126 O O . PHE A 1 367 ? 17.901 -5.285 -2.802 1.00 96.75 367 PHE A O 1
ATOM 3133 N N . GLN A 1 368 ? 17.803 -7.319 -1.873 1.00 96.19 368 GLN A N 1
ATOM 3134 C CA . GLN A 1 368 ? 18.523 -7.968 -2.971 1.00 96.19 368 GLN A CA 1
ATOM 3135 C C . GLN A 1 368 ? 17.742 -7.900 -4.283 1.00 96.19 368 GLN A C 1
ATOM 3137 O O . GLN A 1 368 ? 18.327 -7.651 -5.333 1.00 96.19 368 GLN A O 1
ATOM 3142 N N . LYS A 1 369 ? 16.417 -8.059 -4.246 1.00 97.19 369 LYS A N 1
ATOM 3143 C CA . LYS A 1 369 ? 15.571 -7.868 -5.429 1.00 97.19 369 LYS A CA 1
ATOM 3144 C C . LYS A 1 369 ? 15.611 -6.425 -5.937 1.00 97.19 369 LYS A C 1
ATOM 3146 O O . LYS A 1 369 ? 15.676 -6.243 -7.146 1.00 97.19 369 LYS A O 1
ATOM 3151 N N . ILE A 1 370 ? 15.614 -5.417 -5.057 1.00 97.44 370 ILE A N 1
ATOM 3152 C CA . ILE A 1 370 ? 15.760 -3.999 -5.450 1.00 97.44 370 ILE A CA 1
ATOM 3153 C C . ILE A 1 370 ? 17.124 -3.749 -6.099 1.00 97.44 370 ILE A C 1
ATOM 3155 O O . ILE A 1 370 ? 17.196 -3.150 -7.174 1.00 97.44 370 ILE A O 1
ATOM 3159 N N . LEU A 1 371 ? 18.194 -4.227 -5.461 1.00 96.06 371 LEU A N 1
ATOM 3160 C CA . LEU A 1 371 ? 19.567 -4.054 -5.924 1.00 96.06 371 LEU A CA 1
ATOM 3161 C C . LEU A 1 371 ? 19.783 -4.706 -7.296 1.00 96.06 371 LEU A C 1
ATOM 3163 O O . LEU A 1 371 ? 20.328 -4.081 -8.202 1.00 96.06 371 LEU A O 1
ATOM 3167 N N . ASN A 1 372 ? 19.283 -5.932 -7.466 1.00 95.62 372 ASN A N 1
ATOM 3168 C CA . ASN A 1 372 ? 19.422 -6.712 -8.695 1.00 95.62 372 ASN A CA 1
ATOM 3169 C C . ASN A 1 372 ? 18.379 -6.361 -9.769 1.00 95.62 372 ASN A C 1
ATOM 3171 O O . ASN A 1 372 ? 18.415 -6.930 -10.860 1.00 95.62 372 ASN A O 1
ATOM 3175 N N . TYR A 1 373 ? 17.434 -5.454 -9.495 1.00 96.12 373 TYR A N 1
ATOM 3176 C CA . TYR A 1 373 ? 16.429 -5.075 -10.481 1.00 96.12 373 TYR A CA 1
ATOM 3177 C C . TYR A 1 373 ? 17.086 -4.335 -11.653 1.00 96.12 373 TYR A C 1
ATOM 3179 O O . TYR A 1 373 ? 17.616 -3.232 -11.489 1.00 96.12 373 TYR A O 1
ATOM 3187 N N . GLN A 1 374 ? 17.012 -4.908 -12.853 1.00 94.75 374 GLN A N 1
ATOM 3188 C CA . GLN A 1 374 ? 17.528 -4.304 -14.077 1.00 94.75 374 GLN A CA 1
ATOM 3189 C C . GLN A 1 374 ? 16.379 -3.713 -14.893 1.00 94.75 374 GLN A C 1
ATOM 3191 O O . GLN A 1 374 ? 15.556 -4.446 -15.440 1.00 94.75 374 GLN A O 1
ATOM 3196 N N . HIS A 1 375 ? 16.325 -2.384 -15.020 1.00 94.56 375 HIS A N 1
ATOM 3197 C CA . HIS A 1 375 ? 15.327 -1.711 -15.857 1.00 94.56 375 HIS A CA 1
ATOM 3198 C C . HIS A 1 375 ? 15.722 -1.690 -17.339 1.00 94.56 375 HIS A C 1
ATOM 3200 O O . HIS A 1 375 ? 14.843 -1.736 -18.186 1.00 94.56 375 HIS A O 1
ATOM 3206 N N . GLN A 1 376 ? 17.008 -1.719 -17.673 1.00 94.25 376 GLN A N 1
ATOM 3207 C CA . GLN A 1 376 ? 17.486 -1.648 -19.060 1.00 94.25 376 GLN A CA 1
ATOM 3208 C C . GLN A 1 376 ? 17.355 -2.966 -19.829 1.00 94.25 376 GLN A C 1
ATOM 3210 O O . GLN A 1 376 ? 17.498 -4.046 -19.245 1.00 94.25 376 GLN A O 1
ATOM 3215 N N . GLY A 1 377 ? 17.167 -2.854 -21.144 1.00 92.06 377 GLY A N 1
ATOM 3216 C CA . GLY A 1 377 ? 17.224 -3.974 -22.084 1.00 92.06 377 GLY A CA 1
ATOM 3217 C C . GLY A 1 377 ? 15.999 -4.897 -22.057 1.00 92.06 377 GLY A C 1
ATOM 3218 O O . GLY A 1 377 ? 15.111 -4.735 -21.211 1.00 92.06 377 GLY A O 1
ATOM 3219 N N . PRO A 1 378 ? 15.920 -5.858 -22.988 1.00 89.62 378 PRO A N 1
ATOM 3220 C CA . PRO A 1 378 ? 14.765 -6.740 -23.120 1.00 89.62 378 PRO A CA 1
ATOM 3221 C C . PRO A 1 378 ? 14.580 -7.614 -21.873 1.00 89.62 378 PRO A C 1
ATOM 3223 O O . PRO A 1 378 ? 15.547 -8.048 -21.239 1.00 89.62 378 PRO A O 1
ATOM 3226 N N . LYS A 1 379 ? 13.323 -7.881 -21.501 1.00 89.06 379 LYS A N 1
ATOM 3227 C CA . LYS A 1 379 ? 13.003 -8.815 -20.412 1.00 89.06 379 LYS A CA 1
ATOM 3228 C C . LYS A 1 379 ? 12.931 -10.229 -20.964 1.00 89.06 379 LYS A C 1
ATOM 3230 O O . LYS A 1 379 ? 12.292 -10.478 -21.975 1.00 89.06 379 LYS A O 1
ATOM 3235 N N . SER A 1 380 ? 13.573 -11.164 -20.274 1.00 84.94 380 SER A N 1
ATOM 3236 C CA . SER A 1 380 ? 13.608 -12.573 -20.676 1.00 84.94 380 SER A CA 1
ATOM 3237 C C . SER A 1 380 ? 12.378 -13.371 -20.241 1.00 84.94 380 SER A C 1
ATOM 3239 O O . SER A 1 380 ? 12.195 -14.498 -20.696 1.00 84.94 380 SER A O 1
ATOM 3241 N N . PHE A 1 381 ? 11.551 -12.823 -19.347 1.00 86.00 381 PHE A N 1
ATOM 3242 C CA . PHE A 1 381 ? 10.420 -13.529 -18.754 1.00 86.00 381 PHE A CA 1
ATOM 3243 C C . PHE A 1 381 ? 9.109 -12.795 -19.023 1.00 86.00 381 PHE A C 1
ATOM 3245 O O . PHE A 1 381 ? 9.078 -11.572 -18.873 1.00 86.00 381 PHE A O 1
ATOM 3252 N N . PRO A 1 382 ? 8.028 -13.526 -19.362 1.00 87.38 382 PRO A N 1
ATOM 3253 C CA . PRO A 1 382 ? 6.710 -12.929 -19.514 1.00 87.38 382 PRO A CA 1
ATOM 3254 C C . PRO A 1 382 ? 6.313 -12.227 -18.218 1.00 87.38 382 PRO A C 1
ATOM 3256 O O . PRO A 1 382 ? 6.443 -12.787 -17.125 1.00 87.38 382 PRO A O 1
ATOM 3259 N N . VAL A 1 383 ? 5.854 -10.987 -18.359 1.00 90.56 383 VAL A N 1
ATOM 3260 C CA . VAL A 1 383 ? 5.391 -10.164 -17.247 1.00 90.56 383 VAL A CA 1
ATOM 3261 C C . VAL A 1 383 ? 3.874 -10.243 -17.193 1.00 90.56 383 VAL A C 1
ATOM 3263 O O . VAL A 1 383 ? 3.189 -10.108 -18.202 1.00 90.56 383 VAL A O 1
ATOM 3266 N N . GLU A 1 384 ? 3.349 -10.499 -16.001 1.00 91.69 384 GLU A N 1
ATOM 3267 C CA . GLU A 1 384 ? 1.908 -10.524 -15.765 1.00 91.69 384 GLU A CA 1
ATOM 3268 C C . GLU A 1 384 ? 1.300 -9.132 -15.995 1.00 91.69 384 GLU A C 1
ATOM 3270 O O . GLU A 1 384 ? 1.930 -8.116 -15.696 1.00 91.69 384 GLU A O 1
ATOM 3275 N N . ILE A 1 385 ? 0.042 -9.067 -16.441 1.00 91.38 385 ILE A N 1
ATOM 3276 C CA . ILE A 1 385 ? -0.643 -7.809 -16.809 1.00 91.38 385 ILE A CA 1
ATOM 3277 C C . ILE A 1 385 ? -0.604 -6.776 -15.669 1.00 91.38 385 ILE A C 1
ATOM 3279 O O . ILE A 1 385 ? -0.415 -5.577 -15.880 1.00 91.38 385 ILE A O 1
ATOM 3283 N N . TYR A 1 386 ? -0.750 -7.231 -14.423 1.00 90.69 386 TYR A N 1
ATOM 3284 C CA . TYR A 1 386 ? -0.725 -6.350 -13.254 1.00 90.69 386 TYR A CA 1
ATOM 3285 C C . TYR A 1 386 ? 0.658 -5.731 -12.972 1.00 90.69 386 TYR A C 1
ATOM 3287 O O . TYR A 1 386 ? 0.732 -4.754 -12.226 1.00 90.69 386 TYR A O 1
ATOM 3295 N N . ALA A 1 387 ? 1.726 -6.303 -13.534 1.00 93.50 387 ALA A N 1
ATOM 3296 C CA . ALA A 1 387 ? 3.116 -5.901 -13.346 1.00 93.50 387 ALA A CA 1
ATOM 3297 C C . ALA A 1 387 ? 3.693 -5.131 -14.551 1.00 93.50 387 ALA A C 1
ATOM 3299 O O . ALA A 1 387 ? 4.875 -4.791 -14.548 1.00 93.50 387 ALA A O 1
ATOM 3300 N N . LEU A 1 388 ? 2.867 -4.821 -15.557 1.00 94.75 388 LEU A N 1
ATOM 3301 C CA . LEU A 1 388 ? 3.260 -3.978 -16.686 1.00 94.75 388 LEU A CA 1
ATOM 3302 C C . LEU A 1 388 ? 3.665 -2.576 -16.218 1.00 94.75 388 LEU A C 1
ATOM 3304 O O . LEU A 1 388 ? 3.008 -1.958 -15.374 1.00 94.75 388 LEU A O 1
ATOM 3308 N N . ILE A 1 389 ? 4.718 -2.034 -16.827 1.00 95.44 389 ILE A N 1
ATOM 3309 C CA . ILE A 1 389 ? 5.345 -0.773 -16.406 1.00 95.44 389 ILE A CA 1
ATOM 3310 C C . ILE A 1 389 ? 4.380 0.410 -16.521 1.00 95.44 389 ILE A C 1
ATOM 3312 O O . ILE A 1 389 ? 4.308 1.242 -15.617 1.00 95.44 389 ILE A O 1
ATOM 3316 N N . ASN A 1 390 ? 3.587 0.465 -17.596 1.00 93.94 390 ASN A N 1
ATOM 3317 C CA . ASN A 1 390 ? 2.581 1.514 -17.796 1.00 93.94 390 ASN A CA 1
ATOM 3318 C C . ASN A 1 390 ? 1.529 1.528 -16.695 1.00 93.94 390 ASN A C 1
ATOM 3320 O O . ASN A 1 390 ? 1.158 2.590 -16.195 1.00 93.94 390 ASN A O 1
ATOM 3324 N N . ARG A 1 391 ? 1.092 0.336 -16.295 1.00 93.88 391 ARG A N 1
ATOM 3325 C CA . ARG A 1 391 ? 0.082 0.149 -15.265 1.00 93.88 391 ARG A CA 1
ATOM 3326 C C . ARG A 1 391 ? 0.619 0.487 -13.878 1.00 93.88 391 ARG A C 1
ATOM 3328 O O . ARG A 1 391 ? -0.067 1.144 -13.101 1.00 93.88 391 ARG A O 1
ATOM 3335 N N . ILE A 1 392 ? 1.835 0.048 -13.559 1.00 95.62 392 ILE A N 1
ATOM 3336 C CA . ILE A 1 392 ? 2.488 0.399 -12.295 1.00 95.62 392 ILE A CA 1
ATOM 3337 C C . ILE A 1 392 ? 2.660 1.919 -12.211 1.00 95.62 392 ILE A C 1
ATOM 3339 O O . ILE A 1 392 ? 2.256 2.524 -11.219 1.00 95.62 392 ILE A O 1
ATOM 3343 N N . GLN A 1 393 ? 3.195 2.546 -13.261 1.00 96.12 393 GLN A N 1
ATOM 3344 C CA . GLN A 1 393 ? 3.428 3.987 -13.276 1.00 96.12 393 GLN A CA 1
ATOM 3345 C C . GLN A 1 393 ? 2.133 4.784 -13.085 1.00 96.12 393 GLN A C 1
ATOM 3347 O O . GLN A 1 393 ? 2.084 5.642 -12.209 1.00 96.12 393 GLN A O 1
ATOM 3352 N N . SER A 1 394 ? 1.066 4.468 -13.825 1.00 95.19 394 SER A N 1
ATOM 3353 C CA . SER A 1 394 ? -0.207 5.196 -13.710 1.00 95.19 394 SER A CA 1
ATOM 3354 C C . SER A 1 394 ? -0.851 5.064 -12.324 1.00 95.19 394 SER A C 1
ATOM 3356 O O . SER A 1 394 ? -1.567 5.959 -11.869 1.00 95.19 394 SER A O 1
ATOM 3358 N N . LYS A 1 395 ? -0.588 3.960 -11.612 1.00 94.19 395 LYS A N 1
ATOM 3359 C CA . LYS A 1 395 ? -1.017 3.780 -10.219 1.00 94.19 395 LYS A CA 1
ATOM 3360 C C . LYS A 1 395 ? -0.165 4.587 -9.247 1.00 94.19 395 LYS A C 1
ATOM 3362 O O . LYS A 1 395 ? -0.711 5.116 -8.282 1.00 94.19 395 LYS A O 1
ATOM 3367 N N . LEU A 1 396 ? 1.139 4.670 -9.487 1.00 96.88 396 LEU A N 1
ATOM 3368 C CA . LEU A 1 396 ? 2.083 5.393 -8.641 1.00 96.88 396 LEU A CA 1
ATOM 3369 C C . LEU A 1 396 ? 1.961 6.922 -8.788 1.00 96.88 396 LEU A C 1
ATOM 3371 O O . LEU A 1 396 ? 2.045 7.627 -7.788 1.00 96.88 396 LEU A O 1
ATOM 3375 N N . GLU A 1 397 ? 1.655 7.432 -9.983 1.00 96.62 397 GLU A N 1
ATOM 3376 C CA . GLU A 1 397 ? 1.474 8.870 -10.267 1.00 96.62 397 GLU A CA 1
ATOM 3377 C C . GLU A 1 397 ? 0.337 9.536 -9.471 1.00 96.62 397 GLU A C 1
ATOM 3379 O O . GLU A 1 397 ? 0.302 10.758 -9.340 1.00 96.62 397 GLU A O 1
ATOM 3384 N N . LYS A 1 398 ? -0.584 8.748 -8.901 1.00 95.94 398 LYS A N 1
ATOM 3385 C CA . LYS A 1 398 ? -1.693 9.248 -8.070 1.00 95.94 398 LYS A CA 1
ATOM 3386 C C . LYS A 1 398 ? -1.234 9.768 -6.702 1.00 95.94 398 LYS A C 1
ATOM 3388 O O . LYS A 1 398 ? -2.015 10.426 -6.020 1.00 95.94 398 LYS A O 1
ATOM 3393 N N . PHE A 1 399 ? -0.010 9.449 -6.281 1.00 97.31 399 PHE A N 1
ATOM 3394 C CA . PHE A 1 399 ? 0.510 9.789 -4.959 1.00 97.31 399 PHE A CA 1
ATOM 3395 C C . PHE A 1 399 ? 1.491 10.959 -5.020 1.00 97.31 399 PHE A C 1
ATOM 3397 O O . PHE A 1 399 ? 2.322 11.060 -5.922 1.00 97.31 399 PHE A O 1
ATOM 3404 N N . ASN A 1 400 ? 1.436 11.827 -4.011 1.00 97.44 400 ASN A N 1
ATOM 3405 C CA . ASN A 1 400 ? 2.381 12.925 -3.864 1.00 97.44 400 ASN A CA 1
ATOM 3406 C C . ASN A 1 400 ? 3.629 12.464 -3.092 1.00 97.44 400 ASN A C 1
ATOM 3408 O O . ASN A 1 400 ? 3.530 11.988 -1.963 1.00 97.44 400 ASN A O 1
ATOM 3412 N N . LEU A 1 401 ? 4.817 12.650 -3.674 1.00 96.12 401 LEU A N 1
ATOM 3413 C CA . LEU A 1 401 ? 6.082 12.222 -3.069 1.00 96.12 401 LEU A CA 1
ATOM 3414 C C . LEU A 1 401 ? 6.344 12.864 -1.695 1.00 96.12 401 LEU A C 1
ATOM 3416 O O . LEU A 1 401 ? 6.789 12.176 -0.776 1.00 96.12 401 LEU A O 1
ATOM 3420 N N . GLN A 1 402 ? 6.026 14.149 -1.525 1.00 95.19 402 GLN A N 1
ATOM 3421 C CA . GLN A 1 402 ? 6.225 14.854 -0.258 1.00 95.19 402 GLN A CA 1
ATOM 3422 C C . GLN A 1 402 ? 5.300 14.322 0.838 1.00 95.19 402 GLN A C 1
ATOM 3424 O O . GLN A 1 402 ? 5.721 14.165 1.981 1.00 95.19 402 GLN A O 1
ATOM 3429 N N . GLU A 1 403 ? 4.051 13.997 0.503 1.00 95.31 403 GLU A N 1
ATOM 3430 C CA . GLU A 1 403 ? 3.120 13.395 1.463 1.00 95.31 403 GLU A CA 1
ATOM 3431 C C . GLU A 1 403 ? 3.596 12.019 1.937 1.00 95.31 403 GLU A C 1
ATOM 3433 O O . GLU A 1 403 ? 3.437 11.682 3.112 1.00 95.31 403 GLU A O 1
ATOM 3438 N N . VAL A 1 404 ? 4.206 11.234 1.043 1.00 96.69 404 VAL A N 1
ATOM 3439 C CA . VAL A 1 404 ? 4.776 9.928 1.392 1.00 96.69 404 VAL A CA 1
ATOM 3440 C C . VAL A 1 404 ? 6.017 10.100 2.269 1.00 96.69 404 VAL A C 1
ATOM 3442 O O . VAL A 1 404 ? 6.125 9.407 3.278 1.00 96.69 404 VAL A O 1
ATOM 3445 N N . TYR A 1 405 ? 6.905 11.055 1.967 1.00 95.50 405 TYR A N 1
ATOM 3446 C CA . TYR A 1 405 ? 8.043 11.389 2.834 1.00 95.50 405 TYR A CA 1
ATOM 3447 C C . TYR A 1 405 ? 7.607 11.824 4.232 1.00 95.50 405 TYR A C 1
ATOM 3449 O O . TYR A 1 405 ? 8.146 11.335 5.225 1.00 95.50 405 TYR A O 1
ATOM 3457 N N . ASN A 1 406 ? 6.596 12.691 4.302 1.00 93.50 406 ASN A N 1
ATOM 3458 C CA . ASN A 1 406 ? 6.024 13.165 5.557 1.00 93.50 406 ASN A CA 1
ATOM 3459 C C . ASN A 1 406 ? 5.342 12.041 6.347 1.00 93.50 406 ASN A C 1
ATOM 3461 O O . ASN A 1 406 ? 5.129 12.198 7.540 1.00 93.50 406 ASN A O 1
ATOM 3465 N N . TYR A 1 407 ? 4.969 10.929 5.708 1.00 95.44 407 TYR A N 1
ATOM 3466 C CA . TYR A 1 407 ? 4.455 9.745 6.393 1.00 95.44 407 TYR A CA 1
ATOM 3467 C C . TYR A 1 407 ? 5.585 8.813 6.848 1.00 95.44 407 TYR A C 1
ATOM 3469 O O . TYR A 1 407 ? 5.625 8.416 8.011 1.00 95.44 407 TYR A O 1
ATOM 3477 N N . ASN A 1 408 ? 6.498 8.450 5.947 1.00 96.44 408 ASN A N 1
ATOM 3478 C CA . ASN A 1 408 ? 7.651 7.608 6.245 1.00 96.44 408 ASN A CA 1
ATOM 3479 C C . ASN A 1 408 ? 8.765 7.848 5.217 1.00 96.44 408 ASN A C 1
ATOM 3481 O O . ASN A 1 408 ? 8.580 7.606 4.023 1.00 96.44 408 ASN A O 1
ATOM 3485 N N . ILE A 1 409 ? 9.951 8.254 5.683 1.00 96.00 409 ILE A N 1
ATOM 3486 C CA . ILE A 1 409 ? 11.079 8.593 4.797 1.00 96.00 409 ILE A CA 1
ATOM 3487 C C . ILE A 1 409 ? 11.532 7.385 3.968 1.00 96.00 409 ILE A C 1
ATOM 3489 O O . ILE A 1 409 ? 11.811 7.517 2.775 1.00 96.00 409 ILE A O 1
ATOM 3493 N N . GLY A 1 410 ? 11.556 6.200 4.583 1.00 96.25 410 GLY A N 1
ATOM 3494 C CA . GLY A 1 410 ? 11.896 4.941 3.922 1.00 96.25 410 GLY A CA 1
ATOM 3495 C C . GLY A 1 410 ? 10.942 4.607 2.779 1.00 96.25 410 GLY A C 1
ATOM 3496 O O . GLY A 1 410 ? 11.379 4.315 1.665 1.00 96.25 410 GLY A O 1
ATOM 3497 N N . LEU A 1 411 ? 9.634 4.719 3.029 1.00 97.56 411 LEU A N 1
ATOM 3498 C CA . LEU A 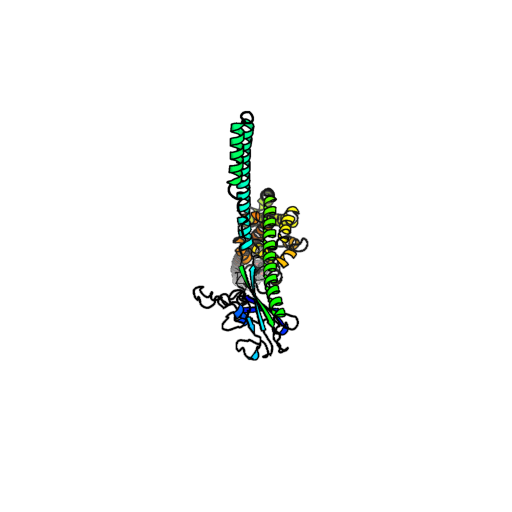1 411 ? 8.609 4.536 2.004 1.00 97.56 411 LEU A CA 1
ATOM 3499 C C . LEU A 1 411 ? 8.710 5.600 0.908 1.00 97.56 411 LEU A C 1
ATOM 3501 O O . LEU A 1 411 ? 8.564 5.264 -0.262 1.00 97.56 411 LEU A O 1
ATOM 3505 N N . GLY A 1 412 ? 9.000 6.854 1.265 1.00 97.25 412 GLY A N 1
ATOM 3506 C CA . GLY A 1 412 ? 9.201 7.941 0.304 1.00 97.25 412 GLY A CA 1
ATOM 3507 C C . GLY A 1 412 ? 10.366 7.669 -0.648 1.00 97.25 412 GLY A C 1
ATOM 3508 O O . GLY A 1 412 ? 10.221 7.824 -1.860 1.00 97.25 412 GLY A O 1
ATOM 3509 N N . ARG A 1 413 ? 11.494 7.161 -0.134 1.00 96.31 413 ARG A N 1
ATOM 3510 C CA . ARG A 1 413 ? 12.640 6.758 -0.969 1.00 96.31 413 ARG A CA 1
ATOM 3511 C C . ARG A 1 413 ? 12.314 5.564 -1.864 1.00 96.31 413 ARG A C 1
ATOM 3513 O O . ARG A 1 413 ? 12.625 5.603 -3.052 1.00 96.31 413 ARG A O 1
ATOM 3520 N N . LEU A 1 414 ? 11.644 4.542 -1.327 1.00 97.81 414 LEU A N 1
ATOM 3521 C CA . LEU A 1 414 ? 11.158 3.402 -2.113 1.00 97.81 414 LEU A CA 1
ATOM 3522 C C . LEU A 1 414 ? 10.195 3.842 -3.226 1.00 97.81 414 LEU A C 1
ATOM 3524 O O . LEU A 1 414 ? 10.278 3.353 -4.351 1.00 97.81 414 LEU A O 1
ATOM 3528 N N . PHE A 1 415 ? 9.308 4.789 -2.927 1.00 98.38 415 PHE A N 1
ATOM 3529 C CA . PHE A 1 415 ? 8.370 5.354 -3.888 1.00 98.38 415 PHE A CA 1
ATOM 3530 C C . PHE A 1 415 ? 9.088 6.126 -5.001 1.00 98.38 415 PHE A C 1
ATOM 3532 O O . PHE A 1 415 ? 8.833 5.864 -6.177 1.00 98.38 415 PHE A O 1
ATOM 3539 N N . LYS A 1 416 ? 10.042 7.003 -4.649 1.00 97.69 416 LYS A N 1
ATOM 3540 C CA . LYS A 1 416 ? 10.903 7.710 -5.613 1.00 97.69 416 LYS A CA 1
ATOM 3541 C C . LYS A 1 416 ? 11.636 6.722 -6.522 1.00 97.69 416 LYS A C 1
ATOM 3543 O O . LYS A 1 416 ? 11.621 6.881 -7.738 1.00 97.69 416 LYS A O 1
ATOM 3548 N N . TRP A 1 417 ? 12.208 5.663 -5.949 1.00 97.81 417 TRP A N 1
ATOM 3549 C CA . TRP A 1 417 ? 12.880 4.609 -6.710 1.00 97.81 417 TRP A CA 1
ATOM 3550 C C . TRP A 1 417 ? 11.943 3.919 -7.703 1.00 97.81 417 TRP A C 1
ATOM 3552 O O . TRP A 1 417 ? 12.311 3.750 -8.864 1.00 97.81 417 TRP A O 1
ATOM 3562 N N . ALA A 1 418 ? 10.733 3.552 -7.281 1.00 98.38 418 ALA A N 1
ATOM 3563 C CA . ALA A 1 418 ? 9.766 2.887 -8.149 1.00 98.38 418 ALA A CA 1
ATOM 3564 C C . ALA A 1 418 ? 9.318 3.791 -9.312 1.00 98.38 418 ALA A C 1
ATOM 3566 O O . ALA A 1 418 ? 9.263 3.336 -10.456 1.00 98.38 418 ALA A O 1
ATOM 3567 N N . MET A 1 419 ? 9.064 5.073 -9.029 1.00 98.00 419 MET A N 1
ATOM 3568 C CA . MET A 1 419 ? 8.718 6.089 -10.029 1.00 98.00 419 MET A CA 1
ATOM 3569 C C . MET A 1 419 ? 9.831 6.272 -11.067 1.00 98.00 419 MET A C 1
ATOM 3571 O O . MET A 1 419 ? 9.580 6.139 -12.266 1.00 98.00 419 MET A O 1
ATOM 3575 N N . GLU A 1 420 ? 11.068 6.502 -10.619 1.00 97.19 420 GLU A N 1
ATOM 3576 C CA . GLU A 1 420 ? 12.221 6.681 -11.512 1.00 97.19 420 GLU A CA 1
ATOM 3577 C C . GLU A 1 420 ? 12.534 5.415 -12.312 1.00 97.19 420 GLU A C 1
ATOM 3579 O O . GLU A 1 420 ? 12.849 5.484 -13.498 1.00 97.19 420 GLU A O 1
ATOM 3584 N N . THR A 1 421 ? 12.378 4.243 -11.696 1.00 97.88 421 THR A N 1
ATOM 3585 C CA . THR A 1 421 ? 12.555 2.956 -12.372 1.00 97.88 421 THR A CA 1
ATOM 3586 C C . THR A 1 421 ? 11.561 2.783 -13.517 1.00 97.88 421 THR A C 1
ATOM 3588 O O . THR A 1 421 ? 11.959 2.390 -14.615 1.00 97.88 421 THR A O 1
ATOM 3591 N N . CYS A 1 422 ? 10.281 3.096 -13.292 1.00 97.69 422 CYS A N 1
ATOM 3592 C CA . CYS A 1 422 ? 9.271 3.030 -14.345 1.00 97.69 422 CYS A CA 1
ATOM 3593 C C . CYS A 1 422 ? 9.570 4.042 -15.452 1.00 97.69 422 CYS A C 1
ATOM 3595 O O . CYS A 1 422 ? 9.615 3.662 -16.620 1.00 97.69 422 CYS A O 1
ATOM 3597 N N . ARG A 1 423 ? 9.858 5.300 -15.090 1.00 97.38 423 ARG A N 1
ATOM 3598 C CA . ARG A 1 423 ? 10.188 6.366 -16.046 1.00 97.38 423 ARG A CA 1
ATOM 3599 C C . ARG A 1 423 ? 11.375 5.987 -16.932 1.00 97.38 423 ARG A C 1
ATOM 3601 O O . ARG A 1 423 ? 11.277 6.069 -18.155 1.00 97.38 423 ARG A O 1
ATOM 3608 N N . LEU A 1 424 ? 12.477 5.530 -16.337 1.00 96.94 424 LEU A N 1
ATOM 3609 C CA . LEU A 1 424 ? 13.673 5.141 -17.085 1.00 96.94 424 LEU A CA 1
ATOM 3610 C C . LEU A 1 424 ? 13.459 3.891 -17.924 1.00 96.94 424 LEU A C 1
ATOM 3612 O O . LEU A 1 424 ? 14.007 3.806 -19.017 1.00 96.94 424 LEU A O 1
ATOM 3616 N N . ARG A 1 425 ? 12.626 2.946 -17.476 1.00 96.31 425 ARG A N 1
ATOM 3617 C CA . ARG A 1 425 ? 12.249 1.801 -18.309 1.00 96.31 425 ARG A CA 1
ATOM 3618 C C . ARG A 1 425 ? 11.549 2.239 -19.598 1.00 96.31 425 ARG A C 1
ATOM 3620 O O . ARG A 1 425 ? 11.851 1.688 -20.650 1.00 96.31 425 ARG A O 1
ATOM 3627 N N . LYS A 1 426 ? 10.665 3.241 -19.546 1.00 95.38 426 LYS A N 1
ATOM 3628 C CA . LYS A 1 426 ? 10.017 3.778 -20.757 1.00 95.38 426 LYS A CA 1
ATOM 3629 C C . LYS A 1 426 ? 11.016 4.442 -21.693 1.00 95.38 426 LYS A C 1
ATOM 3631 O O . LYS A 1 426 ? 11.014 4.167 -22.886 1.00 95.38 426 LYS A O 1
ATOM 3636 N N . ILE A 1 427 ? 11.894 5.277 -21.138 1.00 95.00 427 ILE A N 1
ATOM 3637 C CA . ILE A 1 427 ? 12.916 5.981 -21.920 1.00 95.00 427 ILE A CA 1
ATOM 3638 C C . ILE A 1 427 ? 13.870 4.981 -22.588 1.00 95.00 427 ILE A C 1
ATOM 3640 O O . ILE A 1 427 ? 14.197 5.156 -23.757 1.00 95.00 427 ILE A O 1
ATOM 3644 N N . ASP A 1 428 ? 14.262 3.911 -21.890 1.00 95.44 428 ASP A N 1
ATOM 3645 C CA . ASP A 1 428 ? 15.054 2.806 -22.450 1.00 95.44 428 ASP A CA 1
ATOM 3646 C C . ASP A 1 428 ? 14.375 2.174 -23.674 1.00 95.44 428 ASP A C 1
ATOM 3648 O O . ASP A 1 428 ? 14.997 2.041 -24.727 1.00 95.44 428 ASP A O 1
ATOM 3652 N N . ILE A 1 429 ? 13.086 1.839 -23.554 1.00 93.06 429 ILE A N 1
ATOM 3653 C CA . ILE A 1 429 ? 12.278 1.276 -24.647 1.00 93.06 429 ILE A CA 1
ATOM 3654 C C . ILE A 1 429 ? 12.220 2.243 -25.835 1.00 93.06 429 ILE A C 1
ATOM 3656 O O . ILE A 1 429 ? 12.435 1.845 -26.979 1.00 93.06 429 ILE A O 1
ATOM 3660 N N . GLU A 1 430 ? 11.964 3.526 -25.579 1.00 92.75 430 GLU A N 1
ATOM 3661 C CA . GLU A 1 430 ? 11.912 4.546 -26.626 1.00 92.75 430 GLU A CA 1
ATOM 3662 C C . GLU A 1 430 ? 13.252 4.709 -27.351 1.00 92.75 430 GLU A C 1
ATOM 3664 O O . GLU A 1 430 ? 13.270 4.793 -28.578 1.00 92.75 430 GLU A O 1
ATOM 3669 N N . ILE A 1 431 ? 14.366 4.747 -26.611 1.00 92.00 431 ILE A N 1
ATOM 3670 C CA . ILE A 1 431 ? 15.711 4.866 -27.188 1.00 92.00 431 ILE A CA 1
ATOM 3671 C C . ILE A 1 431 ? 16.020 3.640 -28.053 1.00 92.00 431 ILE A C 1
ATOM 3673 O O . ILE A 1 431 ? 16.436 3.801 -29.198 1.00 92.00 431 ILE A O 1
ATOM 3677 N N . ARG A 1 432 ? 15.775 2.419 -27.557 1.00 91.06 432 ARG A N 1
ATOM 3678 C CA . ARG A 1 432 ? 16.029 1.188 -28.328 1.00 91.06 432 ARG A CA 1
ATOM 3679 C C . ARG A 1 432 ? 15.202 1.133 -29.608 1.00 91.06 432 ARG A C 1
ATOM 3681 O O . ARG A 1 432 ? 15.729 0.807 -30.667 1.00 91.06 432 ARG A O 1
ATOM 3688 N N . ARG A 1 433 ? 13.930 1.529 -29.547 1.00 90.50 433 ARG A N 1
ATOM 3689 C CA . ARG A 1 433 ? 13.058 1.609 -30.728 1.00 90.50 433 ARG A CA 1
ATOM 3690 C C . ARG A 1 433 ? 13.522 2.640 -31.738 1.00 90.50 433 ARG A C 1
ATOM 3692 O O . ARG A 1 433 ? 13.468 2.372 -32.934 1.00 90.50 433 ARG A O 1
ATOM 3699 N N . GLN A 1 434 ? 13.979 3.796 -31.266 1.00 90.69 434 GLN A N 1
ATOM 3700 C CA . GLN A 1 434 ? 14.543 4.819 -32.133 1.00 90.69 434 GLN A CA 1
ATOM 3701 C C . GLN A 1 434 ? 15.794 4.294 -32.852 1.00 90.69 434 GLN A C 1
ATOM 3703 O O . GLN A 1 434 ? 15.874 4.422 -34.068 1.00 90.69 434 GLN A O 1
ATOM 3708 N N . ILE A 1 435 ? 16.700 3.615 -32.139 1.00 90.19 435 ILE A N 1
ATOM 3709 C CA . ILE A 1 435 ? 17.901 2.996 -32.728 1.00 90.19 435 ILE A CA 1
ATOM 3710 C C . ILE A 1 435 ? 17.525 1.941 -33.778 1.00 90.19 435 ILE A C 1
ATOM 3712 O O . ILE A 1 435 ? 18.093 1.922 -34.868 1.00 90.19 435 ILE A O 1
ATOM 3716 N N . ILE A 1 436 ? 16.548 1.076 -33.488 1.00 90.12 436 ILE A N 1
ATOM 3717 C CA . ILE A 1 436 ? 16.073 0.068 -34.449 1.00 90.12 436 ILE A CA 1
ATOM 3718 C C . ILE A 1 436 ? 15.470 0.746 -35.689 1.00 90.12 436 ILE A C 1
ATOM 3720 O O . ILE A 1 436 ? 15.769 0.338 -36.810 1.00 90.12 436 ILE A O 1
ATOM 3724 N N . ALA A 1 437 ? 14.657 1.790 -35.509 1.00 90.56 437 ALA A N 1
ATOM 3725 C CA . ALA A 1 437 ? 14.051 2.531 -36.613 1.00 90.56 437 ALA A CA 1
ATOM 3726 C C . ALA A 1 437 ? 15.099 3.249 -37.481 1.00 90.56 437 ALA A C 1
ATOM 3728 O O . ALA A 1 437 ? 15.015 3.187 -38.707 1.00 90.56 437 ALA A O 1
ATOM 3729 N N . GLU A 1 438 ? 16.101 3.881 -36.865 1.00 90.94 438 GLU A N 1
ATOM 3730 C CA . GLU A 1 438 ? 17.232 4.510 -37.558 1.00 90.94 438 GLU A CA 1
ATOM 3731 C C . GLU A 1 438 ? 18.049 3.469 -38.341 1.00 90.94 438 GLU A C 1
ATOM 3733 O O . GLU A 1 438 ? 18.343 3.684 -39.516 1.00 90.94 438 GLU A O 1
ATOM 3738 N N . ASN A 1 439 ? 18.319 2.298 -37.751 1.00 90.81 439 ASN A N 1
ATOM 3739 C CA . ASN A 1 439 ? 19.010 1.199 -38.432 1.00 90.81 439 ASN A CA 1
ATOM 3740 C C . ASN A 1 439 ? 18.208 0.657 -39.628 1.00 90.81 439 ASN A C 1
ATOM 3742 O O . ASN A 1 439 ? 18.777 0.371 -40.677 1.00 90.81 439 ASN A O 1
ATOM 3746 N N . ILE A 1 440 ? 16.880 0.541 -39.508 1.00 90.81 440 ILE A N 1
ATOM 3747 C CA . ILE A 1 440 ? 16.014 0.134 -40.627 1.00 90.81 440 ILE A CA 1
ATOM 3748 C C . ILE A 1 440 ? 16.083 1.162 -41.764 1.00 90.81 440 ILE A C 1
ATOM 3750 O O . ILE A 1 440 ? 16.271 0.774 -42.915 1.00 90.81 440 ILE A O 1
ATOM 3754 N N . GLN A 1 441 ? 16.002 2.461 -41.456 1.00 91.50 441 GLN A N 1
ATOM 3755 C CA . GLN A 1 441 ? 16.123 3.523 -42.463 1.00 91.50 441 GLN A CA 1
ATOM 3756 C C . GLN A 1 441 ? 17.502 3.532 -43.135 1.00 91.50 441 GLN A C 1
ATOM 3758 O O . GLN A 1 441 ? 17.604 3.746 -44.346 1.00 91.50 441 GLN A O 1
ATOM 3763 N N . GLU A 1 442 ? 18.571 3.287 -42.374 1.00 91.50 442 GLU A N 1
ATOM 3764 C CA . GLU A 1 442 ? 19.921 3.182 -42.922 1.00 91.50 442 GLU A CA 1
ATOM 3765 C C . GLU A 1 442 ? 20.058 1.972 -43.851 1.00 91.50 442 GLU A C 1
ATOM 3767 O O . GLU A 1 442 ? 20.594 2.106 -44.954 1.00 91.50 442 GLU A O 1
ATOM 3772 N N . ILE A 1 443 ? 19.513 0.817 -43.461 1.00 90.44 443 ILE A N 1
ATOM 3773 C CA . ILE A 1 443 ? 19.465 -0.385 -44.300 1.00 90.44 443 ILE A CA 1
ATOM 3774 C C . ILE A 1 443 ? 18.692 -0.112 -45.590 1.00 90.44 443 ILE A C 1
ATOM 3776 O O . ILE A 1 443 ? 19.192 -0.439 -46.664 1.00 90.44 443 ILE A O 1
ATOM 3780 N N . GLU A 1 444 ? 17.516 0.515 -45.525 1.00 91.31 444 GLU A N 1
ATOM 3781 C CA . GLU A 1 444 ? 16.722 0.866 -46.710 1.00 91.31 444 GLU A CA 1
ATOM 3782 C C . GLU A 1 444 ? 17.495 1.801 -47.649 1.00 91.31 444 GLU A C 1
ATOM 3784 O O . GLU A 1 444 ? 17.586 1.544 -48.852 1.00 91.31 444 GLU A O 1
ATOM 3789 N N . LYS A 1 445 ? 18.129 2.844 -47.099 1.00 93.69 445 LYS A N 1
ATOM 3790 C CA . LYS A 1 445 ? 18.956 3.779 -47.869 1.00 93.69 445 LYS A CA 1
ATOM 3791 C C . LYS A 1 445 ? 20.142 3.075 -48.530 1.00 93.69 445 LYS A C 1
ATOM 3793 O O . LYS A 1 445 ? 20.387 3.279 -49.717 1.00 93.69 445 LYS A O 1
ATOM 3798 N N . LYS A 1 446 ? 20.869 2.236 -47.787 1.00 91.94 446 LYS A N 1
ATOM 3799 C CA . LYS A 1 446 ? 22.036 1.495 -48.292 1.00 91.94 446 LYS A CA 1
ATOM 3800 C C . LYS A 1 446 ? 21.653 0.427 -49.308 1.00 91.94 446 LYS A C 1
ATOM 3802 O O . LYS A 1 446 ? 22.403 0.196 -50.251 1.00 91.94 446 LYS A O 1
ATOM 3807 N N . THR A 1 447 ? 20.480 -0.179 -49.152 1.00 92.12 447 THR A N 1
ATOM 3808 C CA . THR A 1 447 ? 19.921 -1.121 -50.128 1.00 92.12 447 THR A CA 1
ATOM 3809 C C . THR A 1 447 ? 19.600 -0.403 -51.436 1.00 92.12 447 THR A C 1
ATOM 3811 O O . THR A 1 447 ? 19.985 -0.877 -52.499 1.00 92.12 447 THR A O 1
ATOM 3814 N N . LEU A 1 448 ? 19.007 0.793 -51.370 1.00 92.50 448 LEU A N 1
ATOM 3815 C CA . LEU A 1 448 ? 18.736 1.607 -52.556 1.00 92.50 448 LEU A CA 1
ATOM 3816 C C . LEU A 1 448 ? 20.026 2.094 -53.238 1.00 92.50 448 LEU A C 1
ATOM 3818 O O . LEU A 1 448 ? 20.125 2.047 -54.463 1.00 92.50 448 LEU A O 1
ATOM 3822 N N . GLU A 1 449 ? 21.035 2.519 -52.468 1.00 92.12 449 GLU A N 1
ATOM 3823 C CA . GLU A 1 449 ? 22.372 2.846 -52.996 1.00 92.12 449 GLU A CA 1
ATOM 3824 C C . GLU A 1 449 ? 23.006 1.636 -53.701 1.00 92.12 449 GLU A C 1
ATOM 3826 O O . GLU A 1 449 ? 23.568 1.774 -54.789 1.00 92.12 449 GLU A O 1
ATOM 3831 N N . LEU A 1 450 ? 22.885 0.443 -53.111 1.00 92.12 450 LEU A N 1
ATOM 3832 C CA . LEU A 1 450 ? 23.383 -0.800 -53.692 1.00 92.12 450 LEU A CA 1
ATOM 3833 C C . LEU A 1 450 ? 22.640 -1.168 -54.986 1.00 92.12 450 LEU A C 1
ATOM 3835 O O . LEU A 1 450 ? 23.278 -1.595 -55.946 1.00 92.12 450 LEU A O 1
ATOM 3839 N N . ASP A 1 451 ? 21.323 -0.973 -55.049 1.00 92.69 451 ASP A N 1
ATOM 3840 C CA . ASP A 1 451 ? 20.528 -1.217 -56.257 1.00 92.69 451 ASP A CA 1
ATOM 3841 C C . ASP A 1 451 ? 20.905 -0.262 -57.394 1.00 92.69 451 ASP A C 1
ATOM 3843 O O . ASP A 1 451 ? 21.052 -0.688 -58.543 1.00 92.69 451 ASP A O 1
ATOM 3847 N N . VAL A 1 452 ? 21.116 1.024 -57.090 1.00 94.06 452 VAL A N 1
ATOM 3848 C CA . VAL A 1 452 ? 21.618 2.009 -58.063 1.00 94.06 452 VAL A CA 1
ATOM 3849 C C . VAL A 1 452 ? 22.997 1.599 -58.576 1.00 94.06 452 VAL A C 1
ATOM 3851 O O . VAL A 1 452 ? 23.201 1.559 -59.790 1.00 94.06 452 VAL A O 1
ATOM 3854 N N . TRP A 1 453 ? 23.909 1.225 -57.675 1.00 94.25 453 TRP A N 1
ATOM 3855 C CA . TRP A 1 453 ? 25.250 0.761 -58.031 1.00 94.25 453 TRP A CA 1
ATOM 3856 C C . TRP A 1 453 ? 25.207 -0.501 -58.910 1.00 94.25 453 TRP A C 1
ATOM 3858 O O . TRP A 1 453 ? 25.878 -0.563 -59.938 1.00 94.25 453 TRP A O 1
ATOM 3868 N N . ASN A 1 454 ? 24.357 -1.480 -58.578 1.00 92.00 454 ASN A N 1
ATOM 3869 C CA . ASN A 1 454 ? 24.169 -2.696 -59.378 1.00 92.00 454 ASN A CA 1
ATOM 3870 C C . ASN A 1 454 ? 23.626 -2.379 -60.780 1.00 92.00 454 ASN A C 1
ATOM 3872 O O . ASN A 1 454 ? 24.054 -2.980 -61.768 1.00 92.00 454 ASN A O 1
ATOM 3876 N N . ASN A 1 455 ? 22.686 -1.437 -60.887 1.00 93.12 455 ASN A N 1
ATOM 3877 C CA . ASN A 1 455 ? 22.151 -0.996 -62.173 1.00 93.12 455 ASN A CA 1
ATOM 3878 C C . ASN A 1 455 ? 23.219 -0.289 -63.017 1.00 93.12 455 ASN A C 1
ATOM 3880 O O . ASN A 1 455 ? 23.312 -0.542 -64.218 1.00 93.12 455 ASN A O 1
ATOM 3884 N N . GLU A 1 456 ? 24.047 0.558 -62.405 1.00 92.88 456 GLU A N 1
ATOM 3885 C CA . GLU A 1 456 ? 25.152 1.231 -63.089 1.00 92.88 456 GLU A CA 1
ATOM 3886 C C . GLU A 1 456 ? 26.216 0.241 -63.571 1.00 92.88 456 GLU A C 1
ATOM 3888 O O . GLU A 1 456 ? 26.586 0.281 -64.747 1.00 92.88 456 GLU A O 1
ATOM 3893 N N . LEU A 1 457 ? 26.628 -0.700 -62.714 1.00 92.88 457 LEU A N 1
ATOM 3894 C CA . LEU A 1 457 ? 27.527 -1.799 -63.072 1.00 92.88 457 LEU A CA 1
ATOM 3895 C C . LEU A 1 457 ? 26.995 -2.562 -64.291 1.00 92.88 457 LEU A C 1
ATOM 3897 O O . LEU A 1 457 ? 27.723 -2.763 -65.262 1.00 92.88 457 LEU A O 1
ATOM 3901 N N . ASN A 1 458 ? 25.720 -2.962 -64.265 1.00 92.38 458 ASN A N 1
ATOM 3902 C CA . ASN A 1 458 ? 25.098 -3.710 -65.356 1.00 92.38 458 ASN A CA 1
ATOM 3903 C C . ASN A 1 458 ? 25.038 -2.893 -66.653 1.00 92.38 458 ASN A C 1
ATOM 3905 O O . ASN A 1 458 ? 25.377 -3.412 -67.716 1.00 92.38 458 ASN A O 1
ATOM 3909 N N . ASN A 1 459 ? 24.658 -1.616 -66.579 1.00 93.25 459 ASN A N 1
ATOM 3910 C CA . ASN A 1 459 ? 24.610 -0.733 -67.745 1.00 93.25 459 ASN A CA 1
ATOM 3911 C C . ASN A 1 459 ? 26.004 -0.547 -68.363 1.00 93.25 459 ASN A C 1
ATOM 3913 O O . ASN A 1 459 ? 26.171 -0.707 -69.572 1.00 93.25 459 ASN A O 1
ATOM 3917 N N . LYS A 1 460 ? 27.022 -0.278 -67.537 1.00 93.25 460 LYS A N 1
ATOM 3918 C CA . LYS A 1 460 ? 28.411 -0.078 -67.979 1.00 93.25 460 LYS A CA 1
ATOM 3919 C C . LYS A 1 460 ? 29.042 -1.351 -68.530 1.00 93.25 460 LYS A C 1
ATOM 3921 O O . LYS A 1 460 ? 29.761 -1.297 -69.528 1.00 93.25 460 LYS A O 1
ATOM 3926 N N . LEU A 1 461 ? 28.725 -2.497 -67.936 1.00 92.44 461 LEU A N 1
ATOM 3927 C CA . LEU A 1 461 ? 29.140 -3.796 -68.442 1.00 92.44 461 LEU A CA 1
ATOM 3928 C C . LEU A 1 461 ? 28.545 -4.067 -69.832 1.00 92.44 461 LEU A C 1
ATOM 3930 O O . LEU A 1 461 ? 29.269 -4.478 -70.736 1.00 92.44 461 LEU A O 1
ATOM 3934 N N . GLN A 1 462 ? 27.250 -3.794 -70.031 1.00 91.56 462 GLN A N 1
ATOM 3935 C CA . GLN A 1 462 ? 26.605 -3.942 -71.341 1.00 91.56 462 GLN A CA 1
ATOM 3936 C C . GLN A 1 462 ? 27.199 -2.988 -72.386 1.00 91.56 462 GLN A C 1
ATOM 3938 O O . GLN A 1 462 ? 27.458 -3.403 -73.515 1.00 91.56 462 GLN A O 1
ATOM 3943 N N . GLU A 1 463 ? 27.481 -1.734 -72.019 1.00 91.56 463 GLU A N 1
ATOM 3944 C CA . GLU A 1 463 ? 28.205 -0.790 -72.883 1.00 91.56 463 GLU A CA 1
ATOM 3945 C C . GLU A 1 463 ? 29.580 -1.346 -73.298 1.00 91.56 463 GLU A C 1
ATOM 3947 O O . GLU A 1 463 ? 29.910 -1.343 -74.485 1.00 91.56 463 GLU A O 1
ATOM 3952 N N . ALA A 1 464 ? 30.360 -1.876 -72.350 1.00 90.44 464 ALA A N 1
ATOM 3953 C CA . ALA A 1 464 ? 31.684 -2.440 -72.613 1.00 90.44 464 ALA A CA 1
ATOM 3954 C C . ALA A 1 464 ? 31.632 -3.683 -73.520 1.00 90.44 464 ALA A C 1
ATOM 3956 O O . ALA A 1 464 ? 32.435 -3.794 -74.451 1.00 90.44 464 ALA A O 1
ATOM 3957 N N . ILE A 1 465 ? 30.660 -4.578 -73.305 1.00 90.44 465 ILE A N 1
ATOM 3958 C CA . ILE A 1 465 ? 30.422 -5.751 -74.160 1.00 90.44 465 ILE A CA 1
ATOM 3959 C C . ILE A 1 465 ? 30.077 -5.309 -75.586 1.00 90.44 465 ILE A C 1
ATOM 3961 O O . ILE A 1 465 ? 30.674 -5.809 -76.540 1.00 90.44 465 ILE A O 1
ATOM 3965 N N . ASN A 1 466 ? 29.167 -4.343 -75.743 1.00 90.50 466 ASN A N 1
ATOM 3966 C CA . ASN A 1 466 ? 28.769 -3.829 -77.055 1.00 90.50 466 ASN A CA 1
ATOM 3967 C C . ASN A 1 466 ? 29.954 -3.195 -77.803 1.00 90.50 466 ASN A C 1
ATOM 3969 O O . ASN A 1 466 ? 30.125 -3.432 -78.999 1.00 90.50 466 ASN A O 1
ATOM 3973 N N . ILE A 1 467 ? 30.807 -2.434 -77.105 1.00 90.12 467 ILE A N 1
ATOM 3974 C CA . ILE A 1 467 ? 32.033 -1.852 -77.677 1.00 90.12 467 ILE A CA 1
ATOM 3975 C C . ILE A 1 467 ? 33.013 -2.952 -78.104 1.00 90.12 467 ILE A C 1
ATOM 3977 O O . ILE A 1 467 ? 33.550 -2.902 -79.211 1.00 90.12 467 ILE A O 1
ATOM 3981 N N . ALA A 1 468 ? 33.238 -3.963 -77.260 1.00 87.19 468 ALA A N 1
ATOM 3982 C CA . ALA A 1 468 ? 34.129 -5.077 -77.578 1.00 87.19 468 ALA A CA 1
ATOM 3983 C C . ALA A 1 468 ? 33.631 -5.884 -78.792 1.00 87.19 468 ALA A C 1
ATOM 3985 O O . ALA A 1 468 ? 34.418 -6.199 -79.684 1.00 87.19 468 ALA A O 1
ATOM 3986 N N . GLN A 1 469 ? 32.323 -6.152 -78.873 1.00 87.69 469 GLN A N 1
ATOM 3987 C CA . GLN A 1 469 ? 31.695 -6.824 -80.015 1.00 87.69 469 GLN A CA 1
ATOM 3988 C C . GLN A 1 469 ? 31.796 -5.997 -81.303 1.00 87.69 469 GLN A C 1
ATOM 3990 O O . GLN A 1 469 ? 32.152 -6.539 -82.350 1.00 87.69 469 GLN A O 1
ATOM 3995 N N . ALA A 1 470 ? 31.539 -4.686 -81.236 1.00 85.56 470 ALA A N 1
ATOM 3996 C CA . ALA A 1 470 ? 31.678 -3.788 -82.381 1.00 85.56 470 ALA A CA 1
ATOM 3997 C C . ALA A 1 470 ? 33.128 -3.729 -82.893 1.00 85.56 470 ALA A C 1
ATOM 3999 O O . ALA A 1 470 ? 33.359 -3.792 -84.102 1.00 85.56 470 ALA A O 1
ATOM 4000 N N . ASN A 1 471 ? 34.108 -3.677 -81.984 1.00 85.38 471 ASN A N 1
ATOM 4001 C CA . ASN A 1 471 ? 35.531 -3.703 -82.328 1.00 85.38 471 ASN A CA 1
ATOM 4002 C C . ASN A 1 471 ? 35.947 -5.038 -82.965 1.00 85.38 471 ASN A C 1
ATOM 4004 O O . ASN A 1 471 ? 36.673 -5.033 -83.959 1.00 85.38 471 ASN A O 1
ATOM 4008 N N . ALA A 1 472 ? 35.457 -6.169 -82.446 1.00 82.25 472 ALA A N 1
ATOM 4009 C CA . ALA A 1 472 ? 35.708 -7.486 -83.031 1.00 82.25 472 ALA A CA 1
ATOM 4010 C C . ALA A 1 472 ? 35.125 -7.600 -84.454 1.00 82.25 472 ALA A C 1
ATOM 4012 O O . ALA A 1 472 ? 35.799 -8.087 -85.362 1.00 82.25 472 ALA A O 1
ATOM 4013 N N . LEU A 1 473 ? 33.907 -7.089 -84.678 1.00 82.19 473 LEU A N 1
ATOM 4014 C CA . LEU A 1 473 ? 33.264 -7.072 -85.997 1.00 82.19 473 LEU A CA 1
ATOM 4015 C C . LEU A 1 473 ? 34.027 -6.174 -86.988 1.00 82.19 473 LEU A C 1
ATOM 4017 O O . LEU A 1 473 ? 34.266 -6.561 -88.132 1.00 82.19 473 LEU A O 1
ATOM 4021 N N . ALA A 1 474 ? 34.472 -4.993 -86.547 1.00 79.31 474 ALA A N 1
ATOM 4022 C CA . ALA A 1 474 ? 35.279 -4.077 -87.355 1.00 79.31 474 ALA A CA 1
ATOM 4023 C C . ALA A 1 474 ? 36.639 -4.680 -87.754 1.00 79.31 474 ALA A C 1
ATOM 4025 O O . ALA A 1 474 ? 37.064 -4.531 -88.904 1.00 79.31 474 ALA A O 1
ATOM 4026 N N . GLN A 1 475 ? 37.302 -5.406 -86.846 1.00 74.31 475 GLN A N 1
ATOM 4027 C CA . GLN A 1 475 ? 38.548 -6.128 -87.135 1.00 74.31 475 GLN A CA 1
ATOM 4028 C C . GLN A 1 475 ? 38.335 -7.251 -88.161 1.00 74.31 475 GLN A C 1
ATOM 4030 O O . GLN A 1 475 ? 39.125 -7.366 -89.097 1.00 74.31 475 GLN A O 1
ATOM 4035 N N . GLN A 1 476 ? 37.221 -7.988 -88.074 1.00 70.88 476 GLN A N 1
ATOM 4036 C CA . GLN A 1 476 ? 36.841 -8.992 -89.080 1.00 70.88 476 GLN A CA 1
ATOM 4037 C C . GLN A 1 476 ? 36.549 -8.390 -90.463 1.00 70.88 476 GLN A C 1
ATOM 4039 O O . GLN A 1 476 ? 36.777 -9.045 -91.474 1.00 70.88 476 GLN A O 1
ATOM 4044 N N . THR A 1 477 ? 36.065 -7.146 -90.531 1.00 67.06 477 THR A N 1
ATOM 4045 C CA . THR A 1 477 ? 35.723 -6.495 -91.812 1.00 67.06 477 THR A CA 1
ATOM 4046 C C . THR A 1 477 ? 36.945 -5.837 -92.479 1.00 67.06 477 THR A C 1
ATOM 4048 O O . THR A 1 477 ? 36.934 -5.586 -93.682 1.00 67.06 477 THR A O 1
ATOM 4051 N N . SER A 1 478 ? 38.008 -5.557 -91.712 1.00 61.69 478 SER A N 1
ATOM 4052 C CA . SER A 1 478 ? 39.190 -4.793 -92.155 1.00 61.69 478 SER A CA 1
ATOM 4053 C C . SER A 1 478 ? 40.397 -5.664 -92.536 1.00 61.69 478 SER A C 1
ATOM 4055 O O . SER A 1 478 ? 41.308 -5.180 -93.206 1.00 61.69 478 SER A O 1
ATOM 4057 N N . GLN A 1 479 ? 40.422 -6.938 -92.134 1.00 53.59 479 GLN A N 1
ATOM 4058 C CA . GLN A 1 479 ? 41.451 -7.905 -92.525 1.00 53.59 479 GLN A CA 1
ATOM 4059 C C . GLN A 1 479 ? 40.883 -8.865 -93.576 1.00 53.59 479 GLN A C 1
ATOM 4061 O O . GLN A 1 479 ? 40.185 -9.822 -93.259 1.00 53.59 479 GLN A O 1
ATOM 4066 N N . GLY A 1 480 ? 41.187 -8.601 -94.848 1.00 52.06 480 GLY A N 1
ATOM 4067 C CA . GLY A 1 480 ? 40.989 -9.582 -95.911 1.00 52.06 480 GLY A CA 1
ATOM 4068 C C . GLY A 1 480 ? 41.854 -10.820 -95.656 1.00 52.06 480 GLY A C 1
ATOM 4069 O O . GLY A 1 480 ? 43.069 -10.691 -95.572 1.00 52.06 480 GLY A O 1
ATOM 4070 N N . GLU A 1 481 ? 41.185 -11.962 -95.486 1.00 51.72 481 GLU A N 1
ATOM 4071 C CA . GLU A 1 481 ? 41.563 -13.391 -95.576 1.00 51.72 481 GLU A CA 1
ATOM 4072 C C . GLU A 1 481 ? 42.964 -13.929 -95.183 1.00 51.72 481 GLU A C 1
ATOM 4074 O O . GLU A 1 481 ? 43.081 -15.145 -95.068 1.00 51.72 481 GLU A O 1
ATOM 4079 N N . GLU A 1 482 ? 44.007 -13.145 -94.883 1.00 48.38 482 GLU A N 1
ATOM 4080 C CA . GLU A 1 482 ? 45.372 -13.700 -94.736 1.00 48.38 482 GLU A CA 1
ATOM 4081 C C . GLU A 1 482 ? 46.081 -13.503 -93.385 1.00 48.38 482 GLU A C 1
ATOM 4083 O O . GLU A 1 482 ? 47.241 -13.889 -93.251 1.00 48.38 482 GLU A O 1
ATOM 4088 N N . ASN A 1 483 ? 45.429 -13.006 -92.328 1.00 51.31 483 ASN A N 1
ATOM 4089 C CA . ASN A 1 483 ? 46.022 -13.120 -90.985 1.00 51.31 483 ASN A CA 1
ATOM 4090 C C . ASN A 1 483 ? 44.974 -13.029 -89.870 1.00 51.31 483 ASN A C 1
ATOM 4092 O O . ASN A 1 483 ? 44.595 -11.939 -89.457 1.00 51.31 483 ASN A O 1
ATOM 4096 N N . ILE A 1 484 ? 44.507 -14.177 -89.372 1.00 51.34 484 ILE A N 1
ATOM 4097 C CA . ILE A 1 484 ? 43.617 -14.245 -88.206 1.00 51.34 484 ILE A CA 1
ATOM 4098 C C . ILE A 1 484 ? 44.478 -13.998 -86.962 1.00 51.34 484 ILE A C 1
ATOM 4100 O O . ILE A 1 484 ? 45.049 -14.930 -86.398 1.00 51.34 484 ILE A O 1
ATOM 4104 N N . GLN A 1 485 ? 44.617 -12.740 -86.546 1.00 55.91 485 GLN A N 1
ATOM 4105 C CA . GLN A 1 485 ? 45.049 -12.456 -85.178 1.00 55.91 485 GLN A CA 1
ATOM 4106 C C . GLN A 1 485 ? 43.937 -12.913 -84.223 1.00 55.91 485 GLN A C 1
ATOM 4108 O O . GLN A 1 485 ? 42.763 -12.633 -84.463 1.00 55.91 485 GLN A O 1
ATOM 4113 N N . GLU A 1 486 ? 44.300 -13.656 -83.173 1.00 59.91 486 GLU A N 1
ATOM 4114 C CA . GLU A 1 486 ? 43.369 -14.106 -82.133 1.00 59.91 486 GLU A CA 1
ATOM 4115 C C . GLU A 1 486 ? 42.576 -12.912 -81.589 1.00 59.91 486 GLU A C 1
ATOM 4117 O O . GLU A 1 486 ? 43.134 -11.998 -80.979 1.00 59.91 486 GLU A O 1
ATOM 4122 N N . ILE A 1 487 ? 41.262 -12.914 -81.822 1.00 61.16 487 ILE A N 1
ATOM 4123 C CA . ILE A 1 487 ? 40.346 -11.949 -81.218 1.00 61.16 487 ILE A CA 1
ATOM 4124 C C . ILE A 1 487 ? 40.374 -12.218 -79.717 1.00 61.16 487 ILE A C 1
ATOM 4126 O O . ILE A 1 487 ? 39.889 -13.254 -79.262 1.00 61.16 487 ILE A O 1
ATOM 4130 N N . ILE A 1 488 ? 40.957 -11.297 -78.953 1.00 66.19 488 ILE A N 1
ATOM 4131 C CA . ILE A 1 488 ? 41.000 -11.398 -77.495 1.00 66.19 488 ILE A CA 1
ATOM 4132 C C . ILE A 1 488 ? 39.552 -11.296 -76.983 1.00 66.19 488 ILE A C 1
ATOM 4134 O O . ILE A 1 488 ? 38.904 -10.269 -77.210 1.00 66.19 488 ILE A O 1
ATOM 4138 N N . PRO A 1 489 ? 39.006 -12.336 -76.327 1.00 77.38 489 PRO A N 1
ATOM 4139 C CA . PRO A 1 489 ? 37.649 -12.290 -75.799 1.00 77.38 489 PRO A CA 1
ATOM 4140 C C . PRO A 1 489 ? 37.557 -11.264 -74.662 1.00 77.38 489 PRO A C 1
ATOM 4142 O O . PRO A 1 489 ? 38.475 -11.136 -73.853 1.00 77.38 489 PRO A O 1
ATOM 4145 N N . PHE A 1 490 ? 36.441 -10.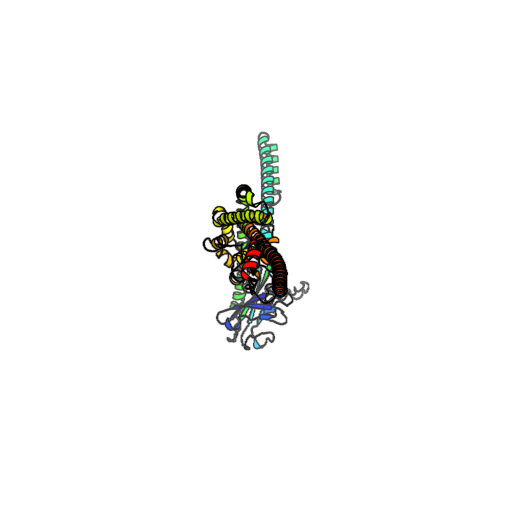531 -74.592 1.00 86.56 490 PHE A N 1
ATOM 4146 C CA . PHE A 1 490 ? 36.177 -9.603 -73.491 1.00 86.56 490 PHE A CA 1
ATOM 4147 C C . PHE A 1 490 ? 36.209 -10.355 -72.154 1.00 86.56 490 PHE A C 1
ATOM 4149 O O . PHE A 1 490 ? 35.413 -11.268 -71.928 1.00 86.56 490 PHE A O 1
ATOM 4156 N N . ASN A 1 491 ? 37.135 -9.973 -71.276 1.00 89.81 491 ASN A N 1
ATOM 4157 C CA . ASN A 1 491 ? 37.278 -10.576 -69.959 1.00 89.81 491 ASN A CA 1
ATOM 4158 C C . ASN A 1 491 ? 36.360 -9.867 -68.953 1.00 89.81 491 ASN A C 1
ATOM 4160 O O . ASN A 1 491 ? 36.741 -8.882 -68.322 1.00 89.81 491 ASN A O 1
ATOM 4164 N N . GLU A 1 492 ? 35.134 -10.370 -68.814 1.00 88.25 492 GLU A N 1
ATOM 4165 C CA . GLU A 1 492 ? 34.119 -9.814 -67.909 1.00 88.25 492 GLU A CA 1
ATOM 4166 C C . GLU A 1 492 ? 34.585 -9.760 -66.449 1.00 88.25 492 GLU A C 1
ATOM 4168 O O . GLU A 1 492 ? 34.266 -8.810 -65.738 1.00 88.25 492 GLU A O 1
ATOM 4173 N N . ILE A 1 493 ? 35.350 -10.760 -66.004 1.00 89.44 493 ILE A N 1
ATOM 4174 C CA . ILE A 1 493 ? 35.807 -10.857 -64.614 1.00 89.44 493 ILE A CA 1
ATOM 4175 C C . ILE A 1 493 ? 36.787 -9.724 -64.311 1.00 89.44 493 ILE A C 1
ATOM 4177 O O . ILE A 1 493 ? 36.594 -8.984 -63.353 1.00 89.44 493 ILE A O 1
ATOM 4181 N N . GLU A 1 494 ? 37.796 -9.552 -65.163 1.00 89.06 494 GLU A N 1
ATOM 4182 C CA . GLU A 1 494 ? 38.809 -8.503 -65.012 1.00 89.06 494 GLU A CA 1
ATOM 4183 C C . GLU A 1 494 ? 38.197 -7.099 -65.111 1.00 89.06 494 GLU A C 1
ATOM 4185 O O . GLU A 1 494 ? 38.560 -6.207 -64.343 1.00 89.06 494 GLU A O 1
ATOM 4190 N N . TRP A 1 495 ? 37.210 -6.911 -65.997 1.00 93.38 495 TRP A N 1
ATOM 4191 C CA . TRP A 1 495 ? 36.480 -5.647 -66.094 1.00 93.38 495 TRP A CA 1
ATOM 4192 C C . TRP A 1 495 ? 35.668 -5.350 -64.827 1.00 93.38 495 TRP A C 1
ATOM 4194 O O . TRP A 1 495 ? 35.731 -4.231 -64.322 1.00 93.38 495 TRP A O 1
ATOM 4204 N N . LYS A 1 496 ? 34.942 -6.340 -64.281 1.00 88.88 496 LYS A N 1
ATOM 4205 C CA . LYS A 1 496 ? 34.177 -6.178 -63.031 1.00 88.88 496 LYS A CA 1
ATOM 4206 C C . LYS A 1 496 ? 35.085 -5.848 -61.854 1.00 88.88 496 LYS A C 1
ATOM 4208 O O . LYS A 1 496 ? 34.773 -4.924 -61.116 1.00 88.88 496 LYS A O 1
ATOM 4213 N N . THR A 1 497 ? 36.220 -6.538 -61.720 1.00 89.19 497 THR A N 1
ATOM 4214 C CA . THR A 1 497 ? 37.205 -6.239 -60.670 1.00 89.19 497 THR A CA 1
ATOM 4215 C C . THR A 1 497 ? 37.695 -4.799 -60.775 1.00 89.19 497 THR A C 1
ATOM 4217 O O . THR A 1 497 ? 37.680 -4.076 -59.785 1.00 89.19 497 THR A O 1
ATOM 4220 N N . LYS A 1 498 ? 38.036 -4.339 -61.983 1.00 90.12 498 LYS A N 1
ATOM 4221 C CA . LYS A 1 498 ? 38.460 -2.953 -62.198 1.00 90.12 498 LYS A CA 1
ATOM 4222 C C . LYS A 1 498 ? 37.347 -1.940 -61.899 1.00 90.12 498 LYS A C 1
ATOM 4224 O O . LYS A 1 498 ? 37.609 -0.897 -61.311 1.00 90.12 498 LYS A O 1
ATOM 4229 N N . PHE A 1 499 ? 36.102 -2.241 -62.271 1.00 90.31 499 PHE A N 1
ATOM 4230 C CA . PHE A 1 499 ? 34.960 -1.381 -61.960 1.00 90.31 499 PHE A CA 1
ATOM 4231 C C . PHE A 1 499 ? 34.707 -1.287 -60.451 1.00 90.31 499 PHE A C 1
ATOM 4233 O O . PHE A 1 499 ? 34.429 -0.199 -59.959 1.00 90.31 499 PHE A O 1
ATOM 4240 N N . GLU A 1 500 ? 34.812 -2.400 -59.722 1.00 90.06 500 GLU A N 1
ATOM 4241 C CA . GLU A 1 500 ? 34.669 -2.452 -58.261 1.00 90.06 500 GLU A CA 1
ATOM 4242 C C . GLU A 1 500 ? 35.806 -1.718 -57.533 1.00 90.06 500 GLU A C 1
ATOM 4244 O O . GLU A 1 500 ? 35.564 -1.087 -56.504 1.00 90.06 500 GLU A O 1
ATOM 4249 N N . GLU A 1 501 ? 37.028 -1.747 -58.075 1.00 89.81 501 GLU A N 1
ATOM 4250 C CA . GLU A 1 501 ? 38.159 -0.948 -57.580 1.00 89.81 501 GLU A CA 1
ATOM 4251 C C . GLU A 1 501 ? 37.935 0.559 -57.782 1.00 89.81 501 GLU A C 1
ATOM 4253 O O . GLU A 1 501 ? 38.277 1.362 -56.913 1.00 89.81 501 GLU A O 1
ATOM 4258 N N . GLU A 1 502 ? 37.342 0.950 -58.913 1.00 89.44 502 GLU A N 1
ATOM 4259 C CA . GLU A 1 502 ? 37.037 2.348 -59.238 1.00 89.44 502 GLU A CA 1
ATOM 4260 C C . GLU A 1 502 ? 35.748 2.852 -58.552 1.00 89.44 502 GLU A C 1
ATOM 4262 O O . GLU A 1 502 ? 35.625 4.048 -58.284 1.00 89.44 502 GLU A O 1
ATOM 4267 N N . ASN A 1 503 ? 34.806 1.957 -58.225 1.00 90.56 503 ASN A N 1
ATOM 4268 C CA . ASN A 1 503 ? 33.492 2.272 -57.657 1.00 90.56 503 ASN A CA 1
ATOM 4269 C C . ASN A 1 503 ? 33.190 1.373 -56.453 1.00 90.56 503 ASN A C 1
ATOM 4271 O O . ASN A 1 503 ? 32.633 0.282 -56.594 1.00 90.56 503 ASN A O 1
ATOM 4275 N N . ILE A 1 504 ? 33.502 1.869 -55.253 1.00 89.94 504 ILE A N 1
ATOM 4276 C CA . ILE A 1 504 ? 33.321 1.134 -53.995 1.00 89.94 504 ILE A CA 1
ATOM 4277 C C . ILE A 1 504 ? 31.855 0.715 -53.829 1.00 89.94 504 ILE A C 1
ATOM 4279 O O . ILE A 1 504 ? 30.956 1.554 -53.745 1.00 89.94 504 ILE A O 1
ATOM 4283 N N . ARG A 1 505 ? 31.624 -0.597 -53.733 1.00 88.81 505 ARG A N 1
ATOM 4284 C CA . ARG A 1 505 ? 30.296 -1.173 -53.512 1.00 88.81 505 ARG A CA 1
ATOM 4285 C C . ARG A 1 505 ? 29.732 -0.736 -52.149 1.00 88.81 5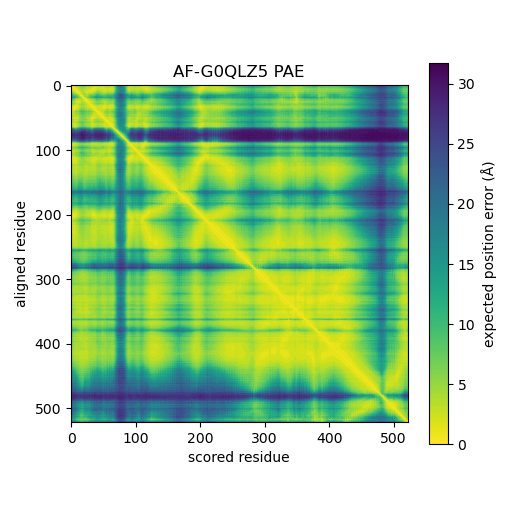05 ARG A C 1
ATOM 4287 O O . ARG A 1 505 ? 30.398 -0.949 -51.131 1.00 88.81 505 ARG A O 1
ATOM 4294 N N . PRO A 1 506 ? 28.501 -0.195 -52.086 1.00 88.44 506 PRO A N 1
ATOM 4295 C CA . PRO A 1 506 ? 27.843 0.098 -50.817 1.00 88.44 506 PRO A CA 1
ATOM 4296 C C . PRO A 1 506 ? 27.688 -1.165 -49.956 1.00 88.44 506 PRO A C 1
ATOM 4298 O O . PRO A 1 506 ? 27.248 -2.209 -50.442 1.00 88.44 506 PRO A O 1
ATOM 4301 N N . VAL A 1 507 ? 28.035 -1.068 -48.670 1.00 89.00 507 VAL A N 1
ATOM 4302 C CA . VAL A 1 507 ? 27.843 -2.145 -47.686 1.00 89.00 507 VAL A CA 1
ATOM 4303 C C . VAL A 1 507 ? 26.538 -1.892 -46.938 1.00 89.00 507 VAL A C 1
ATOM 4305 O O . VAL A 1 507 ? 26.365 -0.826 -46.347 1.00 89.00 507 VAL A O 1
ATOM 4308 N N . VAL A 1 508 ? 25.621 -2.859 -46.977 1.00 85.88 508 VAL A N 1
ATOM 4309 C CA . VAL A 1 508 ? 24.355 -2.801 -46.233 1.00 85.88 508 VAL A CA 1
ATOM 4310 C C . VAL A 1 508 ? 24.602 -3.305 -44.803 1.00 85.88 508 VAL A C 1
ATOM 4312 O O . VAL A 1 508 ? 25.135 -4.409 -44.659 1.00 85.88 508 VAL A O 1
ATOM 4315 N N . PRO A 1 509 ? 24.254 -2.529 -43.760 1.00 85.75 509 PRO A N 1
ATOM 4316 C CA . PRO A 1 509 ? 24.365 -2.965 -42.369 1.00 85.75 509 PRO A CA 1
ATOM 4317 C C . PRO A 1 509 ? 23.519 -4.210 -42.067 1.00 85.75 509 PRO A C 1
ATOM 4319 O O . PRO A 1 509 ? 22.527 -4.491 -42.742 1.00 85.75 509 PRO A O 1
ATOM 4322 N N . GLU A 1 510 ? 23.892 -4.955 -41.026 1.00 88.44 510 GLU A N 1
ATOM 4323 C CA . GLU A 1 510 ? 23.098 -6.091 -40.552 1.00 88.44 510 GLU A CA 1
ATOM 4324 C C . GLU A 1 510 ? 21.802 -5.607 -39.875 1.00 88.44 510 GLU A C 1
ATOM 4326 O O . GLU A 1 510 ? 21.797 -4.638 -39.109 1.00 88.44 510 GLU A O 1
ATOM 4331 N N . LYS A 1 511 ? 20.677 -6.282 -40.148 1.00 85.06 511 LYS A N 1
ATOM 4332 C CA . LYS A 1 511 ? 19.398 -5.961 -39.503 1.00 85.06 511 LYS A CA 1
ATOM 4333 C C . LYS A 1 511 ? 19.476 -6.325 -38.021 1.00 85.06 511 LYS A C 1
ATOM 4335 O O . LYS A 1 511 ? 19.593 -7.499 -37.680 1.00 85.06 511 LYS A O 1
ATOM 4340 N N . LEU A 1 512 ? 19.355 -5.321 -37.152 1.00 83.56 512 LEU A N 1
ATOM 4341 C CA . LEU A 1 512 ? 19.204 -5.543 -35.717 1.00 83.56 512 LEU A CA 1
ATOM 4342 C C . LEU A 1 512 ? 17.946 -6.390 -35.445 1.00 83.56 512 LEU A C 1
ATOM 4344 O O . LEU A 1 512 ? 16.913 -6.159 -36.086 1.00 83.56 512 LEU A O 1
ATOM 4348 N N . PRO A 1 513 ? 18.013 -7.368 -34.524 1.00 82.81 513 PRO A N 1
ATOM 4349 C CA . PRO A 1 513 ? 16.851 -8.163 -34.156 1.00 82.81 513 PRO A CA 1
ATOM 4350 C C . PRO A 1 513 ? 15.757 -7.263 -33.570 1.00 82.81 513 PRO A C 1
ATOM 4352 O O . PRO A 1 513 ? 16.038 -6.345 -32.801 1.00 82.81 513 PRO A O 1
ATOM 4355 N N . GLU A 1 514 ? 14.504 -7.530 -33.936 1.00 80.12 514 GLU A N 1
ATOM 4356 C CA . GLU A 1 514 ? 13.356 -6.874 -33.312 1.00 80.12 514 GLU A CA 1
ATOM 4357 C C . GLU A 1 514 ? 13.220 -7.404 -31.880 1.00 80.12 514 GLU A C 1
ATOM 4359 O O . GLU A 1 514 ? 13.014 -8.598 -31.661 1.00 80.12 514 GLU A O 1
ATOM 4364 N N . GLU A 1 515 ? 13.394 -6.522 -30.898 1.00 82.25 515 GLU A N 1
ATOM 4365 C CA . GLU A 1 515 ? 13.208 -6.855 -29.489 1.00 82.25 515 GLU A CA 1
ATOM 4366 C C . GLU A 1 515 ? 11.733 -6.677 -29.104 1.00 82.25 515 GLU A C 1
ATOM 4368 O O . GLU A 1 515 ? 11.157 -5.602 -29.284 1.00 82.25 515 GLU A O 1
ATOM 4373 N N . GLU A 1 516 ? 11.116 -7.720 -28.545 1.00 81.38 516 GLU A N 1
ATOM 4374 C CA . GLU A 1 516 ? 9.772 -7.630 -27.971 1.00 81.38 516 GLU A CA 1
ATOM 4375 C C . GLU A 1 516 ? 9.842 -7.135 -26.516 1.00 81.38 516 GLU A C 1
ATOM 4377 O O . GLU A 1 516 ? 10.361 -7.809 -25.624 1.00 81.38 516 GLU A O 1
ATOM 4382 N N . ASP A 1 517 ? 9.285 -5.950 -26.257 1.00 85.25 517 ASP A N 1
ATOM 4383 C CA . ASP A 1 517 ? 9.152 -5.384 -24.910 1.00 85.25 517 ASP A CA 1
ATOM 4384 C C . ASP A 1 517 ? 7.880 -5.895 -24.221 1.00 85.25 517 ASP A C 1
ATOM 4386 O O . ASP A 1 517 ? 6.876 -5.198 -24.099 1.00 85.25 517 ASP A O 1
ATOM 4390 N N . ILE A 1 518 ? 7.935 -7.145 -23.764 1.00 85.56 518 ILE A N 1
ATOM 4391 C CA . ILE A 1 518 ? 6.816 -7.879 -23.146 1.00 85.56 518 ILE A CA 1
ATOM 4392 C C . ILE A 1 518 ? 6.306 -7.297 -21.814 1.00 85.56 518 ILE A C 1
ATOM 4394 O O . ILE A 1 518 ? 5.272 -7.728 -21.313 1.00 85.56 518 ILE A O 1
ATOM 4398 N N . ASP A 1 519 ? 7.025 -6.344 -21.218 1.00 84.38 519 ASP A N 1
ATOM 4399 C CA . ASP A 1 519 ? 6.671 -5.664 -19.965 1.00 84.38 519 ASP A CA 1
ATOM 4400 C C . ASP A 1 519 ? 6.052 -4.267 -20.172 1.00 84.38 519 ASP A C 1
ATOM 4402 O O . ASP A 1 519 ? 5.782 -3.547 -19.200 1.00 84.38 519 ASP A O 1
ATOM 4406 N N . TYR A 1 520 ? 5.808 -3.883 -21.429 1.00 83.31 520 TYR A N 1
ATOM 4407 C CA . TYR A 1 520 ? 5.241 -2.597 -21.817 1.00 83.31 520 TYR A CA 1
ATOM 4408 C C . TYR A 1 520 ? 4.079 -2.780 -22.801 1.00 83.31 520 TYR A C 1
ATOM 4410 O O . TYR A 1 520 ? 4.243 -3.298 -23.901 1.00 83.31 520 TYR A O 1
ATOM 4418 N N . GLU A 1 521 ? 2.895 -2.314 -22.408 1.00 77.88 521 GLU A N 1
ATOM 4419 C CA . GLU A 1 521 ? 1.698 -2.324 -23.256 1.00 77.88 521 GLU A CA 1
ATOM 4420 C C . GLU A 1 521 ? 1.580 -0.994 -24.003 1.00 77.88 521 GLU A C 1
ATOM 4422 O O . GLU A 1 521 ? 1.516 0.057 -23.368 1.00 77.88 521 GLU A O 1
ATOM 4427 N N . PHE A 1 522 ? 1.627 -1.040 -25.332 1.00 58.38 522 PHE A N 1
ATOM 4428 C CA . PHE A 1 522 ? 1.737 0.146 -26.187 1.00 58.38 522 PHE A CA 1
ATOM 4429 C C . PHE A 1 522 ? 0.462 0.967 -26.311 1.00 58.38 522 PHE A C 1
ATOM 4431 O O . PHE A 1 522 ? -0.626 0.363 -26.431 1.00 58.38 522 PHE A O 1
#

Foldseek 3Di:
DKKWKWFFAAAADFDDLPDDDQCSRGDPVDHTKTQIDGIDPVCCVQRHRDIGHCDCVQALQNVLVDDDDPDPPPPVPPPPPPPPCPPDSKRKDQWPVPDPSDDGRPDDFTGIKMKHKQKAWAQFDLVQLVVLLVQQVVLVVQQVVLVVVLVVVLVVLVVVLVVCVVPVVVSVVSVVVNVVCVVPRDDRDDRDDTDTDMTIMMMMDIPTPVNGGDDPVRVVVVNVVSVVVRVVVNVVNRVQSVVQSVLQVVCLVVPPPVVVVVLVVVLVVLLVVLCVVCVVVCPPCVLVSVLVSLVVSLLVLLCCLQPVPVLLVLLLSQLVHPHDHPVLLVLLLCLLLVHDCCQAADPSGNHGPSPRCSVCSDNPHSSVSSNPRDLADADPDFRDPCNFLVNSLVSLVVDDLVVQCSRTVSSSSSSVSSNSSSVSSVSNVVVVVVVLVVLVVQLVVLVVVLVVVVVVLVVVLVVVQVVLVVVVVVVVVPDPDDDDDPSDDDDSVVVSVVVCVVPPRRDRDDRDDDGDRSSHDD

Nearest PDB structures (foldseek):
  8snb-assembly1_8G  TM=1.685E-01  e=2.580E+00  Strongylocentrotus purpuratus

pLDDT: mean 88.47, std 12.11, range [34.75, 98.38]

Secondary structure (DSSP, 8-state):
-EEEEEEEEPPB-PPPTT--SGGGGB-TTSPPEEEEEEE-GGGHHHHTT-EEE--TTT-TGGGGGPPP----TT-TT-TTSTTS-----SEEES-GGG-TTPPPSSS---S-EEEEEEEEEE---HHHHHHHHHHHHHHHHHHHHHHHHHHHHHHHHHHHHHHTTT-HHHHHHHHHHHHHHHHHSPPPPPPPPPP-EEEEEEEEEE-TTT--PPPHHHHHHHHHHHHHHHHHHHHHHHHHHHHHHHHHHHHHHT--HHHHHHHHHHHHHHHHHHHHHHGGGGTT-HHHHHHHHHHHHHHHHHHHHHH-HHHHHHHHHGGG-SS-S-HHHHHHHHHHTT--HHHHBPTTSSSB-HHHHTTT--TTTHHHHHHT---SS--SSPPPGGG-HHHHHHHHTTS-HHHHHHH-HHHHHHHHHHHHHHHHHHHHHHHHHHHHHHHHHHHHHHHHHHHHHHHHHHHHHHHHHHHHHHHHHHHHHHS-SS-----PPP-HHHHHHHHHHHSPPPPPPPPPP----TT---

Organism: Ichthyophthirius multifiliis (NCBI:txid5932)

Solvent-accessible surface area (backbone atoms only — not comparable to full-atom values): 29729 Å² total; per-residue (Å²): 114,49,42,36,32,27,41,57,39,53,46,76,39,88,65,58,91,84,56,79,55,74,63,44,26,41,35,80,88,51,71,51,25,28,37,38,79,44,58,36,85,95,37,37,91,70,42,62,87,37,70,45,59,50,45,46,92,69,16,58,73,23,42,36,72,57,82,75,81,76,76,68,88,81,66,85,84,56,83,89,71,71,88,76,69,77,76,74,66,52,41,76,40,60,57,43,86,79,43,86,54,65,85,62,89,82,63,87,59,45,14,14,42,37,28,35,56,36,59,37,57,42,32,89,45,56,70,31,50,55,52,38,42,54,47,48,53,54,42,51,54,51,41,52,51,53,51,50,53,50,52,48,52,52,48,51,50,52,51,51,30,61,74,27,62,92,40,66,70,63,21,51,52,42,51,50,48,48,53,50,46,69,72,67,52,77,77,76,79,71,83,76,81,70,57,69,44,85,45,51,30,34,42,34,39,29,27,64,76,69,64,39,60,79,50,70,71,58,50,52,52,50,53,55,48,44,53,51,48,30,53,53,51,29,53,49,37,47,50,51,48,51,51,40,39,53,51,51,53,52,49,61,75,68,52,67,65,66,55,56,55,52,50,54,53,52,49,52,50,49,51,54,56,46,47,72,75,48,54,83,53,49,80,85,39,60,68,60,43,53,49,52,54,50,49,52,51,51,52,50,51,39,46,45,61,62,66,37,65,71,47,38,50,47,45,57,54,57,58,76,41,87,71,60,83,67,57,66,59,57,49,44,49,40,29,69,64,68,50,54,66,81,75,37,24,40,88,82,47,84,40,67,30,57,86,66,39,45,68,56,69,38,80,80,56,42,38,46,41,58,64,68,57,74,59,69,74,78,66,94,63,92,51,54,79,82,42,18,41,60,56,39,43,64,62,54,69,76,56,59,63,67,62,38,35,72,72,34,58,25,55,23,50,53,48,52,50,50,52,52,47,39,54,49,32,52,52,44,53,52,50,54,50,49,52,51,51,51,50,51,53,49,32,54,51,28,47,51,52,32,51,52,50,50,50,50,52,52,53,52,50,50,51,51,51,51,51,51,51,52,52,52,51,52,52,62,73,70,54,78,93,77,73,89,70,82,79,79,73,85,57,65,66,64,51,49,54,51,48,45,74,76,46,77,75,64,76,61,68,82,82,76,80,87,79,66,58,67,47,54,81,132